Protein AF-0000000066215569 (afdb_homodimer)

Organism: Escherichia coli (strain K12) (NCBI:txid83333)

pLDDT: mean 97.57, std 2.38, range [75.31, 98.94]

Secondary structure (DSSP, 8-state):
--EEEEE--STTHHHHHHHHHHTT-EEEEE-S-HHHHHHHHTTTPEE-SSHHHHHTT-SEEEE--SSHHHHHHHHHSTT-GGGT--TT-EEEE-----HHHHHHHHHHHHHTT-EEEE--EES-HHHHHHT-EEEEEBS-HHHHHHHHHHHHTTEEEEEE-SSTTHHHHHHHHHHHHHHHHHHHHHHHHHHHHHTT--HHHHHHHHTTSHHHH-STTTTTTTTGGGT--S-SSBHHHHHHHHHHHHHHHHHTT---HHHHHHHHHHHHHHHTT-TTSBGGGHHHHHHHHTTPPPSS--/--EEEEE--STTHHHHHHHHHHTT-EEEEE-S-HHHHHHHHTTTPEE-SSHHHHHTT-SEEEE--SSHHHHHHHHHSTT-GGGT--TT-EEEE-----HHHHHHHHHHHHHTT-EEEE--EES-HHHHHHT-EEEEEBS-HHHHHHHHHHHHTTEEEEEE-SSTTHHHHHHHHHHHHHHHHHHHHHHHHHHHHHTT--HHHHHHHHTTSHHHH-STTTTTTTTGGGT--S-SSBHHHHHHHHHHHHHHHHHTT---HHHHHHHHHHHHHIIIIITTSBGGGHHHHHHHHTTPPPSS--

GO terms:
  GO:0061596 3-sulfolactaldehyde reductase activity (F, IDA)
  GO:0042802 identical protein binding (F, IDA)
  GO:0032991 protein-containing complex (C, IDA)
  GO:0051289 protein homotetramerization (P, IDA)
  GO:1902777 6-sulfoquinovose(1-) catabolic process (P, IEP)
  GO:0061720 6-sulfoquinovose(1-) catabolic process to glycerone phosphate and 3-sulfolactaldehyde (P, IDA)
  GO:0047577 4-hydroxybutyrate dehydrogenase activity (F, IDA)
  GO:0009407 toxin catabolic process (P, IMP)

Foldseek 3Di:
DFFEEEEDQPLQRVLLLLLLVVVPYAYEYDDPDPVSQVVVVVSPYHYDPALLRRQAPGQEYEYADAELVVVCCQQPNVSHNVNRHDLNHEYEYQYQYDLVSQVVVQVVQVVSNHHYAYWHWDDDSVLQNVLAIETQTAAPPVNCVVCVVSNSSRHPHYDDQDHGSRSSVVVVVVCVCVVVLVLQVVLVQVLCVLVVHPPVVVCVVCCVDCNNVNCPPPPCVVDLVVLHFQAPPFLQVVLVVLVVSVVSCVVSVRDDVVSVVVSVLSVQCVVVVRGRTYNSCSVQSVCVVVVHHRPRDD/DFFEEEEDQPLQRVLLLLLLVVVPYAYEYDYPDVVSQVVVVVSPYHYDPALLRRQAVGQEYEYADAELVVVCCQQPNVSHNVNRHDLNHEYEYQYQYDLVSQVVVQVVQVVSNHHYAYWHWDDDSVLQNVLAIETQTAAPPVNCVVCVVSNSSRHPHYDDQDHGSSSSVVVVVVCVCVVVLVLQVVLVQVLCVLVVHPPVVVCVVCCVDCNNVNCPPPVCVVDLVVLHFQAPPFLQVVLVVLVVSVVSCVVSVRDDVVSVVVSVLSVQCVVVVRGRTYNSCSVQSVCVVVVHHRPRDD

Sequence (596 aa):
MAAIAFIGLGQMGSPMASNLLQQGHQLRVFDVNAEAVRHLVDKGATPAANPAQAAKDAEFIITMLPNGDLVRNVLFGENGVCEGLSTDALVIDMSTIHPLQTDKLIADMQAKGFSMMDVPVGRTSANAITGTLLLLAGGTAEQVERATPILMAMGSELINAGGPGMGIRVKLINNYMSIALNALSAEAAVLCEALNLPFDVAVKVMSGTAAGKGHFTTSWPNKVLSGDLSPAFMIDLAHKDLGIALDVANQLHVPMPLGAASREVYSQARAAGRGRQDWSAILEQVRVSAGMTAKVKMMAAIAFIGLGQMGSPMASNLLQQGHQLRVFDVNAEAVRHLVDKGATPAANPAQAAKDAEFIITMLPNGDLVRNVLFGENGVCEGLSTDALVIDMSTIHPLQTDKLIADMQAKGFSMMDVPVGRTSANAITGTLLLLAGGTAEQVERATPILMAMGSELINAGGPGMGIRVKLINNYMSIALNALSAEAAVLCEALNLPFDVAVKVMSGTAAGKGHFTTSWPNKVLSGDLSPAFMIDLAHKDLGIALDVANQLHVPMPLGAASREVYSQARAAGRGRQDWSAILEQVRVSAGMTAKVKM

Radius of gyration: 28.53 Å; Cα contacts (8 Å, |Δi|>4): 1277; chains: 2; bounding box: 51×87×62 Å

Nearest PDB structures (foldseek):
  6smz-assembly1_B  TM=9.973E-01  e=5.452E-56  Escherichia coli K-12
  6smy-assembly1_D  TM=9.913E-01  e=3.685E-53  Escherichia coli K-12
  6smy-assembly1_B  TM=9.859E-01  e=2.988E-46  Escherichia coli K-12
  1vpd-assembly1_A  TM=6.769E-01  e=9.646E-28  Salmonella enterica subsp. enterica serovar Typhimurium
  3cky-assembly1_A  TM=6.748E-01  e=1.220E-27  unclassified

Structure (mmCIF, N/CA/C/O backbone):
data_AF-0000000066215569-model_v1
#
loop_
_entity.id
_entity.type
_entity.pdbx_description
1 polymer '3-sulfolactaldehyde reductase'
#
loop_
_atom_site.group_PDB
_atom_site.id
_atom_site.type_symbol
_atom_site.label_atom_id
_atom_site.label_alt_id
_atom_site.label_comp_id
_atom_site.label_asym_id
_atom_site.label_entity_id
_atom_site.label_seq_id
_atom_site.pdbx_PDB_ins_code
_atom_site.Cartn_x
_atom_site.Cartn_y
_atom_site.Cartn_z
_atom_site.occupancy
_atom_site.B_iso_or_equiv
_atom_site.auth_seq_id
_atom_site.auth_comp_id
_atom_site.auth_asym_id
_atom_site.auth_atom_id
_atom_site.pdbx_PDB_model_num
ATOM 1 N N . MET A 1 1 ? 1.313 26.391 34.125 1 92.88 1 MET A N 1
ATOM 2 C CA . MET A 1 1 ? 0.17 27 33.469 1 92.88 1 MET A CA 1
ATOM 3 C C . MET A 1 1 ? 0.626 28.062 32.469 1 92.88 1 MET A C 1
ATOM 5 O O . MET A 1 1 ? 1.419 28.938 32.781 1 92.88 1 MET A O 1
ATOM 9 N N . ALA A 1 2 ? 0.213 27.844 31.172 1 97.56 2 ALA A N 1
ATOM 10 C CA . ALA A 1 2 ? 0.631 28.781 30.141 1 97.56 2 ALA A CA 1
ATOM 11 C C . ALA A 1 2 ? -0.556 29.578 29.609 1 97.56 2 ALA A C 1
ATOM 13 O O . ALA A 1 2 ? -1.708 29.172 29.75 1 97.56 2 ALA A O 1
ATOM 14 N N . ALA A 1 3 ? -0.222 30.812 29.125 1 98.56 3 ALA A N 1
ATOM 15 C CA . ALA A 1 3 ? -1.201 31.594 28.375 1 98.56 3 ALA A CA 1
ATOM 16 C C . ALA A 1 3 ? -1.152 31.25 26.891 1 98.56 3 ALA A C 1
ATOM 18 O O . ALA A 1 3 ? -0.135 31.469 26.219 1 98.56 3 ALA A O 1
ATOM 19 N N . ILE A 1 4 ? -2.266 30.703 26.422 1 98.81 4 ILE A N 1
ATOM 20 C CA . ILE A 1 4 ? -2.266 30.156 25.062 1 98.81 4 ILE A CA 1
ATOM 21 C C . ILE A 1 4 ? -3.396 30.781 24.25 1 98.81 4 ILE A C 1
ATOM 23 O O . ILE A 1 4 ? -4.512 30.938 24.75 1 98.81 4 ILE A O 1
ATOM 27 N N . ALA A 1 5 ? -3.096 31.234 23.078 1 98.88 5 ALA A N 1
ATOM 28 C CA . ALA A 1 5 ? -4.121 31.562 22.094 1 98.88 5 ALA A CA 1
ATOM 29 C C . ALA A 1 5 ? -4.375 30.375 21.172 1 98.88 5 ALA A C 1
ATOM 31 O O . ALA A 1 5 ? -3.434 29.797 20.625 1 98.88 5 ALA A O 1
ATOM 32 N N . PHE A 1 6 ? -5.621 29.984 21 1 98.94 6 PHE A N 1
ATOM 33 C CA . PHE A 1 6 ? -5.984 28.906 20.078 1 98.94 6 PHE A CA 1
ATOM 34 C C . PHE A 1 6 ? -6.914 29.422 18.984 1 98.94 6 PHE A C 1
ATOM 36 O O . PHE A 1 6 ? -8.023 29.891 19.281 1 98.94 6 PHE A O 1
ATOM 43 N N . ILE A 1 7 ? -6.441 29.359 17.797 1 98.88 7 ILE A N 1
ATOM 44 C CA . ILE A 1 7 ? -7.184 29.891 16.656 1 98.88 7 ILE A CA 1
ATOM 45 C C . ILE A 1 7 ? -7.562 28.75 15.711 1 98.88 7 ILE A C 1
ATOM 47 O O . ILE A 1 7 ? -6.688 28.109 15.133 1 98.88 7 ILE A O 1
ATOM 51 N N . GLY A 1 8 ? -8.82 28.531 15.414 1 98.75 8 GLY A N 1
ATOM 52 C CA . GLY A 1 8 ? -9.367 27.391 14.688 1 98.75 8 GLY A CA 1
ATOM 53 C C . GLY A 1 8 ? -9.961 26.344 15.594 1 98.75 8 GLY A C 1
ATOM 54 O O . GLY A 1 8 ? -9.234 25.594 16.25 1 98.75 8 GLY A O 1
ATOM 55 N N . LEU A 1 9 ? -11.297 26.328 15.594 1 98.62 9 LEU A N 1
ATOM 56 C CA . LEU A 1 9 ? -12.008 25.484 16.547 1 98.62 9 LEU A CA 1
ATOM 57 C C . LEU A 1 9 ? -12.961 24.531 15.82 1 98.62 9 LEU A C 1
ATOM 59 O O . LEU A 1 9 ? -14.133 24.422 16.188 1 98.62 9 LEU A O 1
ATOM 63 N N . GLY A 1 10 ? -12.398 23.922 14.758 1 95.69 10 GLY A N 1
ATOM 64 C CA . GLY A 1 10 ? -13.148 22.906 14.023 1 95.69 10 GLY A CA 1
ATOM 65 C C . GLY A 1 10 ? -13.117 21.547 14.68 1 95.69 10 GLY A C 1
ATOM 66 O O . GLY A 1 10 ? -12.969 21.438 15.898 1 95.69 10 GLY A O 1
ATOM 67 N N . GLN A 1 11 ? -13.266 20.531 13.875 1 92.62 11 GLN A N 1
ATOM 68 C CA . GLN A 1 11 ? -13.375 19.141 14.32 1 92.62 11 GLN A CA 1
ATOM 69 C C . GLN A 1 11 ? -12.164 18.734 15.148 1 92.62 11 GLN A C 1
ATOM 71 O O . GLN A 1 11 ? -12.289 17.984 16.125 1 92.62 11 GLN A O 1
ATOM 76 N N . MET A 1 12 ? -11.008 19.188 14.742 1 96.56 12 MET A N 1
ATOM 77 C CA . MET A 1 12 ? -9.781 18.859 15.469 1 96.56 12 MET A CA 1
ATOM 78 C C . MET A 1 12 ? -9.5 19.906 16.562 1 96.56 12 MET A C 1
ATOM 80 O O . MET A 1 12 ? -9.211 19.547 17.703 1 96.56 12 MET A O 1
ATOM 84 N N . GLY A 1 13 ? -9.641 21.203 16.203 1 98.44 13 GLY A N 1
ATOM 85 C CA . GLY A 1 13 ? -9.25 22.281 17.094 1 98.44 13 GLY A CA 1
ATOM 86 C C . GLY A 1 13 ? -10.031 22.328 18.391 1 98.44 13 GLY A C 1
ATOM 87 O O . GLY A 1 13 ? -9.469 22.578 19.453 1 98.44 13 GLY A O 1
ATOM 88 N N . SER A 1 14 ? -11.305 22.094 18.297 1 98.44 14 SER A N 1
ATOM 89 C CA . SER A 1 14 ? -12.18 22.203 19.469 1 98.44 14 SER A CA 1
ATOM 90 C C . SER A 1 14 ? -11.773 21.219 20.562 1 98.44 14 SER A C 1
ATOM 92 O O . SER A 1 14 ? -11.539 21.609 21.703 1 98.44 14 SER A O 1
ATOM 94 N N . PRO A 1 15 ? -11.688 19.922 20.219 1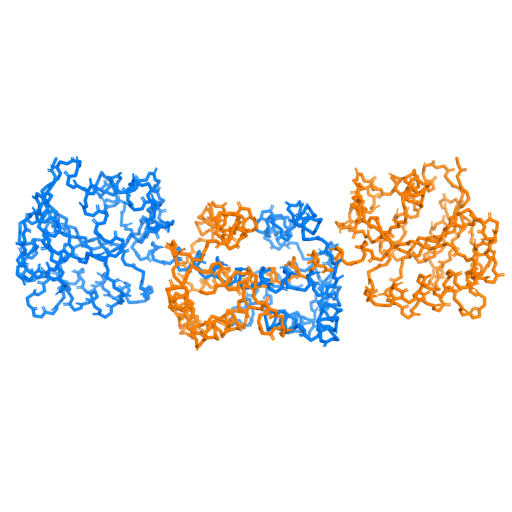 98.5 15 PRO A N 1
ATOM 95 C CA . PRO A 1 15 ? -11.273 19 21.281 1 98.5 15 PRO A CA 1
ATOM 96 C C . PRO A 1 15 ? -9.836 19.234 21.734 1 98.5 15 PRO A C 1
ATOM 98 O O . PRO A 1 15 ? -9.516 19.031 22.906 1 98.5 15 PRO A O 1
ATOM 101 N N . MET A 1 16 ? -8.922 19.625 20.875 1 98.75 16 MET A N 1
ATOM 102 C CA . MET A 1 16 ? -7.551 19.953 21.25 1 98.75 16 MET A CA 1
ATOM 103 C C . MET A 1 16 ? -7.52 21.094 22.266 1 98.75 16 MET A C 1
ATOM 105 O O . MET A 1 16 ? -6.879 20.969 23.312 1 98.75 16 MET A O 1
ATOM 109 N N . ALA A 1 17 ? -8.266 22.172 22 1 98.81 17 ALA A N 1
ATOM 110 C CA . ALA A 1 17 ? -8.367 23.312 22.906 1 98.81 17 ALA A CA 1
ATOM 111 C C . ALA A 1 17 ? -8.977 22.891 24.234 1 98.81 17 ALA A C 1
ATOM 113 O O . ALA A 1 17 ? -8.531 23.344 25.297 1 98.81 17 ALA A O 1
ATOM 114 N N . SER A 1 18 ? -9.961 22.047 24.203 1 98.75 18 SER A N 1
ATOM 115 C CA . SER A 1 18 ? -10.602 21.547 25.422 1 98.75 18 SER A CA 1
ATOM 116 C C . SER A 1 18 ? -9.602 20.828 26.312 1 98.75 18 SER A C 1
ATOM 118 O O . SER A 1 18 ? -9.656 20.938 27.547 1 98.75 18 SER A O 1
ATOM 120 N N . ASN A 1 19 ? -8.742 20.031 25.719 1 98.75 19 ASN A N 1
ATOM 121 C CA . ASN A 1 19 ? -7.723 19.297 26.484 1 98.75 19 ASN A CA 1
ATOM 122 C C . ASN A 1 19 ? -6.758 20.266 27.172 1 98.75 19 ASN A C 1
ATOM 124 O O . ASN A 1 19 ? -6.336 20.016 28.312 1 98.75 19 ASN A O 1
ATOM 128 N N . LEU A 1 20 ? -6.402 21.344 26.484 1 98.75 20 LEU A N 1
ATOM 129 C CA . LEU A 1 20 ? -5.539 22.359 27.078 1 98.75 20 LEU A CA 1
ATOM 130 C C . LEU A 1 20 ? -6.203 22.984 28.312 1 98.75 20 LEU A C 1
ATOM 132 O O . LEU A 1 20 ? -5.559 23.156 29.344 1 98.75 20 LEU A O 1
ATOM 136 N N . LEU A 1 21 ? -7.504 23.281 28.234 1 98.44 21 LEU A N 1
ATOM 137 C CA . LEU A 1 21 ? -8.266 23.828 29.359 1 98.44 21 LEU A CA 1
ATOM 138 C C . LEU A 1 21 ? -8.297 22.859 30.531 1 98.44 21 LEU A C 1
ATOM 140 O O . LEU A 1 21 ? -8.094 23.25 31.672 1 98.44 21 LEU A O 1
ATOM 144 N N . GLN A 1 22 ? -8.484 21.625 30.188 1 97.81 22 GLN A N 1
ATOM 145 C CA . GLN A 1 22 ? -8.586 20.594 31.219 1 97.81 22 GLN A CA 1
ATOM 146 C C . GLN A 1 22 ? -7.273 20.438 31.984 1 97.81 22 GLN A C 1
ATOM 148 O O . GLN A 1 22 ? -7.27 20.078 33.156 1 97.81 22 GLN A O 1
ATOM 153 N N . GLN A 1 23 ? -6.223 20.766 31.312 1 97.38 23 GLN A N 1
ATOM 154 C CA . GLN A 1 23 ? -4.906 20.641 31.938 1 97.38 23 GLN A CA 1
ATOM 155 C C . GLN A 1 23 ? -4.523 21.922 32.688 1 97.38 23 GLN A C 1
ATOM 157 O O . GLN A 1 23 ? -3.4 22.047 33.156 1 97.38 23 GLN A O 1
ATOM 162 N N . GLY A 1 24 ? -5.367 22.906 32.656 1 97.31 24 GLY A N 1
ATOM 163 C CA . GLY A 1 24 ? -5.211 24.062 33.562 1 97.31 24 GLY A CA 1
ATOM 164 C C . GLY A 1 24 ? -4.602 25.266 32.844 1 97.31 24 GLY A C 1
ATOM 165 O O . GLY A 1 24 ? -4.312 26.281 33.5 1 97.31 24 GLY A O 1
ATOM 166 N N . HIS A 1 25 ? -4.422 25.234 31.531 1 98.44 25 HIS A N 1
ATOM 167 C CA . HIS A 1 25 ? -3.875 26.359 30.797 1 98.44 25 HIS A CA 1
ATOM 168 C C . HIS A 1 25 ? -4.93 27.453 30.594 1 98.44 25 HIS A C 1
ATOM 170 O O . HIS A 1 25 ? -6.129 27.156 30.609 1 98.44 25 HIS A O 1
ATOM 176 N N . GLN A 1 26 ? -4.488 28.688 30.484 1 98.44 26 GLN A N 1
ATOM 177 C CA . GLN A 1 26 ? -5.359 29.797 30.125 1 98.44 26 GLN A CA 1
ATOM 178 C C . GLN A 1 26 ? -5.477 29.938 28.609 1 98.44 26 GLN A C 1
ATOM 180 O O . GLN A 1 26 ? -4.469 30.078 27.906 1 98.44 26 GLN A O 1
ATOM 185 N N . LEU A 1 27 ? -6.703 29.938 28.156 1 98.69 27 LEU A N 1
ATOM 186 C CA . LEU A 1 27 ? -6.887 29.938 26.703 1 98.69 27 LEU A CA 1
ATOM 187 C C . LEU A 1 27 ? -7.715 31.141 26.266 1 98.69 27 LEU A C 1
ATOM 189 O O . LEU A 1 27 ? -8.789 31.406 26.828 1 98.69 27 LEU A O 1
ATOM 193 N N . ARG A 1 28 ? -7.215 31.906 25.359 1 98.75 28 ARG A N 1
ATOM 194 C CA . ARG A 1 28 ? -8.008 32.812 24.531 1 98.75 28 ARG A CA 1
ATOM 195 C C . ARG A 1 28 ? -8.273 32.188 23.156 1 98.75 28 ARG A C 1
ATOM 197 O O . ARG A 1 28 ? -7.352 31.688 22.5 1 98.75 28 ARG A O 1
ATOM 204 N N . VAL A 1 29 ? -9.547 32.219 22.75 1 98.88 29 VAL A N 1
ATOM 205 C CA . VAL A 1 29 ? -9.875 31.422 21.562 1 98.88 29 VAL A CA 1
ATOM 206 C C . VAL A 1 29 ? -10.531 32.312 20.516 1 98.88 29 VAL A C 1
ATOM 208 O O . VAL A 1 29 ? -11.203 33.281 20.859 1 98.88 29 VAL A O 1
ATOM 211 N N . PHE A 1 30 ? -10.297 31.969 19.266 1 98.88 30 PHE A N 1
ATOM 212 C CA . PHE A 1 30 ? -10.938 32.656 18.141 1 98.88 30 PHE A CA 1
ATOM 213 C C . PHE A 1 30 ? -11.297 31.641 17.047 1 98.88 30 PHE A C 1
ATOM 215 O O . PHE A 1 30 ? -10.523 30.734 16.75 1 98.88 30 PHE A O 1
ATOM 222 N N . ASP A 1 31 ? -12.406 31.766 16.5 1 98.75 31 ASP A N 1
ATOM 223 C CA . ASP A 1 31 ? -12.914 31.094 15.305 1 98.75 31 ASP A CA 1
ATOM 224 C C . ASP A 1 31 ? -13.961 31.953 14.602 1 98.75 31 ASP A C 1
ATOM 226 O O . ASP A 1 31 ? -14.656 32.75 15.242 1 98.75 31 ASP A O 1
ATOM 230 N N . VAL A 1 32 ? -14.07 31.766 13.32 1 97.88 32 VAL A N 1
ATOM 231 C CA . VAL A 1 32 ? -15.078 32.5 12.57 1 97.88 32 VAL A CA 1
ATOM 232 C C . VAL A 1 32 ? -16.469 31.984 12.914 1 97.88 32 VAL A C 1
ATOM 234 O O . VAL A 1 32 ? -17.469 32.688 12.75 1 97.88 32 VAL A O 1
ATOM 237 N N . ASN A 1 33 ? -16.547 30.75 13.344 1 98 33 ASN A N 1
ATOM 238 C CA . ASN A 1 33 ? -17.797 30.156 13.805 1 98 33 ASN A CA 1
ATOM 239 C C . ASN A 1 33 ? -18.078 30.5 15.266 1 98 33 ASN A C 1
ATOM 241 O O . ASN A 1 33 ? -17.5 29.906 16.172 1 98 33 ASN A O 1
ATOM 245 N N . ALA A 1 34 ? -19.078 31.297 15.516 1 97.81 34 ALA A N 1
ATOM 246 C CA . ALA A 1 34 ? -19.391 31.797 16.844 1 97.81 34 ALA A CA 1
ATOM 247 C C . ALA A 1 34 ? -19.797 30.672 1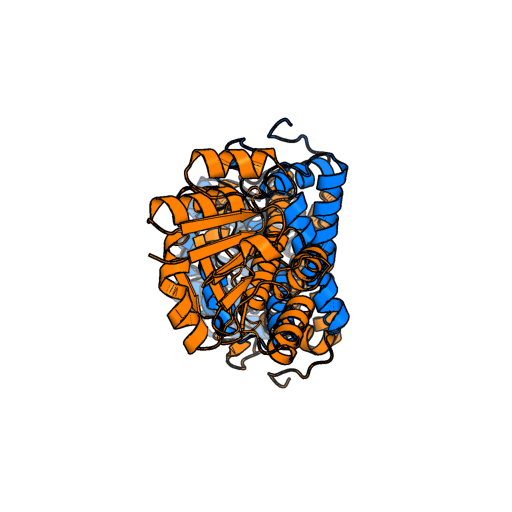7.797 1 97.81 34 ALA A C 1
ATOM 249 O O . ALA A 1 34 ? -19.516 30.719 18.984 1 97.81 34 ALA A O 1
ATOM 250 N N . GLU A 1 35 ? -20.422 29.672 17.234 1 98.19 35 GLU A N 1
ATOM 251 C CA . GLU A 1 35 ? -20.859 28.547 18.047 1 98.19 35 GLU A CA 1
ATOM 252 C C . GLU A 1 35 ? -19.672 27.766 18.594 1 98.19 35 GLU A C 1
ATOM 254 O O . GLU A 1 35 ? -19.703 27.281 19.719 1 98.19 35 GLU A O 1
ATOM 259 N N . ALA A 1 36 ? -18.672 27.625 17.766 1 98.25 36 ALA A N 1
ATOM 260 C CA . ALA A 1 36 ? -17.469 26.938 18.203 1 98.25 36 ALA A CA 1
ATOM 261 C C . ALA A 1 36 ? -16.781 27.672 19.344 1 98.25 36 ALA A C 1
ATOM 263 O O . ALA A 1 36 ? -16.297 27.062 20.297 1 98.25 36 ALA A O 1
ATOM 264 N N . VAL A 1 37 ? -16.781 28.984 19.297 1 98.69 37 VAL A N 1
ATOM 265 C CA . VAL A 1 37 ? -16.188 29.812 20.328 1 98.69 37 VAL A CA 1
ATOM 266 C C . VAL A 1 37 ? -17 29.672 21.625 1 98.69 37 VAL A C 1
ATOM 268 O O . VAL A 1 37 ? -16.422 29.469 22.703 1 98.69 37 VAL A O 1
ATOM 271 N N . ARG A 1 38 ? -18.312 29.75 21.484 1 98.44 38 ARG A N 1
ATOM 272 C CA . ARG A 1 38 ? -19.188 29.656 22.656 1 98.44 38 ARG A CA 1
ATOM 273 C C . ARG A 1 38 ? -18.984 28.328 23.391 1 98.44 38 ARG A C 1
ATOM 275 O O . ARG A 1 38 ? -18.969 28.297 24.625 1 98.44 38 ARG A O 1
ATOM 282 N N . HIS A 1 39 ? -18.844 27.297 22.641 1 98.06 39 HIS A N 1
ATOM 283 C CA . HIS A 1 39 ? -18.625 25.984 23.219 1 98.06 39 HIS A CA 1
ATOM 284 C C . HIS A 1 39 ? -17.406 25.969 24.125 1 98.06 39 HIS A C 1
ATOM 286 O O . HIS A 1 39 ? -17.438 25.391 25.203 1 98.06 39 HIS A O 1
ATOM 292 N N . LEU A 1 40 ? -16.328 26.609 23.719 1 98.69 40 LEU A N 1
ATOM 293 C CA . LEU A 1 40 ? -15.094 26.625 24.5 1 98.69 40 LEU A CA 1
ATOM 294 C C . LEU A 1 40 ? -15.203 27.594 25.672 1 98.69 40 LEU A C 1
ATOM 296 O O . LEU A 1 40 ? -14.617 27.375 26.734 1 98.69 40 LEU A O 1
ATOM 300 N N . VAL A 1 41 ? -15.914 28.672 25.453 1 98.62 41 VAL A N 1
ATOM 301 C CA . VAL A 1 41 ? -16.125 29.641 26.516 1 98.62 41 VAL A CA 1
ATOM 302 C C . VAL A 1 41 ? -16.891 28.984 27.656 1 98.62 41 VAL A C 1
ATOM 304 O O . VAL A 1 41 ? -16.594 29.203 28.828 1 98.62 41 VAL A O 1
ATOM 307 N N . ASP A 1 42 ? -17.828 28.172 27.297 1 98.38 42 ASP A N 1
ATOM 308 C CA . ASP A 1 42 ? -18.594 27.422 28.281 1 98.38 42 ASP A CA 1
ATOM 309 C C . ASP A 1 42 ? -17.688 26.5 29.094 1 98.38 42 ASP A C 1
ATOM 311 O O . ASP A 1 42 ? -18.031 26.109 30.219 1 98.38 42 ASP A O 1
ATOM 315 N N . LYS A 1 43 ? -16.516 26.219 28.547 1 98.19 43 LYS A N 1
ATOM 316 C CA . LYS A 1 43 ? -15.594 25.312 29.219 1 98.19 43 LYS A CA 1
ATOM 317 C C . LYS A 1 43 ? -14.516 26.078 29.969 1 98.19 43 LYS A C 1
ATOM 319 O O . LYS A 1 43 ? -13.641 25.484 30.609 1 98.19 43 LYS A O 1
ATOM 324 N N . GLY A 1 44 ? -14.523 27.422 29.797 1 98.38 44 GLY A N 1
ATOM 325 C CA . GLY A 1 44 ? -13.609 28.219 30.594 1 98.38 44 GLY A CA 1
ATOM 326 C C . GLY A 1 44 ? -12.664 29.062 29.766 1 98.38 44 GLY A C 1
ATOM 327 O O . GLY A 1 44 ? -11.852 29.812 30.328 1 98.38 44 GLY A O 1
ATOM 328 N N . ALA A 1 45 ? -12.75 29.047 28.469 1 98.81 45 ALA A N 1
ATOM 329 C CA . ALA A 1 45 ? -11.883 29.859 27.609 1 98.81 45 ALA A CA 1
ATOM 330 C C . ALA A 1 45 ? -12.367 31.312 27.547 1 98.81 45 ALA A C 1
ATOM 332 O O . ALA A 1 45 ? -13.508 31.594 27.922 1 98.81 45 ALA A O 1
ATOM 333 N N . THR A 1 46 ? -11.539 32.156 27.203 1 98.81 46 THR A N 1
ATOM 334 C CA . THR A 1 46 ? -11.875 33.562 26.953 1 98.81 46 THR A CA 1
ATOM 335 C C . THR A 1 46 ? -12 33.844 25.453 1 98.81 46 THR A C 1
ATOM 337 O O . THR A 1 46 ? -11.086 33.531 24.672 1 98.81 46 THR A O 1
ATOM 340 N N . PRO A 1 47 ? -13.117 34.375 25.016 1 98.75 47 PRO A N 1
ATOM 341 C CA . PRO A 1 47 ? -13.266 34.656 23.594 1 98.75 47 PRO A CA 1
ATOM 342 C C . PRO A 1 47 ? -12.445 35.844 23.141 1 98.75 47 PRO A C 1
ATOM 344 O O . PRO A 1 47 ? -12.211 36.781 23.922 1 98.75 47 PRO A O 1
ATOM 347 N N . ALA A 1 48 ? -11.961 35.875 21.969 1 98.69 48 ALA A N 1
ATOM 348 C CA . ALA A 1 48 ? -11.32 37 21.328 1 98.69 48 ALA A CA 1
ATOM 349 C C . ALA A 1 48 ? -12.086 37.438 20.078 1 98.69 48 ALA A C 1
ATOM 351 O O . ALA A 1 48 ? -12.617 36.594 19.344 1 98.69 48 ALA A O 1
ATOM 352 N N . ALA A 1 49 ? -12.062 38.688 19.75 1 97.94 49 ALA A N 1
ATOM 353 C CA . ALA A 1 49 ? -12.82 39.219 18.625 1 97.94 49 ALA A CA 1
ATOM 354 C C . ALA A 1 49 ? -12.078 38.969 17.312 1 97.94 49 ALA A C 1
ATOM 356 O O . ALA A 1 49 ? -12.695 38.938 16.25 1 97.94 49 ALA A O 1
ATOM 357 N N . ASN A 1 50 ? -10.82 38.875 17.406 1 98.31 50 ASN A N 1
ATOM 358 C CA . ASN A 1 50 ? -9.953 38.625 16.266 1 98.31 50 ASN A CA 1
ATOM 359 C C . ASN A 1 50 ? -8.641 37.969 16.688 1 98.31 50 ASN A C 1
ATOM 361 O O . ASN A 1 50 ? -8.359 37.844 17.891 1 98.31 50 ASN A O 1
ATOM 365 N N . PRO A 1 51 ? -7.82 37.531 15.734 1 98.81 51 PRO A N 1
ATOM 366 C CA . PRO A 1 51 ? -6.57 36.812 16.062 1 98.81 51 PRO A CA 1
ATOM 367 C C . PRO A 1 51 ? -5.59 37.688 16.828 1 98.81 51 PRO A C 1
ATOM 369 O O . PRO A 1 51 ? -4.887 37.219 17.719 1 98.81 51 PRO A O 1
ATOM 372 N N . ALA A 1 52 ? -5.527 38.969 16.516 1 98.81 52 ALA A N 1
ATOM 373 C CA . ALA A 1 52 ? -4.617 39.875 17.219 1 98.81 52 ALA A CA 1
ATOM 374 C C . ALA A 1 52 ? -4.949 39.938 18.703 1 98.81 52 ALA A C 1
ATOM 376 O O . ALA A 1 52 ? -4.051 39.906 19.547 1 98.81 52 ALA A O 1
ATOM 377 N N . GLN A 1 53 ? -6.195 40.094 19.016 1 98.69 53 GLN A N 1
ATOM 378 C CA . GLN A 1 53 ? -6.633 40.125 20.406 1 98.69 53 GLN A CA 1
ATOM 379 C C . GLN A 1 53 ? -6.348 38.812 21.109 1 98.69 53 GLN A C 1
ATOM 381 O O . GLN A 1 53 ? -5.973 38.781 22.281 1 98.69 53 GLN A O 1
ATOM 386 N N . ALA A 1 54 ? -6.539 37.719 20.422 1 98.75 54 ALA A N 1
ATOM 387 C CA . ALA A 1 54 ? -6.242 36.406 21 1 98.75 54 ALA A CA 1
ATOM 388 C C . ALA A 1 54 ? -4.766 36.281 21.359 1 98.75 54 ALA A C 1
ATOM 390 O O . ALA A 1 54 ? -4.414 35.688 22.391 1 98.75 54 ALA A O 1
ATOM 391 N N . ALA A 1 55 ? -3.938 36.875 20.562 1 98.56 55 ALA A N 1
ATOM 392 C CA . ALA A 1 55 ? -2.492 36.688 20.672 1 98.56 55 ALA A CA 1
ATOM 393 C C . ALA A 1 55 ? -1.915 37.594 21.766 1 98.56 55 ALA A C 1
ATOM 395 O O . ALA A 1 55 ? -0.786 37.375 22.203 1 98.56 55 ALA A O 1
ATOM 396 N N . LYS A 1 56 ? -2.715 38.625 22.125 1 97.81 56 LYS A N 1
ATOM 397 C CA . LYS A 1 56 ? -2.205 39.594 23.078 1 97.81 56 LYS A CA 1
ATOM 398 C C . LYS A 1 56 ? -1.797 38.906 24.391 1 97.81 56 LYS A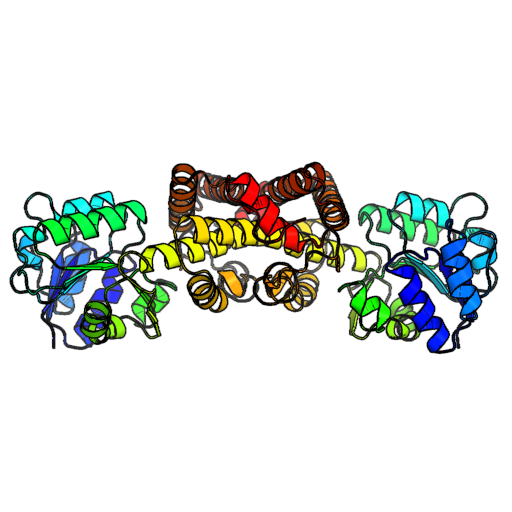 C 1
ATOM 400 O O . LYS A 1 56 ? -2.596 38.188 25 1 97.81 56 LYS A O 1
ATOM 405 N N . ASP A 1 57 ? -0.515 39 24.797 1 96.56 57 ASP A N 1
ATOM 406 C CA . ASP A 1 57 ? 0.076 38.531 26.047 1 96.56 57 ASP A CA 1
ATOM 407 C C . ASP A 1 57 ? 0.142 37 26.062 1 96.56 57 ASP A C 1
ATOM 409 O O . ASP A 1 57 ? 0.314 36.406 27.125 1 96.56 57 ASP A O 1
ATOM 413 N N . ALA A 1 58 ? -0.09 36.344 24.953 1 98.44 58 ALA A N 1
ATOM 414 C CA . ALA A 1 58 ? 0.013 34.875 24.875 1 98.44 58 ALA A CA 1
ATOM 415 C C . ALA A 1 58 ? 1.47 34.438 24.797 1 98.44 58 ALA A C 1
ATOM 417 O O . ALA A 1 58 ? 2.281 35.094 24.125 1 98.44 58 ALA A O 1
ATOM 418 N N . GLU A 1 59 ? 1.781 33.375 25.422 1 98.69 59 GLU A N 1
ATOM 419 C CA . GLU A 1 59 ? 3.1 32.75 25.328 1 98.69 59 GLU A CA 1
ATOM 420 C C . GLU A 1 59 ? 3.186 31.828 24.109 1 98.69 59 GLU A C 1
ATOM 422 O O . GLU A 1 59 ? 4.258 31.656 23.531 1 98.69 59 GLU A O 1
ATOM 427 N N . PHE A 1 60 ? 2.078 31.203 23.812 1 98.88 60 PHE A N 1
ATOM 428 C CA . PHE A 1 60 ? 1.947 30.312 22.672 1 98.88 60 PHE A CA 1
ATOM 429 C C . PHE A 1 60 ? 0.706 30.656 21.844 1 98.88 60 PHE A C 1
ATOM 431 O O . PHE A 1 60 ? -0.337 31 22.406 1 98.88 60 PHE A O 1
ATOM 438 N N . ILE A 1 61 ? 0.807 30.609 20.562 1 98.94 61 ILE A N 1
ATOM 439 C CA . ILE A 1 61 ? -0.317 30.719 19.625 1 98.94 61 ILE A CA 1
ATOM 440 C C . ILE A 1 61 ? -0.415 29.438 18.797 1 98.94 61 ILE A C 1
ATOM 442 O O . ILE A 1 61 ? 0.542 29.062 18.125 1 98.94 61 ILE A O 1
ATOM 446 N N . ILE A 1 62 ? -1.548 28.781 18.859 1 98.94 62 ILE A N 1
ATOM 447 C CA . ILE A 1 62 ? -1.765 27.547 18.094 1 98.94 62 ILE A CA 1
ATOM 448 C C . ILE A 1 62 ? -2.795 27.797 17 1 98.94 62 ILE A C 1
ATOM 450 O O . ILE A 1 62 ? -3.861 28.375 17.266 1 98.94 62 ILE A O 1
ATOM 454 N N . THR A 1 63 ? -2.408 27.5 15.805 1 98.94 63 THR A N 1
ATOM 455 C CA . THR A 1 63 ? -3.355 27.547 14.695 1 98.94 63 THR A CA 1
ATOM 456 C C . THR A 1 63 ? -3.701 26.156 14.203 1 98.94 63 THR A C 1
ATOM 458 O O . THR A 1 63 ? -2.834 25.281 14.148 1 98.94 63 THR A O 1
ATOM 461 N N . MET A 1 64 ? -4.922 25.844 13.977 1 98.75 64 MET A N 1
ATOM 462 C CA . MET A 1 64 ? -5.496 24.625 13.398 1 98.75 64 MET A CA 1
ATOM 463 C C . MET A 1 64 ? -6.582 24.969 12.383 1 98.75 64 MET A C 1
ATOM 465 O O . MET A 1 64 ? -7.77 24.938 12.703 1 98.75 64 MET A O 1
ATOM 469 N N . LEU A 1 65 ? -6.156 25.219 11.148 1 98.44 65 LEU A N 1
ATOM 470 C CA . LEU A 1 65 ? -7.012 25.828 10.133 1 98.44 65 LEU A CA 1
ATOM 471 C C . LEU A 1 65 ? -7.066 24.969 8.875 1 98.44 65 LEU A C 1
ATOM 473 O O . LEU A 1 65 ? -6.223 24.094 8.68 1 98.44 65 LEU A O 1
ATOM 477 N N . PRO A 1 66 ? -7.969 25.172 7.957 1 96.12 66 PRO A N 1
ATOM 478 C CA . PRO A 1 66 ? -8.258 24.281 6.836 1 96.12 66 PRO A CA 1
ATOM 479 C C . PRO A 1 66 ? -7.18 24.312 5.758 1 96.12 66 PRO A C 1
ATOM 481 O O . PRO A 1 66 ? -7 23.328 5.027 1 96.12 66 PRO A O 1
ATOM 484 N N . ASN A 1 67 ? -6.535 25.453 5.555 1 96.69 67 ASN A N 1
ATOM 485 C CA . ASN A 1 67 ? -5.551 25.547 4.48 1 96.69 67 ASN A CA 1
ATOM 486 C C . ASN A 1 67 ? -4.531 26.656 4.738 1 96.69 67 ASN A C 1
ATOM 488 O O . ASN A 1 67 ? -4.699 27.453 5.664 1 96.69 67 ASN A O 1
ATOM 492 N N . GLY A 1 68 ? -3.557 26.688 3.928 1 97.75 68 GLY A N 1
ATOM 493 C CA . GLY A 1 68 ? -2.422 27.578 4.133 1 97.75 68 GLY A CA 1
ATOM 494 C C . GLY A 1 68 ? -2.768 29.047 3.953 1 97.75 68 GLY A C 1
ATOM 495 O O . GLY A 1 68 ? -2.217 29.906 4.641 1 97.75 68 GLY A O 1
ATOM 496 N N . ASP A 1 69 ? -3.65 29.359 3.055 1 98 69 ASP A N 1
ATOM 497 C CA . ASP A 1 69 ? -4.066 30.734 2.838 1 98 69 ASP A CA 1
ATOM 498 C C . ASP A 1 69 ? -4.73 31.312 4.086 1 98 69 ASP A C 1
ATOM 500 O O . ASP A 1 69 ? -4.496 32.469 4.445 1 98 69 ASP A O 1
ATOM 504 N N . LEU A 1 70 ? -5.492 30.484 4.664 1 98.38 70 LEU A N 1
ATOM 505 C CA . LEU A 1 70 ? -6.16 30.922 5.887 1 98.38 70 LEU A CA 1
ATOM 506 C C . LEU A 1 70 ? -5.156 31.109 7.02 1 98.38 70 LEU A C 1
ATOM 508 O O . LEU A 1 70 ? -5.258 32.062 7.801 1 98.38 70 LEU A O 1
ATOM 512 N N . VAL A 1 71 ? -4.164 30.219 7.141 1 98.81 71 VAL A N 1
ATOM 513 C CA . VAL A 1 71 ? -3.119 30.375 8.148 1 98.81 71 VAL A CA 1
ATOM 514 C C . VAL A 1 71 ? -2.387 31.703 7.941 1 98.81 71 VAL A C 1
ATOM 516 O O . VAL A 1 71 ? -2.18 32.469 8.891 1 98.81 71 VAL A O 1
ATOM 519 N N . ARG A 1 72 ? -2.037 31.938 6.695 1 98.81 72 ARG A N 1
ATOM 520 C CA . ARG A 1 72 ? -1.331 33.188 6.383 1 98.81 72 ARG A CA 1
ATOM 521 C C . ARG A 1 72 ? -2.164 34.406 6.77 1 98.81 72 ARG A C 1
ATOM 523 O O . ARG A 1 72 ? -1.646 35.344 7.359 1 98.81 72 ARG A O 1
ATOM 530 N N . ASN A 1 73 ? -3.406 34.375 6.367 1 98.69 73 ASN A N 1
ATOM 531 C CA . ASN A 1 73 ? -4.289 35.5 6.668 1 98.69 73 ASN A CA 1
ATOM 532 C C . ASN A 1 73 ? -4.422 35.719 8.172 1 98.69 73 ASN A C 1
ATOM 534 O O . ASN A 1 73 ? -4.426 36.844 8.641 1 98.69 73 ASN A O 1
ATOM 538 N N . VAL A 1 74 ? -4.543 34.656 8.898 1 98.81 74 VAL A N 1
ATOM 539 C CA . VAL A 1 74 ? -4.695 34.719 10.344 1 98.81 74 VAL A CA 1
ATOM 540 C C . VAL A 1 74 ? -3.434 35.312 10.977 1 98.81 74 VAL A C 1
ATOM 542 O O . VAL A 1 74 ? -3.506 36.031 11.961 1 98.81 74 VAL A O 1
ATOM 545 N N . LEU A 1 75 ? -2.305 35.031 10.445 1 98.81 75 LEU A N 1
ATOM 546 C CA . LEU A 1 75 ? -1.036 35.469 11.016 1 98.81 75 LEU A CA 1
ATOM 547 C C . LEU A 1 75 ? -0.742 36.906 10.633 1 98.81 75 LEU A C 1
ATOM 549 O O . LEU A 1 75 ? -0.364 37.719 11.484 1 98.81 75 LEU A O 1
ATOM 553 N N . PHE A 1 76 ? -0.967 37.281 9.336 1 98.62 76 PHE A N 1
ATOM 554 C CA . PHE A 1 76 ? -0.365 38.5 8.812 1 98.62 76 PHE A CA 1
ATOM 555 C C . PHE A 1 76 ? -1.439 39.469 8.375 1 98.62 76 PHE A C 1
ATOM 557 O O . PHE A 1 76 ? -1.149 40.656 8.141 1 98.62 76 PHE A O 1
ATOM 564 N N . GLY A 1 77 ? -2.621 39.031 8.195 1 98.38 77 GLY A N 1
ATOM 565 C CA . GLY A 1 77 ? -3.682 39.906 7.703 1 98.38 77 GLY A CA 1
ATOM 566 C C . GLY A 1 77 ? -4.07 41 8.688 1 98.38 77 GLY A C 1
ATOM 567 O O . GLY A 1 77 ? -3.43 41.156 9.727 1 98.38 77 GLY A O 1
ATOM 568 N N . GLU A 1 78 ? -5.184 41.75 8.32 1 98 78 GLU A N 1
ATOM 569 C CA . GLU A 1 78 ? -5.738 42.75 9.219 1 98 78 GLU A CA 1
ATOM 570 C C . GLU A 1 78 ? -6.223 42.125 10.516 1 98 78 GLU A C 1
ATOM 572 O O . GLU A 1 78 ? -6.941 41.125 10.5 1 98 78 GLU A O 1
ATOM 577 N N . ASN A 1 79 ? -5.812 42.719 11.633 1 98.38 79 ASN A N 1
ATOM 578 C CA . ASN A 1 79 ? -6.125 42.156 12.953 1 98.38 79 ASN A CA 1
ATOM 579 C C . ASN A 1 79 ? -5.586 40.75 13.117 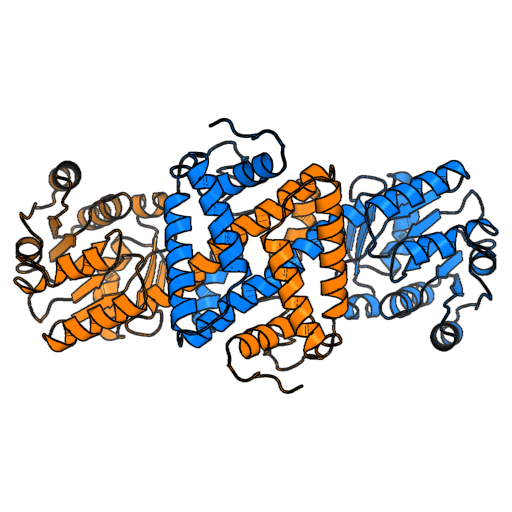1 98.38 79 ASN A C 1
ATOM 581 O O . ASN A 1 79 ? -6.211 39.906 13.773 1 98.38 79 ASN A O 1
ATOM 585 N N . GLY A 1 80 ? -4.461 40.469 12.422 1 98.69 80 GLY A N 1
ATOM 586 C CA . GLY A 1 80 ? -3.82 39.156 12.508 1 98.69 80 GLY A CA 1
ATOM 587 C C . GLY A 1 80 ? -2.965 39 13.75 1 98.69 80 GLY A C 1
ATOM 588 O O . GLY A 1 80 ? -2.734 39.969 14.484 1 98.69 80 GLY A O 1
ATOM 589 N N . VAL A 1 81 ? -2.498 37.875 13.953 1 98.81 81 VAL A N 1
ATOM 590 C CA . VAL A 1 81 ? -1.733 37.469 15.133 1 98.81 81 VAL A CA 1
ATOM 591 C C . VAL A 1 81 ? -0.537 38.406 15.312 1 98.81 81 VAL A C 1
ATOM 593 O O . VAL A 1 81 ? -0.234 38.812 16.438 1 98.81 81 VAL A O 1
ATOM 596 N N . CYS A 1 82 ? 0.13 38.75 14.25 1 98.31 82 CYS A N 1
ATOM 597 C CA . CYS A 1 82 ? 1.39 39.5 14.305 1 98.31 82 CYS A CA 1
ATOM 598 C C . CYS A 1 82 ? 1.178 40.906 14.852 1 98.31 82 CYS A C 1
ATOM 600 O O . CYS A 1 82 ? 2.125 41.531 15.312 1 98.31 82 CYS A O 1
ATOM 602 N N . GLU A 1 83 ? -0.051 41.375 14.781 1 97.62 83 GLU A N 1
ATOM 603 C CA . GLU A 1 83 ? -0.35 42.719 15.281 1 97.62 83 GLU A CA 1
ATOM 604 C C . GLU A 1 83 ? -0.41 42.719 16.812 1 97.62 83 GLU A C 1
ATOM 606 O O . GLU A 1 83 ? -0.331 43.781 17.422 1 97.62 83 GLU A O 1
ATOM 611 N N . GLY A 1 84 ? -0.601 41.594 17.422 1 96 84 GLY A N 1
ATOM 612 C CA . GLY A 1 84 ? -0.713 41.5 18.859 1 96 84 GLY A CA 1
ATOM 613 C C . GLY A 1 84 ? 0.341 40.625 19.5 1 96 84 GLY A C 1
ATOM 614 O O . GLY A 1 84 ? 0.359 40.438 20.719 1 96 84 GLY A O 1
ATOM 615 N N . LEU A 1 85 ? 1.296 40.156 18.781 1 97.56 85 LEU A N 1
ATOM 616 C CA . LEU A 1 85 ? 2.188 39.062 19.172 1 97.56 85 LEU A CA 1
ATOM 617 C C . LEU A 1 85 ? 3.436 39.625 19.859 1 97.56 85 LEU A C 1
ATOM 619 O O . LEU A 1 85 ? 4.043 40.562 19.375 1 97.56 85 LEU A O 1
ATOM 623 N N . SER A 1 86 ? 3.75 39.062 20.984 1 97.31 86 SER A N 1
ATOM 624 C CA . SER A 1 86 ? 5.035 39.344 21.609 1 97.31 86 SER A CA 1
ATOM 625 C C . SER A 1 86 ? 6.176 38.656 20.875 1 97.31 86 SER A C 1
ATOM 627 O O . SER A 1 86 ? 6.027 37.531 20.391 1 97.31 86 SER A O 1
ATOM 629 N N . THR A 1 87 ? 7.359 39.25 20.859 1 97.12 87 THR A N 1
ATOM 630 C CA . THR A 1 87 ? 8.523 38.625 20.219 1 97.12 87 THR A CA 1
ATOM 631 C C . THR A 1 87 ? 9.008 37.406 20.984 1 97.12 87 THR A C 1
ATOM 633 O O . THR A 1 87 ? 9.773 36.594 20.469 1 97.12 87 THR A O 1
ATOM 636 N N . ASP A 1 88 ? 8.539 37.281 22.188 1 97.81 88 ASP A N 1
ATOM 637 C CA . ASP A 1 88 ? 8.945 36.156 23.016 1 97.81 88 ASP A CA 1
ATOM 638 C C . ASP A 1 88 ? 8.008 34.969 22.812 1 97.81 88 ASP A C 1
ATOM 640 O O . ASP A 1 88 ? 8.312 33.844 23.25 1 97.81 88 ASP A O 1
ATOM 644 N N . ALA A 1 89 ? 6.922 35.188 22.156 1 98.62 89 ALA A N 1
ATOM 645 C CA . ALA A 1 89 ? 5.922 34.156 21.969 1 98.62 89 ALA A CA 1
ATOM 646 C C . ALA A 1 89 ? 6.359 33.156 20.906 1 98.62 89 ALA A C 1
ATOM 648 O O . ALA A 1 89 ? 7.258 33.438 20.109 1 98.62 89 ALA A O 1
ATOM 649 N N . LEU A 1 90 ? 5.805 31.969 20.953 1 98.88 90 LEU A N 1
ATOM 650 C CA . LEU A 1 90 ? 6.027 30.922 19.953 1 98.88 90 LEU A CA 1
ATOM 651 C C . LEU A 1 90 ? 4.727 30.562 19.25 1 98.88 90 LEU A C 1
ATOM 653 O O . LEU A 1 90 ? 3.762 30.156 19.891 1 98.88 90 LEU A O 1
ATOM 657 N N . VAL A 1 91 ? 4.734 30.797 17.922 1 98.94 91 VAL A N 1
ATOM 658 C CA . VAL A 1 91 ? 3.602 30.375 17.109 1 98.94 91 VAL A CA 1
ATOM 659 C C . VAL A 1 91 ? 3.779 28.922 16.688 1 98.94 91 VAL A C 1
ATOM 661 O O . VAL A 1 91 ? 4.855 28.531 16.219 1 98.94 91 VAL A O 1
ATOM 664 N N . ILE A 1 92 ? 2.721 28.094 16.859 1 98.94 92 ILE A N 1
ATOM 665 C CA . ILE A 1 92 ? 2.701 26.672 16.516 1 98.94 92 ILE A CA 1
ATOM 666 C C . ILE A 1 92 ? 1.559 26.391 15.547 1 98.94 92 ILE A C 1
ATOM 668 O O . ILE A 1 92 ? 0.391 26.359 15.938 1 98.94 92 ILE A O 1
ATOM 672 N N . ASP A 1 93 ? 1.901 26.203 14.305 1 98.94 93 ASP A N 1
ATOM 673 C CA . ASP A 1 93 ? 0.864 25.828 13.344 1 98.94 93 ASP A CA 1
ATOM 674 C C . ASP A 1 93 ? 0.696 24.312 13.289 1 98.94 93 ASP A C 1
ATOM 676 O O . ASP A 1 93 ? 1.639 23.594 12.953 1 98.94 93 ASP A O 1
ATOM 680 N N . MET A 1 94 ? -0.515 23.875 13.562 1 98.88 94 MET A N 1
ATOM 681 C CA . MET A 1 94 ? -0.783 22.453 13.625 1 98.88 94 MET A CA 1
ATOM 682 C C . MET A 1 94 ? -1.68 22 12.477 1 98.88 94 MET A C 1
ATOM 684 O O . MET A 1 94 ? -2.195 20.891 12.477 1 98.88 94 MET A O 1
ATOM 688 N N . SER A 1 95 ? -1.888 22.906 11.492 1 98.44 95 SER A N 1
ATOM 689 C CA . SER A 1 95 ? -2.707 22.641 10.312 1 98.44 95 SER A CA 1
ATOM 690 C C . SER A 1 95 ? -1.994 21.703 9.344 1 98.44 95 SER A C 1
ATOM 692 O O . SER A 1 95 ? -0.771 21.547 9.406 1 98.44 95 SER A O 1
ATOM 694 N N . THR A 1 96 ? -2.787 20.969 8.555 1 97.75 96 THR A N 1
ATOM 695 C CA . THR A 1 96 ? -2.238 20.234 7.418 1 97.75 96 THR A CA 1
ATOM 696 C C . THR A 1 96 ? -2.312 21.078 6.145 1 97.75 96 THR A C 1
ATOM 698 O O . THR A 1 96 ? -3.369 21.172 5.52 1 97.75 96 THR A O 1
ATOM 701 N N . ILE A 1 97 ? -1.162 21.688 5.766 1 98.19 97 ILE A N 1
ATOM 702 C CA . ILE A 1 97 ? -1.122 22.625 4.645 1 98.19 97 ILE A CA 1
ATOM 703 C C . ILE A 1 97 ? 0.084 22.328 3.76 1 98.19 97 ILE A C 1
ATOM 705 O O . ILE A 1 97 ? 0.814 21.359 4.008 1 98.19 97 ILE A O 1
ATOM 709 N N . HIS A 1 98 ? 0.199 23.062 2.65 1 98.25 98 HIS A N 1
ATOM 710 C CA . HIS A 1 98 ? 1.29 22.891 1.697 1 98.25 98 HIS A CA 1
ATOM 711 C C . HIS A 1 98 ? 2.641 23.172 2.35 1 98.25 98 HIS A C 1
ATOM 713 O O . HIS A 1 98 ? 2.848 24.234 2.926 1 98.25 98 HIS A O 1
ATOM 719 N N . PRO A 1 99 ? 3.609 22.172 2.275 1 98.56 99 PRO A N 1
ATOM 720 C CA . PRO A 1 99 ? 4.891 22.344 2.961 1 98.56 99 PRO A CA 1
ATOM 721 C C . PRO A 1 99 ? 5.637 23.594 2.504 1 98.56 99 PRO A C 1
ATOM 723 O O . PRO A 1 99 ? 6.285 24.266 3.314 1 98.56 99 PRO A O 1
ATOM 726 N N . LEU A 1 100 ? 5.551 23.938 1.278 1 97.69 100 LEU A N 1
ATOM 727 C CA . LEU A 1 100 ? 6.23 25.125 0.77 1 97.69 100 LEU A CA 1
ATOM 728 C C . LEU A 1 100 ? 5.586 26.391 1.316 1 97.69 100 LEU A C 1
ATOM 730 O O . LEU A 1 100 ? 6.262 27.406 1.507 1 97.69 100 LEU A O 1
ATOM 734 N N . GLN A 1 101 ? 4.309 26.328 1.579 1 98 101 GLN A N 1
ATOM 735 C CA . GLN A 1 101 ? 3.652 27.438 2.271 1 98 101 GLN A CA 1
ATOM 736 C C . GLN A 1 101 ? 4.145 27.547 3.709 1 98 101 GLN A C 1
ATOM 738 O O . GLN A 1 101 ? 4.359 28.656 4.207 1 98 101 GLN A O 1
ATOM 743 N N . THR A 1 102 ? 4.277 26.422 4.352 1 98.75 102 THR A N 1
ATOM 744 C CA . THR A 1 102 ? 4.801 26.422 5.715 1 98.75 102 THR A CA 1
ATOM 745 C C . THR A 1 102 ? 6.188 27.062 5.766 1 98.75 102 THR A C 1
ATOM 747 O O . THR A 1 102 ? 6.477 27.859 6.648 1 98.75 102 THR A O 1
ATOM 750 N N . ASP A 1 103 ? 7.043 26.703 4.82 1 98.62 103 ASP A N 1
ATOM 751 C CA . ASP A 1 103 ? 8.375 27.297 4.75 1 98.62 103 ASP A CA 1
ATOM 752 C C . ASP A 1 103 ? 8.297 28.812 4.641 1 98.62 103 ASP A C 1
ATOM 754 O O . ASP A 1 103 ? 9.039 29.531 5.312 1 98.62 103 ASP A O 1
ATOM 758 N N . LYS A 1 104 ? 7.426 29.266 3.77 1 98.62 104 LYS A N 1
ATOM 759 C CA . LYS A 1 104 ? 7.266 30.703 3.566 1 98.62 104 LYS A CA 1
ATOM 760 C C . LYS A 1 104 ? 6.742 31.375 4.828 1 98.62 104 LYS A C 1
ATOM 762 O O . LYS A 1 104 ? 7.191 32.469 5.184 1 98.62 104 LYS A O 1
ATOM 767 N N . LEU A 1 105 ? 5.785 30.797 5.477 1 98.88 105 LEU A N 1
ATOM 768 C CA . LEU A 1 105 ? 5.246 31.328 6.723 1 98.88 105 LEU A CA 1
ATOM 769 C C . LEU A 1 105 ? 6.344 31.484 7.77 1 98.88 105 LEU A C 1
ATOM 771 O O . LEU A 1 105 ? 6.453 32.531 8.414 1 98.88 105 LEU A O 1
ATOM 775 N N . ILE A 1 106 ? 7.148 30.438 7.945 1 98.88 106 ILE A N 1
ATOM 776 C CA . ILE A 1 106 ? 8.219 30.438 8.938 1 98.88 106 ILE A CA 1
ATOM 777 C C . ILE A 1 106 ? 9.219 31.547 8.609 1 98.88 106 ILE A C 1
ATOM 779 O O . ILE A 1 106 ? 9.625 32.312 9.492 1 98.88 106 ILE A O 1
ATOM 783 N N . ALA A 1 107 ? 9.586 31.656 7.344 1 98.75 107 ALA A N 1
ATOM 784 C CA . ALA A 1 107 ? 10.531 32.656 6.902 1 98.75 107 ALA A CA 1
ATOM 785 C C . ALA A 1 107 ? 9.984 34.062 7.141 1 98.75 107 ALA A C 1
ATOM 787 O O . ALA A 1 107 ? 10.703 34.938 7.613 1 98.75 107 ALA A O 1
ATOM 788 N N . ASP A 1 108 ? 8.75 34.281 6.77 1 98.75 108 ASP A N 1
ATOM 789 C CA . ASP A 1 108 ? 8.117 35.594 6.934 1 98.75 108 ASP A CA 1
ATOM 790 C C . ASP A 1 108 ? 8.016 35.969 8.406 1 98.75 108 ASP A C 1
ATOM 792 O O . ASP A 1 108 ? 8.219 37.125 8.773 1 98.75 108 ASP A O 1
ATOM 796 N N . MET A 1 109 ? 7.684 35.031 9.273 1 98.81 109 MET A N 1
ATOM 797 C CA . MET A 1 109 ? 7.625 35.281 10.711 1 98.81 109 MET A CA 1
ATOM 798 C C . MET A 1 109 ? 8.992 35.656 11.258 1 98.81 109 MET A C 1
ATOM 800 O O . MET A 1 109 ? 9.109 36.625 12.023 1 98.81 109 MET A O 1
ATOM 804 N N . GLN A 1 110 ? 9.969 34.906 10.875 1 98.38 110 GLN A N 1
ATOM 805 C CA . GLN A 1 110 ? 11.328 35.188 11.305 1 98.38 110 GLN A CA 1
ATOM 806 C C . GLN A 1 110 ? 11.758 36.594 10.867 1 98.38 110 GLN A C 1
ATOM 808 O O . GLN A 1 110 ? 12.391 37.312 11.641 1 98.38 110 GLN A O 1
ATOM 813 N N . ALA A 1 111 ? 11.445 36.938 9.625 1 98.38 111 ALA A N 1
ATOM 814 C CA . ALA A 1 111 ? 11.805 38.25 9.086 1 98.38 111 ALA A CA 1
ATOM 815 C C . ALA A 1 111 ? 11.195 39.375 9.914 1 98.38 111 ALA A C 1
ATOM 817 O O . ALA A 1 111 ? 11.758 40.469 10.008 1 98.38 111 ALA A O 1
ATOM 818 N N . LYS A 1 112 ? 10.102 39.094 10.57 1 98.06 112 LYS A N 1
ATOM 819 C CA . LYS A 1 112 ? 9.406 40.094 11.383 1 98.06 112 LYS A CA 1
ATOM 820 C C . LYS A 1 112 ? 9.844 40 12.844 1 98.06 112 LYS A C 1
ATOM 822 O O . LYS A 1 112 ? 9.359 40.75 13.695 1 98.06 112 LYS A O 1
ATOM 827 N N . GLY A 1 113 ? 10.75 39.062 13.109 1 97.94 113 GLY A N 1
ATOM 828 C CA . GLY A 1 113 ? 11.297 38.906 14.453 1 97.94 113 GLY A CA 1
ATOM 829 C C . GLY A 1 113 ? 10.492 37.969 15.328 1 97.94 113 GLY A C 1
ATOM 830 O O . GLY A 1 113 ? 10.648 37.969 16.547 1 97.94 113 GLY A O 1
ATOM 831 N N . PHE A 1 114 ? 9.609 37.188 14.711 1 98.62 114 PHE A N 1
ATOM 832 C CA . PHE A 1 114 ? 8.758 36.281 15.469 1 98.62 114 PHE A CA 1
ATOM 833 C C . PHE A 1 114 ? 9.219 34.844 15.281 1 98.62 114 PHE A C 1
ATOM 835 O O . PHE A 1 114 ? 10 34.531 14.375 1 98.62 114 PHE A O 1
ATOM 842 N N . SER A 1 115 ? 8.812 33.969 16.234 1 98.5 115 SER A N 1
ATOM 843 C CA . SER A 1 115 ? 9.156 32.531 16.219 1 98.5 115 SER A CA 1
ATOM 844 C C . SER A 1 115 ? 7.953 31.688 15.844 1 98.5 115 SER A C 1
ATOM 846 O O . SER A 1 115 ? 6.852 31.891 16.359 1 98.5 115 SER A O 1
ATOM 848 N N . MET A 1 116 ? 8.219 30.781 14.898 1 98.81 116 MET A N 1
ATOM 849 C CA . MET A 1 116 ? 7.152 29.875 14.453 1 98.81 116 MET A CA 1
ATOM 850 C C . MET A 1 116 ? 7.688 28.469 14.203 1 98.81 116 MET A C 1
ATOM 852 O O . MET A 1 116 ? 8.812 28.312 13.727 1 98.81 116 MET A O 1
ATOM 856 N N . MET A 1 117 ? 6.949 27.469 14.602 1 98.81 117 MET A N 1
ATOM 857 C CA . MET A 1 117 ? 7.234 26.078 14.266 1 98.81 117 MET A CA 1
ATOM 858 C C . MET A 1 117 ? 5.977 25.375 13.773 1 98.81 117 MET A C 1
ATOM 860 O O . MET A 1 117 ? 4.863 25.844 13.992 1 98.81 117 MET A O 1
ATOM 864 N N . ASP A 1 118 ? 6.141 24.297 13 1 98.88 118 ASP A N 1
ATOM 865 C CA . ASP A 1 118 ? 5.02 23.484 12.523 1 98.88 118 ASP A CA 1
ATOM 866 C C . ASP A 1 118 ? 4.914 22.188 13.305 1 98.88 118 ASP A C 1
ATOM 868 O O . ASP A 1 118 ? 5.918 21.5 13.539 1 98.88 118 ASP A O 1
ATOM 872 N N . VAL A 1 119 ? 3.633 21.828 13.711 1 98.88 119 VAL A N 1
ATOM 873 C CA . VAL A 1 119 ? 3.391 20.594 14.43 1 98.88 119 VAL A CA 1
ATOM 874 C C . VAL A 1 119 ? 2.082 19.969 13.961 1 98.88 119 VAL A C 1
ATOM 876 O O . VAL A 1 119 ? 1.13 19.844 14.734 1 98.88 119 VAL A O 1
ATOM 879 N N . PRO A 1 120 ? 2.072 19.5 12.742 1 98.62 120 PRO A N 1
ATOM 880 C CA . PRO A 1 120 ? 0.864 18.766 12.375 1 98.62 120 PRO A CA 1
ATOM 881 C C . PRO A 1 120 ? 0.636 17.531 13.25 1 98.62 120 PRO A C 1
ATOM 883 O O . PRO A 1 120 ? 1.492 17.188 14.07 1 98.62 120 PRO A O 1
ATOM 886 N N . VAL A 1 121 ? -0.575 17.016 13.094 1 97.81 121 VAL A N 1
ATOM 887 C CA . VAL A 1 121 ? -0.934 15.938 14.016 1 97.81 121 VAL A CA 1
ATOM 888 C C . VAL A 1 121 ? -1.286 14.68 13.219 1 97.81 121 VAL A C 1
ATOM 890 O O . VAL A 1 121 ? -1.628 14.75 12.039 1 97.81 121 VAL A O 1
ATOM 893 N N . GLY A 1 122 ? -1.089 13.555 13.844 1 95.38 122 GLY A N 1
ATOM 894 C CA . GLY A 1 122 ? -1.549 12.273 13.336 1 95.38 122 GLY A CA 1
ATOM 895 C C . GLY A 1 122 ? -2.727 11.703 14.109 1 95.38 122 GLY A C 1
ATOM 896 O O . GLY A 1 122 ? -3.16 12.289 15.102 1 95.38 122 GLY A O 1
ATOM 897 N N . ARG A 1 123 ? -3.227 10.672 13.609 1 91.94 123 ARG A N 1
ATOM 898 C CA . ARG A 1 123 ? -4.375 9.961 14.156 1 91.94 123 ARG A CA 1
ATOM 899 C C . ARG A 1 123 ? -5.672 10.719 13.891 1 91.94 123 ARG A C 1
ATOM 901 O O . ARG A 1 123 ? -5.801 11.383 12.859 1 91.94 123 ARG A O 1
ATOM 908 N N . THR A 1 124 ? -6.762 10.383 14.672 1 90.62 124 THR A N 1
ATOM 909 C CA . THR A 1 124 ? -8.078 10.844 14.227 1 90.62 124 THR A CA 1
ATOM 910 C C . THR A 1 124 ? -8.688 11.797 15.25 1 90.62 124 THR A C 1
ATOM 912 O O . THR A 1 124 ? -8.062 12.109 16.266 1 90.62 124 THR A O 1
ATOM 915 N N . SER A 1 125 ? -9.891 12.242 14.922 1 92.81 125 SER A N 1
ATOM 916 C CA . SER A 1 125 ? -10.617 13.148 15.805 1 92.81 125 SER A CA 1
ATOM 917 C C . SER A 1 125 ? -10.922 12.477 17.141 1 92.81 125 SER A C 1
ATOM 919 O O . SER A 1 125 ? -10.984 13.141 18.172 1 92.81 125 SER A O 1
ATOM 921 N N . ALA A 1 126 ? -11.062 11.164 17.125 1 91.62 126 ALA A N 1
ATOM 922 C CA . ALA A 1 126 ? -11.258 10.438 18.375 1 91.62 126 ALA A CA 1
ATOM 923 C C . ALA A 1 126 ? -10.055 10.617 19.297 1 91.62 126 ALA A C 1
ATOM 925 O O . ALA A 1 126 ? -10.211 10.758 20.516 1 91.62 126 ALA A O 1
ATOM 926 N N . ASN A 1 127 ? -8.914 10.617 18.734 1 95.69 127 ASN A N 1
ATOM 927 C CA . ASN A 1 127 ? -7.695 10.836 19.5 1 95.69 127 ASN A CA 1
ATOM 928 C C . ASN A 1 127 ? -7.582 12.281 19.984 1 95.69 127 ASN A C 1
ATOM 930 O O . ASN A 1 127 ? -7.031 12.539 21.047 1 95.69 127 ASN A O 1
ATOM 934 N N . ALA A 1 128 ? -8.094 13.227 19.188 1 97.31 128 ALA A N 1
ATOM 935 C CA . ALA A 1 128 ? -8.117 14.625 19.609 1 97.31 128 ALA A CA 1
ATOM 936 C C . ALA A 1 128 ? -8.953 14.805 20.859 1 97.31 128 ALA A C 1
ATOM 938 O O . ALA A 1 128 ? -8.578 15.562 21.766 1 97.31 128 ALA A O 1
ATOM 939 N N . ILE A 1 129 ? -10.055 14.078 20.922 1 97.12 129 ILE A N 1
ATOM 940 C CA . ILE A 1 129 ? -10.969 14.164 22.062 1 97.12 129 ILE A CA 1
ATOM 941 C C . ILE A 1 129 ? -10.289 13.594 23.297 1 97.12 129 ILE A C 1
ATOM 943 O O . ILE A 1 129 ? -10.336 14.211 24.375 1 97.12 129 ILE A O 1
ATOM 947 N N . THR A 1 130 ? -9.531 12.469 23.141 1 97.5 130 THR A N 1
ATOM 948 C CA . THR A 1 130 ? -8.977 11.781 24.297 1 97.5 130 THR A CA 1
ATOM 949 C C . THR A 1 130 ? -7.609 12.352 24.656 1 97.5 130 THR A C 1
ATOM 951 O O . THR A 1 130 ? -7.035 11.992 25.688 1 97.5 130 THR A O 1
ATOM 954 N N . GLY A 1 131 ? -7.098 13.234 23.828 1 98.19 131 GLY A N 1
ATOM 955 C CA . GLY A 1 131 ? -5.797 13.828 24.094 1 98.19 131 GLY A CA 1
ATOM 956 C C . GLY A 1 131 ? -4.645 12.883 23.844 1 98.19 131 GLY A C 1
ATOM 957 O O . GLY A 1 131 ? -3.662 12.867 24.578 1 98.19 131 GLY A O 1
ATOM 958 N N . THR A 1 132 ? -4.773 12.039 22.812 1 97.88 132 THR A N 1
ATOM 959 C CA . THR A 1 132 ? -3.76 11.031 22.531 1 97.88 132 THR A CA 1
ATOM 960 C C . THR A 1 132 ? -3.246 11.156 21.094 1 97.88 132 THR A C 1
ATOM 962 O O . THR A 1 132 ? -2.922 10.156 20.453 1 97.88 132 THR A O 1
ATOM 965 N N . LEU A 1 133 ? -3.111 12.352 20.609 1 98 133 LEU A N 1
ATOM 966 C CA . LEU A 1 133 ? -2.648 12.602 19.25 1 98 133 LEU A CA 1
ATOM 967 C C . LEU A 1 133 ? -1.164 12.273 19.109 1 98 133 LEU A C 1
ATOM 969 O O . LEU A 1 133 ? -0.434 12.258 20.109 1 98 133 LEU A O 1
ATOM 973 N N . LEU A 1 134 ? -0.826 11.859 17.922 1 97.94 134 LEU A N 1
ATOM 974 C CA . LEU A 1 134 ? 0.57 11.875 17.5 1 97.94 134 LEU A CA 1
ATOM 975 C C . LEU A 1 134 ? 0.993 13.266 17.047 1 97.94 134 LEU A C 1
ATOM 977 O O . LEU A 1 134 ? 0.351 13.875 16.188 1 97.94 134 LEU A O 1
ATOM 981 N N . LEU A 1 135 ? 2.033 13.797 17.688 1 98.62 135 LEU A N 1
ATOM 982 C CA . LEU A 1 135 ? 2.506 15.148 17.406 1 98.62 135 LEU A CA 1
ATOM 983 C C . LEU A 1 135 ? 3.781 15.117 16.578 1 98.62 135 LEU A C 1
ATOM 985 O O . LEU A 1 135 ? 4.777 14.516 16.984 1 98.62 135 LEU A O 1
ATOM 989 N N . LEU A 1 136 ? 3.787 15.734 15.391 1 98.69 136 LEU A N 1
ATOM 990 C CA . LEU A 1 136 ? 4.949 15.789 14.508 1 98.69 136 LEU A CA 1
ATOM 991 C C . LEU A 1 136 ? 5.609 17.172 14.562 1 98.69 136 LEU A C 1
ATOM 993 O O . LEU A 1 136 ? 5.211 18.078 13.836 1 98.69 136 LEU A O 1
ATOM 997 N N . ALA A 1 137 ? 6.645 17.25 15.336 1 98.75 137 ALA A N 1
ATOM 998 C CA . ALA A 1 137 ? 7.191 18.547 15.703 1 98.75 137 ALA A CA 1
ATOM 999 C C . ALA A 1 137 ? 8.312 18.953 14.75 1 98.75 137 ALA A C 1
ATOM 1001 O O . ALA A 1 137 ? 9.383 18.344 14.742 1 98.75 137 ALA A O 1
ATOM 1002 N N . GLY A 1 138 ? 8.008 19.969 13.953 1 98.69 138 GLY A N 1
ATOM 1003 C CA . GLY A 1 138 ? 9.008 20.594 13.102 1 98.69 138 GLY A CA 1
ATOM 1004 C C . GLY A 1 138 ? 9.461 21.953 13.609 1 98.69 138 GLY A C 1
ATOM 1005 O O . GLY A 1 138 ? 8.898 22.984 13.234 1 98.69 138 GLY A O 1
ATOM 1006 N N . GLY A 1 139 ? 10.461 22.047 14.406 1 98.69 139 GLY A N 1
ATOM 1007 C CA . GLY A 1 139 ? 11.031 23.266 14.977 1 98.69 139 GLY A CA 1
ATOM 1008 C C . GLY A 1 139 ? 12.484 23.109 15.383 1 98.69 139 GLY A C 1
ATOM 1009 O O . GLY A 1 139 ? 13.055 22.016 15.273 1 98.69 139 GLY A O 1
ATOM 1010 N N . THR A 1 140 ? 13.133 24.266 15.781 1 98.44 140 THR A N 1
ATOM 1011 C CA . THR A 1 140 ? 14.453 24.156 16.391 1 98.44 140 THR A CA 1
ATOM 1012 C C . THR A 1 140 ? 14.391 23.344 17.672 1 98.44 140 THR A C 1
ATOM 1014 O O . THR A 1 140 ? 13.305 23.125 18.234 1 98.44 140 THR A O 1
ATOM 1017 N N . ALA A 1 141 ? 15.57 22.875 18.078 1 98.12 141 ALA A N 1
ATOM 1018 C CA . ALA A 1 141 ? 15.625 22.094 19.328 1 98.12 141 ALA A CA 1
ATOM 1019 C C . ALA A 1 141 ? 15.023 22.875 20.484 1 98.12 141 ALA A C 1
ATOM 1021 O O . ALA A 1 141 ? 14.289 22.312 21.312 1 98.12 141 ALA A O 1
ATOM 1022 N N . GLU A 1 142 ? 15.289 24.109 20.531 1 98.38 142 GLU A N 1
ATOM 1023 C CA . GLU A 1 142 ? 14.789 24.969 21.594 1 98.38 142 GLU A CA 1
ATOM 1024 C C . GLU A 1 142 ? 13.273 25.125 21.516 1 98.38 142 GLU A C 1
ATOM 1026 O O . GLU A 1 142 ? 12.586 25.094 22.531 1 98.38 142 GLU A O 1
ATOM 1031 N N . GLN A 1 143 ? 12.758 25.297 20.328 1 98.69 143 GLN A N 1
ATOM 1032 C CA . GLN A 1 143 ? 11.32 25.453 20.141 1 98.69 143 GLN A CA 1
ATOM 1033 C C . GLN A 1 143 ? 10.57 24.188 20.578 1 98.69 143 GLN A C 1
ATOM 1035 O O . GLN A 1 143 ? 9.57 24.281 21.281 1 98.69 143 GLN A O 1
ATOM 1040 N N . VAL A 1 144 ? 11.094 23.078 20.172 1 98.81 144 VAL A N 1
ATOM 1041 C CA . VAL A 1 144 ? 10.445 21.812 20.469 1 98.81 144 VAL A CA 1
ATOM 1042 C C . VAL A 1 144 ? 10.445 21.578 21.984 1 98.81 144 VAL A C 1
ATOM 1044 O O . VAL A 1 144 ? 9.422 21.188 22.562 1 98.81 144 VAL A O 1
ATOM 1047 N N . GLU A 1 145 ? 11.57 21.812 22.578 1 98.5 145 GLU A N 1
ATOM 1048 C CA . GLU A 1 145 ? 11.664 21.656 24.031 1 98.5 145 GLU A CA 1
ATOM 1049 C C . GLU A 1 145 ? 10.664 22.562 24.75 1 98.5 145 GLU A C 1
ATOM 1051 O O . GLU A 1 145 ? 9.953 22.109 25.641 1 98.5 145 GLU A O 1
ATOM 1056 N N . ARG A 1 146 ? 10.602 23.766 24.344 1 98.38 146 ARG A N 1
ATOM 1057 C CA . ARG A 1 146 ? 9.734 24.766 24.953 1 98.38 146 ARG A CA 1
ATOM 1058 C C . ARG A 1 146 ? 8.266 24.391 24.781 1 98.38 146 ARG A C 1
ATOM 1060 O O . ARG A 1 146 ? 7.449 24.594 25.688 1 98.38 146 ARG A O 1
ATOM 1067 N N . ALA A 1 147 ? 7.918 23.859 23.641 1 98.62 147 ALA A N 1
ATOM 1068 C CA . ALA A 1 147 ? 6.523 23.609 23.281 1 98.62 147 ALA A CA 1
ATOM 1069 C C . ALA A 1 147 ? 6.039 22.281 23.828 1 98.62 147 ALA A C 1
ATOM 1071 O O . ALA A 1 147 ? 4.836 22.031 23.922 1 98.62 147 ALA A O 1
ATOM 1072 N N . THR A 1 148 ? 6.914 21.359 24.188 1 98.62 148 THR A N 1
ATOM 1073 C CA . THR A 1 148 ? 6.605 19.953 24.469 1 98.62 148 THR A CA 1
ATOM 1074 C C . THR A 1 148 ? 5.539 19.844 25.562 1 98.62 148 THR A C 1
ATOM 1076 O O . THR A 1 148 ? 4.562 19.109 25.406 1 98.62 148 THR A O 1
ATOM 1079 N N . PRO A 1 149 ? 5.602 20.609 26.672 1 98 149 PRO A N 1
ATOM 1080 C CA . PRO A 1 149 ? 4.574 20.453 27.703 1 98 149 PRO A CA 1
ATOM 1081 C C . PRO A 1 149 ? 3.172 20.781 27.203 1 98 149 PRO A C 1
ATOM 1083 O O . PRO A 1 149 ? 2.209 20.094 27.547 1 98 149 PRO A O 1
ATOM 1086 N N . ILE A 1 150 ? 3.094 21.812 26.344 1 97.75 150 ILE A N 1
ATOM 1087 C CA . ILE A 1 150 ? 1.805 22.234 25.812 1 97.75 150 ILE A CA 1
ATOM 1088 C C . ILE A 1 150 ? 1.311 21.219 24.781 1 97.75 150 ILE A C 1
ATOM 1090 O O . ILE A 1 150 ? 0.122 20.891 24.75 1 97.75 150 ILE A O 1
ATOM 1094 N N . LEU A 1 151 ? 2.236 20.719 24 1 98.69 151 LEU A N 1
ATOM 1095 C CA . LEU A 1 151 ? 1.896 19.75 22.953 1 98.69 151 LEU A CA 1
ATOM 1096 C C . LEU A 1 151 ? 1.414 18.438 23.578 1 98.69 151 LEU A C 1
ATOM 1098 O O . LEU A 1 151 ? 0.422 17.859 23.125 1 98.69 151 LEU A O 1
ATOM 1102 N N . MET A 1 152 ? 2.021 18.047 24.688 1 98.38 152 MET A N 1
ATOM 1103 C CA . MET A 1 152 ? 1.712 16.766 25.328 1 98.38 152 MET A CA 1
ATOM 1104 C C . MET A 1 152 ? 0.379 16.828 26.062 1 98.38 152 MET A C 1
ATOM 1106 O O . MET A 1 152 ? -0.195 15.797 26.406 1 98.38 152 MET A O 1
ATOM 1110 N N . ALA A 1 153 ? -0.14 18.016 26.25 1 98.25 153 ALA A N 1
ATOM 1111 C CA . ALA A 1 153 ? -1.49 18.172 26.781 1 98.25 153 ALA A CA 1
ATOM 1112 C C . ALA A 1 153 ? -2.537 17.719 25.766 1 98.25 153 ALA A C 1
ATOM 1114 O O . ALA A 1 153 ? -3.676 17.406 26.141 1 98.25 153 ALA A O 1
ATOM 1115 N N . MET A 1 154 ? -2.131 17.656 24.5 1 98.5 154 MET A N 1
ATOM 1116 C CA . MET A 1 154 ? -3.064 17.328 23.422 1 98.5 154 MET A CA 1
ATOM 1117 C C . MET A 1 154 ? -2.713 15.984 22.797 1 98.5 154 MET A C 1
ATOM 1119 O O . MET A 1 154 ? -3.438 15.5 21.922 1 98.5 154 MET A O 1
ATOM 1123 N N . GLY A 1 155 ? -1.568 15.43 23.156 1 98.25 155 GLY A N 1
ATOM 1124 C CA . GLY A 1 155 ? -1.087 14.211 22.516 1 98.25 155 GLY A CA 1
ATOM 1125 C C . GLY A 1 155 ? -0.422 13.258 23.5 1 98.25 155 GLY A C 1
ATOM 1126 O O . GLY A 1 155 ? -0.223 13.586 24.656 1 98.25 155 GLY A O 1
ATOM 1127 N N . SER A 1 156 ? -0.168 12 23 1 98 156 SER A N 1
ATOM 1128 C CA . SER A 1 156 ? 0.462 10.984 23.844 1 98 156 SER A CA 1
ATOM 1129 C C . SER A 1 156 ? 1.817 10.57 23.281 1 98 156 SER A C 1
ATOM 1131 O O . SER A 1 156 ? 2.557 9.82 23.922 1 98 156 SER A O 1
ATOM 1133 N N . GLU A 1 157 ? 2.143 10.984 22.078 1 97.62 157 GLU A N 1
ATOM 1134 C CA . GLU A 1 157 ? 3.41 10.688 21.422 1 97.62 157 GLU A CA 1
ATOM 1135 C C . GLU A 1 157 ? 3.906 11.891 20.625 1 97.62 157 GLU A C 1
ATOM 1137 O O . GLU A 1 157 ? 3.127 12.539 19.922 1 97.62 157 GLU A O 1
ATOM 1142 N N . LEU A 1 158 ? 5.176 12.273 20.781 1 98.06 158 LEU A N 1
ATOM 1143 C CA . LEU A 1 158 ? 5.793 13.375 20.062 1 98.06 158 LEU A CA 1
ATOM 1144 C C . LEU A 1 158 ? 7.012 12.898 19.281 1 98.06 158 LEU A C 1
ATOM 1146 O O . LEU A 1 158 ? 7.906 12.266 19.844 1 98.06 158 LEU A O 1
ATOM 1150 N N . ILE A 1 159 ? 7.02 13.094 17.984 1 97.62 159 ILE A N 1
ATOM 1151 C CA . ILE A 1 159 ? 8.156 12.812 17.125 1 97.62 159 ILE A CA 1
ATOM 1152 C C . ILE A 1 159 ? 8.836 14.117 16.703 1 97.62 159 ILE A C 1
ATOM 1154 O O . ILE A 1 159 ? 8.188 15 16.141 1 97.62 159 ILE A O 1
ATOM 1158 N N . ASN A 1 160 ? 10.062 14.211 17.047 1 97.5 160 ASN A N 1
ATOM 1159 C CA . ASN A 1 160 ? 10.867 15.32 16.547 1 97.5 160 ASN A CA 1
ATOM 1160 C C . ASN A 1 160 ? 11.25 15.125 15.086 1 97.5 160 ASN A C 1
ATOM 1162 O O . ASN A 1 160 ? 12.023 14.227 14.758 1 97.5 160 ASN A O 1
ATOM 1166 N N . ALA A 1 161 ? 10.773 15.984 14.164 1 97.38 161 ALA A N 1
ATOM 1167 C CA . ALA A 1 161 ? 10.914 15.797 12.727 1 97.38 161 ALA A CA 1
ATOM 1168 C C . ALA A 1 161 ? 12.242 16.359 12.227 1 97.38 161 ALA A C 1
ATOM 1170 O O . ALA A 1 161 ? 12.594 16.203 11.055 1 97.38 161 ALA A O 1
ATOM 1171 N N . GLY A 1 162 ? 12.945 17.031 13.055 1 95.94 162 GLY A N 1
ATOM 1172 C CA . GLY A 1 162 ? 14.328 17.328 12.734 1 95.94 162 GLY A CA 1
ATOM 1173 C C . GLY A 1 162 ? 14.523 18.75 12.227 1 95.94 162 GLY A C 1
ATOM 1174 O O . GLY A 1 162 ? 15.477 19.031 11.5 1 95.94 162 GLY A O 1
ATOM 1175 N N . GLY A 1 163 ? 13.648 19.734 12.492 1 97.56 163 GLY A N 1
ATOM 1176 C CA . GLY A 1 163 ? 13.852 21.125 12.133 1 97.56 163 GLY A CA 1
ATOM 1177 C C . GLY A 1 163 ? 12.586 21.797 11.641 1 97.56 163 GLY A C 1
ATOM 1178 O O . GLY A 1 163 ? 11.57 21.141 11.398 1 97.56 163 GLY A O 1
ATOM 1179 N N . PRO A 1 164 ? 12.648 23.172 11.508 1 98.38 164 PRO A N 1
ATOM 1180 C CA . PRO A 1 164 ? 11.484 23.922 11.039 1 98.38 164 PRO A CA 1
ATOM 1181 C C . PRO A 1 164 ? 10.984 23.469 9.672 1 98.38 164 PRO A C 1
ATOM 1183 O O . PRO A 1 164 ? 11.781 23.312 8.742 1 98.38 164 PRO A O 1
ATOM 1186 N N . GLY A 1 165 ? 9.703 23.234 9.555 1 98.5 165 GLY A N 1
ATOM 1187 C CA . GLY A 1 165 ? 9.102 22.828 8.297 1 98.5 165 GLY A CA 1
ATOM 1188 C C . GLY A 1 165 ? 9.102 21.328 8.086 1 98.5 165 GLY A C 1
ATOM 1189 O O . GLY A 1 165 ? 8.422 20.812 7.191 1 98.5 165 GLY A O 1
ATOM 1190 N N . MET A 1 166 ? 9.75 20.578 8.945 1 98.62 166 MET A N 1
ATOM 1191 C CA . MET A 1 166 ? 9.898 19.141 8.734 1 98.62 166 MET A CA 1
ATOM 1192 C C . MET A 1 166 ? 8.672 18.391 9.25 1 98.62 166 MET A C 1
ATOM 1194 O O . MET A 1 166 ? 8.359 17.297 8.766 1 98.62 166 MET A O 1
ATOM 1198 N N . GLY A 1 167 ? 7.961 18.953 10.188 1 98.75 167 GLY A N 1
ATOM 1199 C CA . GLY A 1 167 ? 6.746 18.312 10.672 1 98.75 167 GLY A CA 1
ATOM 1200 C C . GLY A 1 167 ? 5.711 18.094 9.586 1 98.75 167 GLY A C 1
ATOM 1201 O O . GLY A 1 167 ? 5.211 16.984 9.414 1 98.75 167 GLY A O 1
ATOM 1202 N N . ILE A 1 168 ? 5.461 19.172 8.836 1 98.81 168 ILE A N 1
ATOM 1203 C CA . ILE A 1 168 ? 4.453 19.109 7.781 1 98.81 168 ILE A CA 1
ATOM 1204 C C . ILE A 1 168 ? 4.93 18.188 6.656 1 98.81 168 ILE A C 1
ATOM 1206 O O . ILE A 1 168 ? 4.129 17.516 6.016 1 98.81 168 ILE A O 1
ATOM 1210 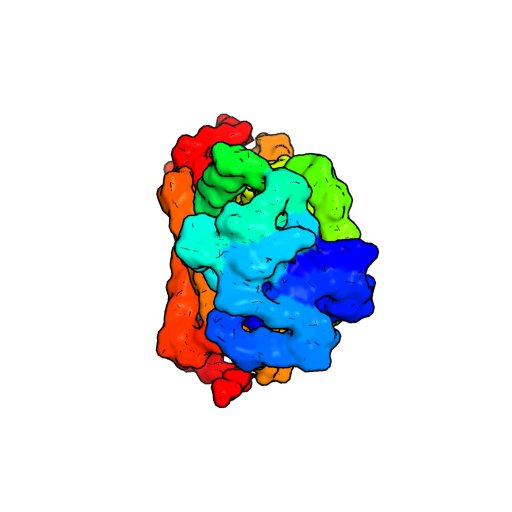N N . ARG A 1 169 ? 6.25 18.125 6.434 1 98.75 169 ARG A N 1
ATOM 1211 C CA . ARG A 1 169 ? 6.781 17.234 5.418 1 98.75 169 ARG A CA 1
ATOM 1212 C C . ARG A 1 169 ? 6.543 15.773 5.797 1 98.75 169 ARG A C 1
ATOM 1214 O O . ARG A 1 169 ? 6.113 14.969 4.969 1 98.75 169 ARG A O 1
ATOM 1221 N N . VAL A 1 170 ? 6.789 15.414 7.07 1 98.44 170 VAL A N 1
ATOM 1222 C CA . VAL A 1 170 ? 6.555 14.055 7.543 1 98.44 170 VAL A CA 1
ATOM 1223 C C . VAL A 1 170 ? 5.07 13.719 7.43 1 98.44 170 VAL A C 1
ATOM 1225 O O . VAL A 1 170 ? 4.707 12.633 6.969 1 98.44 170 VAL A O 1
ATOM 1228 N N . LYS A 1 171 ? 4.262 14.617 7.852 1 98.5 171 LYS A N 1
ATOM 1229 C CA . LYS A 1 171 ? 2.816 14.414 7.793 1 98.5 171 LYS A CA 1
ATOM 1230 C C . LYS A 1 171 ? 2.354 14.164 6.359 1 98.5 171 LYS A C 1
ATOM 1232 O O . LYS A 1 171 ? 1.549 13.266 6.113 1 98.5 171 LYS A O 1
ATOM 1237 N N . LEU A 1 172 ? 2.826 15.008 5.469 1 98.56 172 LEU A N 1
ATOM 1238 C CA . LEU A 1 172 ? 2.418 14.914 4.074 1 98.56 172 LEU A CA 1
ATOM 1239 C C . LEU A 1 172 ? 2.764 13.539 3.498 1 98.56 172 LEU A C 1
ATOM 1241 O O . LEU A 1 172 ? 1.941 12.922 2.822 1 98.56 172 LEU A O 1
ATOM 1245 N N . ILE A 1 173 ? 3.977 13.062 3.709 1 98.69 173 ILE A N 1
ATOM 1246 C CA . ILE A 1 173 ? 4.43 11.773 3.188 1 98.69 173 ILE A CA 1
ATOM 1247 C C . ILE A 1 173 ? 3.592 10.648 3.793 1 98.69 173 ILE A C 1
ATOM 1249 O O . ILE A 1 173 ? 3.154 9.742 3.082 1 98.69 173 ILE A O 1
ATOM 1253 N N . ASN A 1 174 ? 3.385 10.703 5.082 1 98.38 174 ASN A N 1
ATOM 1254 C CA . ASN A 1 174 ? 2.576 9.711 5.773 1 98.38 174 ASN A CA 1
ATOM 1255 C C . ASN A 1 174 ? 1.156 9.656 5.215 1 98.38 174 ASN A C 1
ATOM 1257 O O . ASN A 1 174 ? 0.621 8.57 4.969 1 98.38 174 ASN A O 1
ATOM 1261 N N . ASN A 1 175 ? 0.554 10.812 5.098 1 98.31 175 ASN A N 1
ATOM 1262 C CA . ASN A 1 175 ? -0.821 10.875 4.613 1 98.31 175 ASN A CA 1
ATOM 1263 C C . ASN A 1 175 ? -0.919 10.438 3.156 1 98.31 175 ASN A C 1
ATOM 1265 O O . ASN A 1 175 ? -1.87 9.75 2.771 1 98.31 175 ASN A O 1
ATOM 1269 N N . TYR A 1 176 ? 0.093 10.891 2.35 1 98.81 176 TYR A N 1
ATOM 1270 C CA . TYR A 1 176 ? 0.106 10.438 0.964 1 98.81 176 TYR A CA 1
ATOM 1271 C C . TYR A 1 176 ? 0.069 8.914 0.889 1 98.81 176 TYR A C 1
ATOM 1273 O O . TYR A 1 176 ? -0.782 8.336 0.205 1 98.81 176 TYR A O 1
ATOM 1281 N N . MET A 1 177 ? 0.959 8.258 1.594 1 98.69 177 MET A N 1
ATOM 1282 C CA . MET A 1 177 ? 1.083 6.805 1.581 1 98.69 177 MET A CA 1
ATOM 1283 C C . MET A 1 177 ? -0.184 6.148 2.115 1 98.69 177 MET A C 1
ATOM 1285 O O . MET A 1 177 ? -0.723 5.23 1.494 1 98.69 177 MET A O 1
ATOM 1289 N N . SER A 1 178 ? -0.708 6.621 3.236 1 98.25 178 SER A N 1
ATOM 1290 C CA . SER A 1 178 ? -1.878 6.027 3.875 1 98.25 178 SER A CA 1
ATOM 1291 C C . SER A 1 178 ? -3.102 6.109 2.969 1 98.25 178 SER A C 1
ATOM 1293 O O . SER A 1 178 ? -3.816 5.117 2.793 1 98.25 178 SER A O 1
ATOM 1295 N N . ILE A 1 179 ? -3.33 7.262 2.414 1 98.75 179 ILE A N 1
ATOM 1296 C CA . ILE A 1 179 ? -4.547 7.52 1.652 1 98.75 179 ILE A CA 1
ATOM 1297 C C . ILE A 1 179 ? -4.5 6.758 0.329 1 98.75 179 ILE A C 1
ATOM 1299 O O . ILE A 1 179 ? -5.465 6.09 -0.046 1 98.75 179 ILE A O 1
ATOM 1303 N N . ALA A 1 180 ? -3.344 6.816 -0.395 1 98.88 180 ALA A N 1
ATOM 1304 C CA . ALA A 1 180 ? -3.217 6.09 -1.656 1 98.88 180 ALA A CA 1
ATOM 1305 C C . ALA A 1 180 ? -3.281 4.582 -1.432 1 98.88 180 ALA A C 1
ATOM 1307 O O . ALA A 1 180 ? -3.885 3.857 -2.225 1 98.88 180 ALA A O 1
ATOM 1308 N N . LEU A 1 181 ? -2.693 4.117 -0.34 1 98.75 181 LEU A N 1
ATOM 1309 C CA . LEU A 1 181 ? -2.719 2.697 -0.003 1 98.75 181 LEU A CA 1
ATOM 1310 C C . LEU A 1 181 ? -4.145 2.225 0.254 1 98.75 181 LEU A C 1
ATOM 1312 O O . LEU A 1 181 ? -4.496 1.088 -0.071 1 98.75 181 LEU A O 1
ATOM 1316 N N . ASN A 1 182 ? -4.961 3.049 0.831 1 98.81 182 ASN A N 1
ATOM 1317 C CA . ASN A 1 182 ? -6.363 2.717 1.063 1 98.81 182 ASN A CA 1
ATOM 1318 C C . ASN A 1 182 ? -7.094 2.418 -0.243 1 98.81 182 ASN A C 1
ATOM 1320 O O . ASN A 1 182 ? -7.828 1.435 -0.338 1 98.81 182 ASN A O 1
ATOM 1324 N N . ALA A 1 183 ? -6.891 3.236 -1.252 1 98.88 183 ALA A N 1
ATOM 1325 C CA . ALA A 1 183 ? -7.492 3.016 -2.564 1 98.88 183 ALA A CA 1
ATOM 1326 C C . ALA A 1 183 ? -6.945 1.745 -3.211 1 98.88 183 ALA A C 1
ATOM 1328 O O . ALA A 1 183 ? -7.699 0.973 -3.809 1 98.88 183 ALA A O 1
ATOM 1329 N N . LEU A 1 184 ? -5.641 1.512 -3.113 1 98.88 184 LEU A N 1
ATOM 1330 C CA . LEU A 1 184 ? -5.023 0.301 -3.645 1 98.88 184 LEU A CA 1
ATOM 1331 C C . LEU A 1 184 ? -5.602 -0.942 -2.977 1 98.88 184 LEU A C 1
ATOM 1333 O O . LEU A 1 184 ? -5.906 -1.93 -3.65 1 98.88 184 LEU A O 1
ATOM 1337 N N . SER A 1 185 ? -5.723 -0.882 -1.652 1 98.75 185 SER A N 1
ATOM 1338 C CA . SER A 1 185 ? -6.301 -1.984 -0.889 1 98.75 185 SER A CA 1
ATOM 1339 C C . SER A 1 185 ? -7.73 -2.273 -1.329 1 98.75 185 SER A C 1
ATOM 1341 O O . SER A 1 185 ? -8.141 -3.434 -1.391 1 98.75 185 SER A O 1
ATOM 1343 N N . ALA A 1 186 ? -8.484 -1.238 -1.607 1 98.81 186 ALA A N 1
ATOM 1344 C CA . ALA A 1 186 ? -9.867 -1.399 -2.059 1 98.81 186 ALA A CA 1
ATOM 1345 C C . ALA A 1 186 ? -9.922 -2.145 -3.389 1 98.81 186 ALA A C 1
ATOM 1347 O O . ALA A 1 186 ? -10.789 -3 -3.59 1 98.81 186 ALA A O 1
ATOM 1348 N N . GLU A 1 187 ? -8.992 -1.793 -4.332 1 98.81 187 GLU A N 1
ATOM 1349 C CA . GLU A 1 187 ? -8.914 -2.525 -5.594 1 98.81 187 GLU A CA 1
ATOM 1350 C C . GLU A 1 187 ? -8.711 -4.02 -5.355 1 98.81 187 GLU A C 1
ATOM 1352 O O . GLU A 1 187 ? -9.391 -4.852 -5.953 1 98.81 187 GLU A O 1
ATOM 1357 N N . ALA A 1 188 ? -7.762 -4.336 -4.473 1 98.69 188 ALA A N 1
ATOM 1358 C CA . ALA A 1 188 ? -7.461 -5.734 -4.172 1 98.69 188 ALA A CA 1
ATOM 1359 C C . ALA A 1 188 ? -8.68 -6.441 -3.574 1 98.69 188 ALA A C 1
ATOM 1361 O O . ALA A 1 188 ? -9.008 -7.562 -3.967 1 98.69 188 ALA A O 1
ATOM 1362 N N . ALA A 1 189 ? -9.383 -5.793 -2.672 1 98.38 189 ALA A N 1
ATOM 1363 C CA . ALA A 1 189 ? -10.531 -6.383 -1.986 1 98.38 189 ALA A CA 1
ATOM 1364 C C . ALA A 1 189 ? -11.68 -6.648 -2.961 1 98.38 189 ALA A C 1
ATOM 1366 O O . ALA A 1 189 ? -12.312 -7.703 -2.912 1 98.38 189 ALA A O 1
ATOM 1367 N N . VAL A 1 190 ? -11.922 -5.711 -3.822 1 98.69 190 VAL A N 1
ATOM 1368 C CA . VAL A 1 190 ? -13.031 -5.855 -4.762 1 98.69 190 VAL A CA 1
ATOM 1369 C C . VAL A 1 190 ? -12.703 -6.934 -5.785 1 98.69 190 VAL A C 1
ATOM 1371 O O . VAL A 1 190 ? -13.586 -7.695 -6.203 1 98.69 190 VAL A O 1
ATOM 1374 N N . LEU A 1 191 ? -11.43 -6.996 -6.219 1 98.75 191 LEU A N 1
ATOM 1375 C CA . LEU A 1 191 ? -11.031 -8.078 -7.117 1 98.75 191 LEU A CA 1
ATOM 1376 C C . LEU A 1 191 ? -11.219 -9.43 -6.445 1 98.75 191 LEU A C 1
ATOM 1378 O O . LEU A 1 191 ? -11.594 -10.406 -7.098 1 98.75 191 LEU A O 1
ATOM 1382 N N . CYS A 1 192 ? -10.938 -9.555 -5.125 1 98.06 192 CYS A N 1
ATOM 1383 C CA . CYS A 1 192 ? -11.219 -10.766 -4.371 1 98.06 192 CYS A CA 1
ATOM 1384 C C . CYS A 1 192 ? -12.68 -11.172 -4.512 1 98.06 192 CYS A C 1
ATOM 1386 O O . CYS A 1 192 ? -12.977 -12.336 -4.793 1 98.06 192 CYS A O 1
ATOM 1388 N N . GLU A 1 193 ? -13.477 -10.188 -4.309 1 97.81 193 GLU A N 1
ATOM 1389 C CA . GLU A 1 193 ? -14.914 -10.445 -4.391 1 97.81 193 GLU A CA 1
ATOM 1390 C C . GLU A 1 193 ? -15.305 -10.93 -5.785 1 97.81 193 GLU A C 1
ATOM 1392 O O . GLU A 1 193 ? -16.062 -11.898 -5.922 1 97.81 193 GLU A O 1
ATOM 1397 N N . ALA A 1 194 ? -14.797 -10.266 -6.781 1 98.19 194 ALA A N 1
ATOM 1398 C CA . ALA A 1 194 ? -15.109 -10.617 -8.164 1 98.19 194 ALA A CA 1
ATOM 1399 C C . ALA A 1 194 ? -14.625 -12.023 -8.5 1 98.19 194 ALA A C 1
ATOM 1401 O O . ALA A 1 194 ? -15.219 -12.711 -9.336 1 98.19 194 ALA A O 1
ATOM 1402 N N . LEU A 1 195 ? -13.609 -12.484 -7.852 1 98.12 195 LEU A N 1
ATOM 1403 C CA . LEU A 1 195 ? -13 -13.789 -8.078 1 98.12 195 LEU A CA 1
ATOM 1404 C C . LEU A 1 195 ? -13.617 -14.844 -7.16 1 98.12 195 LEU A C 1
ATOM 1406 O O . LEU A 1 195 ? -13.141 -15.977 -7.102 1 98.12 195 LEU A O 1
ATOM 1410 N N . ASN A 1 196 ? -14.578 -14.453 -6.355 1 97.12 196 ASN A N 1
ATOM 1411 C CA . ASN A 1 196 ? -15.219 -15.328 -5.371 1 97.12 196 ASN A CA 1
ATOM 1412 C C . ASN A 1 196 ? -14.203 -15.922 -4.402 1 97.12 196 ASN A C 1
ATOM 1414 O O . ASN A 1 196 ? -14.297 -17.094 -4.043 1 97.12 196 ASN A O 1
ATOM 1418 N N . LEU A 1 197 ? -13.211 -15.227 -4.117 1 97.81 197 LEU A N 1
ATOM 1419 C CA . LEU A 1 197 ? -12.211 -15.586 -3.117 1 97.81 197 LEU A CA 1
ATOM 1420 C C . LEU A 1 197 ? -12.578 -15.031 -1.75 1 97.81 197 LEU A C 1
ATOM 1422 O O . LEU A 1 197 ? -12.758 -13.82 -1.599 1 97.81 197 LEU A O 1
ATOM 1426 N N . PRO A 1 198 ? -12.727 -15.898 -0.733 1 96.19 198 PRO A N 1
ATOM 1427 C CA . PRO A 1 198 ? -12.977 -15.359 0.603 1 96.19 198 PRO A CA 1
ATOM 1428 C C . PRO A 1 198 ? -11.898 -14.375 1.049 1 96.19 198 PRO A C 1
ATOM 1430 O O . PRO A 1 198 ? -10.703 -14.695 1.008 1 96.19 198 PRO A O 1
ATOM 1433 N N . PHE A 1 199 ? -12.422 -13.234 1.456 1 94.56 199 PHE A N 1
ATOM 1434 C CA . PHE A 1 199 ? -11.5 -12.141 1.763 1 94.56 199 PHE A CA 1
ATOM 1435 C C . PHE A 1 199 ? -10.586 -12.508 2.922 1 94.56 199 PHE A C 1
ATOM 1437 O O . PHE A 1 199 ? -9.414 -12.117 2.941 1 94.56 199 PHE A O 1
ATOM 1444 N N . ASP A 1 200 ? -11.102 -13.195 3.877 1 94.25 200 ASP A N 1
ATOM 1445 C CA . ASP A 1 200 ? -10.328 -13.57 5.059 1 94.25 200 ASP A CA 1
ATOM 1446 C C . ASP A 1 200 ? -9.141 -14.453 4.684 1 94.25 200 ASP A C 1
ATOM 1448 O O . ASP A 1 200 ? -8.078 -14.367 5.297 1 94.25 200 ASP A O 1
ATOM 1452 N N . VAL A 1 201 ? -9.266 -15.312 3.686 1 94.81 201 VAL A N 1
ATOM 1453 C CA . VAL A 1 201 ? -8.18 -16.156 3.207 1 94.81 201 VAL A CA 1
ATOM 1454 C C . VAL A 1 201 ? -7.094 -15.305 2.57 1 94.81 201 VAL A C 1
ATOM 1456 O O . VAL A 1 201 ? -5.902 -15.508 2.82 1 94.81 201 VAL A O 1
ATOM 1459 N N . ALA A 1 202 ? -7.539 -14.328 1.748 1 96.62 202 ALA A N 1
ATOM 1460 C CA . ALA A 1 202 ? -6.586 -13.422 1.113 1 96.62 202 ALA A CA 1
ATOM 1461 C C . ALA A 1 202 ? -5.82 -12.609 2.156 1 96.62 202 ALA A C 1
ATOM 1463 O O . ALA A 1 202 ? -4.598 -12.484 2.074 1 96.62 202 ALA A O 1
ATOM 1464 N N . VAL A 1 203 ? -6.543 -12.117 3.16 1 96.5 203 VAL A N 1
ATOM 1465 C CA . VAL A 1 203 ? -5.941 -11.273 4.191 1 96.5 203 VAL A CA 1
ATOM 1466 C C . VAL A 1 203 ? -4.922 -12.086 4.988 1 96.5 203 VAL A C 1
ATOM 1468 O O . VAL A 1 203 ? -3.865 -11.57 5.359 1 96.5 203 VAL A O 1
ATOM 1471 N N . LYS A 1 204 ? -5.227 -13.312 5.262 1 95.19 204 LYS A N 1
ATOM 1472 C CA . LYS A 1 204 ? -4.309 -14.188 5.992 1 95.19 204 LYS A CA 1
ATOM 1473 C C . LYS A 1 204 ? -2.959 -14.281 5.289 1 95.19 204 LYS A C 1
ATOM 1475 O O . LYS A 1 204 ? -1.911 -14.18 5.93 1 95.19 204 LYS A O 1
ATOM 1480 N N . VAL A 1 205 ? -2.963 -14.422 4.004 1 96.12 205 VAL A N 1
ATOM 1481 C CA . VAL A 1 205 ? -1.731 -14.539 3.229 1 96.12 205 VAL A CA 1
ATOM 1482 C C . VAL A 1 205 ? -1.048 -13.172 3.135 1 96.12 205 VAL A C 1
ATOM 1484 O O . VAL A 1 205 ? 0.158 -13.062 3.363 1 96.12 205 VAL A O 1
ATOM 1487 N N . MET A 1 206 ? -1.8 -12.109 2.84 1 96.69 206 MET A N 1
ATOM 1488 C CA . MET A 1 206 ? -1.232 -10.773 2.666 1 96.69 206 MET A CA 1
ATOM 1489 C C . MET A 1 206 ? -0.594 -10.281 3.961 1 96.69 206 MET A C 1
ATOM 1491 O O . MET A 1 206 ? 0.434 -9.602 3.932 1 96.69 206 MET A O 1
ATOM 1495 N N . SER A 1 207 ? -1.151 -10.648 5.121 1 93.94 207 SER A N 1
ATOM 1496 C CA . SER A 1 207 ? -0.667 -10.164 6.41 1 93.94 207 SER A CA 1
ATOM 1497 C C . SER A 1 207 ? 0.739 -10.68 6.699 1 93.94 207 SER A C 1
ATOM 1499 O O . SER A 1 207 ? 1.472 -10.086 7.492 1 93.94 207 SER A O 1
ATOM 1501 N N . GLY A 1 208 ? 1.128 -11.742 6.066 1 91.5 208 GLY A N 1
ATOM 1502 C CA . GLY A 1 208 ? 2.426 -12.344 6.324 1 91.5 208 GLY A CA 1
ATOM 1503 C C . GLY A 1 208 ? 3.449 -12.039 5.246 1 91.5 208 GLY A C 1
ATOM 1504 O O . GLY A 1 208 ? 4.586 -12.516 5.309 1 91.5 208 GLY A O 1
ATOM 1505 N N . THR A 1 209 ? 3.115 -11.266 4.262 1 94.06 209 THR A N 1
ATOM 1506 C CA . THR A 1 209 ? 3.984 -10.969 3.127 1 94.06 209 THR A CA 1
ATOM 1507 C C . THR A 1 209 ? 4.176 -9.469 2.965 1 94.06 209 THR A C 1
ATOM 1509 O O . THR A 1 209 ? 3.637 -8.68 3.748 1 94.06 209 THR A O 1
ATOM 1512 N N . ALA A 1 210 ? 4.957 -9.008 1.964 1 94.06 210 ALA A N 1
ATOM 1513 C CA . ALA A 1 210 ? 5.195 -7.59 1.689 1 94.06 210 ALA A CA 1
ATOM 1514 C C . ALA A 1 210 ? 3.889 -6.867 1.371 1 94.06 210 ALA A C 1
ATOM 1516 O O . ALA A 1 210 ? 3.797 -5.648 1.518 1 94.06 210 ALA A O 1
ATOM 1517 N N . ALA A 1 211 ? 2.846 -7.652 0.946 1 96.38 211 ALA A N 1
ATOM 1518 C CA . ALA A 1 211 ? 1.537 -7.07 0.649 1 96.38 211 ALA A CA 1
ATOM 1519 C C . ALA A 1 211 ? 0.938 -6.41 1.886 1 96.38 211 ALA A C 1
ATOM 1521 O O . ALA A 1 211 ? 0.275 -5.375 1.782 1 96.38 211 ALA A O 1
ATOM 1522 N N . GLY A 1 212 ? 1.177 -7.023 3.068 1 95.25 212 GLY A N 1
ATOM 1523 C CA . GLY A 1 212 ? 0.618 -6.504 4.309 1 95.25 212 GLY A CA 1
ATOM 1524 C C . GLY A 1 212 ? 1.648 -5.824 5.188 1 95.25 212 GLY A C 1
ATOM 1525 O O . GLY A 1 212 ? 1.32 -4.902 5.938 1 95.25 212 GLY A O 1
ATOM 1526 N N . LYS A 1 213 ? 2.914 -6.234 5.039 1 93.81 213 LYS A N 1
ATOM 1527 C CA . LYS A 1 213 ? 3.955 -5.754 5.945 1 93.81 213 LYS A CA 1
ATOM 1528 C C . LYS A 1 213 ? 4.672 -4.539 5.363 1 93.81 213 LYS A C 1
ATOM 1530 O O . LYS A 1 213 ? 5.332 -3.795 6.09 1 93.81 213 LYS A O 1
ATOM 1535 N N . GLY A 1 214 ? 4.504 -4.375 4.062 1 95.44 214 GLY A N 1
ATOM 1536 C CA . GLY A 1 214 ? 5.188 -3.275 3.402 1 95.44 214 GLY A CA 1
ATOM 1537 C C . GLY A 1 214 ? 6.605 -3.617 2.986 1 95.44 214 GLY A C 1
ATOM 1538 O O . GLY A 1 214 ? 7.133 -4.66 3.369 1 95.44 214 GLY A O 1
ATOM 1539 N N . HIS A 1 215 ? 7.188 -2.717 2.293 1 96.75 215 HIS A N 1
ATOM 1540 C CA . HIS A 1 215 ? 8.477 -3 1.661 1 96.75 215 HIS A CA 1
ATOM 1541 C C . HIS A 1 215 ? 9.625 -2.393 2.457 1 96.75 215 HIS A C 1
ATOM 1543 O O . HIS A 1 215 ? 10.758 -2.881 2.391 1 96.75 215 HIS A O 1
ATOM 1549 N N . PHE A 1 216 ? 9.383 -1.387 3.238 1 94.38 216 PHE A N 1
ATOM 1550 C CA . PHE A 1 216 ? 10.43 -0.641 3.932 1 94.38 216 PHE A CA 1
ATOM 1551 C C . PHE A 1 216 ? 11.203 -1.549 4.875 1 94.38 216 PHE A C 1
ATOM 1553 O O . PHE A 1 216 ? 12.391 -1.327 5.121 1 94.38 216 PHE A O 1
ATOM 1560 N N . THR A 1 217 ? 10.516 -2.57 5.324 1 89.38 217 THR A N 1
ATOM 1561 C CA . THR A 1 217 ? 11.156 -3.406 6.336 1 89.38 217 THR A CA 1
ATOM 1562 C C . THR A 1 217 ? 11.305 -4.84 5.836 1 89.38 217 THR A C 1
ATOM 1564 O O . THR A 1 217 ? 11.797 -5.707 6.559 1 89.38 217 THR A O 1
ATOM 1567 N N . THR A 1 218 ? 10.844 -5.105 4.656 1 93.25 218 THR A N 1
ATOM 1568 C CA . THR A 1 218 ? 10.883 -6.48 4.172 1 93.25 218 THR A CA 1
ATOM 1569 C C . THR A 1 218 ? 11.812 -6.605 2.969 1 93.25 218 THR A C 1
ATOM 1571 O O . THR A 1 218 ? 13.008 -6.871 3.123 1 93.25 218 THR A O 1
ATOM 1574 N N . SER A 1 219 ? 11.453 -6.117 1.818 1 94.38 219 SER A N 1
ATOM 1575 C CA . SER A 1 219 ? 12.156 -6.402 0.576 1 94.38 219 SER A CA 1
ATOM 1576 C C . SER A 1 219 ? 13.258 -5.379 0.322 1 94.38 219 SER A C 1
ATOM 1578 O O . SER A 1 219 ? 14.219 -5.656 -0.403 1 94.38 219 SER A O 1
ATOM 1580 N N . TRP A 1 220 ? 13.172 -4.195 0.924 1 96.81 220 TRP A N 1
ATOM 1581 C CA . TRP A 1 220 ? 14.047 -3.102 0.522 1 96.81 220 TRP A CA 1
ATOM 1582 C C . TRP A 1 220 ? 15.383 -3.174 1.257 1 96.81 220 TRP A C 1
ATOM 1584 O O . TRP A 1 220 ? 16.438 -2.996 0.651 1 96.81 220 TRP A O 1
ATOM 1594 N N . PRO A 1 221 ? 15.445 -3.482 2.639 1 96.25 221 PRO A N 1
ATOM 1595 C CA . PRO A 1 221 ? 16.656 -3.318 3.43 1 96.25 221 PRO A CA 1
ATOM 1596 C C . PRO A 1 221 ? 17.828 -4.145 2.895 1 96.25 221 PRO A C 1
ATOM 1598 O O . PRO A 1 221 ? 18.938 -3.627 2.742 1 96.25 221 PRO A O 1
ATOM 1601 N N . ASN A 1 222 ? 17.656 -5.391 2.49 1 94.75 222 ASN A N 1
ATOM 1602 C CA . ASN A 1 222 ? 18.766 -6.246 2.057 1 94.75 222 ASN A CA 1
ATOM 1603 C C . ASN A 1 222 ? 18.922 -6.234 0.538 1 94.75 222 ASN A C 1
ATOM 1605 O O . ASN A 1 222 ? 19.688 -7.02 -0.018 1 94.75 222 ASN A O 1
ATOM 1609 N N . LYS A 1 223 ? 18.25 -5.383 -0.158 1 96.44 223 LYS A N 1
ATOM 1610 C CA . LYS A 1 223 ? 18.312 -5.27 -1.612 1 96.44 223 LYS A CA 1
ATOM 1611 C C . LYS A 1 223 ? 18.625 -3.836 -2.037 1 96.44 223 LYS A C 1
ATOM 1613 O O . LYS A 1 223 ? 19.719 -3.328 -1.786 1 96.44 223 LYS A O 1
ATOM 1618 N N . VAL A 1 224 ? 17.609 -3.041 -2.455 1 97.62 224 VAL A N 1
ATOM 1619 C CA . VAL A 1 224 ? 17.875 -1.75 -3.084 1 97.62 224 VAL A CA 1
ATOM 1620 C C . VAL A 1 224 ? 18.531 -0.811 -2.082 1 97.62 224 VAL A C 1
ATOM 1622 O O . VAL A 1 224 ? 19.406 -0.021 -2.447 1 97.62 224 VAL A O 1
ATOM 1625 N N . LEU A 1 225 ? 18.156 -0.861 -0.781 1 96.62 225 LEU A N 1
ATOM 1626 C CA . LEU A 1 225 ? 18.703 0.069 0.2 1 96.62 225 LEU A CA 1
ATOM 1627 C C . LEU A 1 225 ? 20.141 -0.315 0.577 1 96.62 225 LEU A C 1
ATOM 1629 O O . LEU A 1 225 ? 20.891 0.518 1.075 1 96.62 225 LEU A O 1
ATOM 1633 N N . SER A 1 226 ? 20.547 -1.525 0.364 1 96.69 226 SER A N 1
ATOM 1634 C CA . SER A 1 226 ? 21.906 -1.967 0.619 1 96.69 226 SER A CA 1
ATOM 1635 C C . SER A 1 226 ? 22.766 -1.89 -0.645 1 96.69 226 SER A C 1
ATOM 1637 O O . SER A 1 226 ? 23.938 -2.252 -0.629 1 96.69 226 SER A O 1
ATOM 1639 N N . GLY A 1 227 ? 22.141 -1.529 -1.742 1 97 227 GLY A N 1
ATOM 1640 C CA . GLY A 1 227 ? 22.859 -1.381 -3.002 1 97 227 GLY A CA 1
ATOM 1641 C C . GLY A 1 227 ? 22.875 -2.652 -3.83 1 97 227 GLY A C 1
ATOM 1642 O O . GLY A 1 227 ? 23.594 -2.74 -4.828 1 97 227 GLY A O 1
ATOM 1643 N N . ASP A 1 228 ? 22.094 -3.662 -3.516 1 97 228 ASP A N 1
ATOM 1644 C CA . ASP A 1 228 ? 22.031 -4.945 -4.211 1 97 228 ASP A CA 1
ATOM 1645 C C . ASP A 1 228 ? 20.828 -5.012 -5.129 1 97 228 ASP A C 1
ATOM 1647 O O . ASP A 1 228 ? 19.688 -5.129 -4.66 1 97 228 ASP A O 1
ATOM 1651 N N . LEU A 1 229 ? 21.031 -5.012 -6.453 1 97.5 229 LEU A N 1
ATOM 1652 C CA . LEU A 1 229 ? 19.922 -5.055 -7.406 1 97.5 229 LEU A CA 1
ATOM 1653 C C . LEU A 1 229 ? 19.812 -6.438 -8.047 1 97.5 229 LEU A C 1
ATOM 1655 O O . LEU A 1 229 ? 19.031 -6.633 -8.969 1 97.5 229 LEU A O 1
ATOM 1659 N N . SER A 1 230 ? 20.656 -7.402 -7.566 1 96 230 SER A N 1
ATOM 1660 C CA . SER A 1 230 ? 20.531 -8.766 -8.078 1 96 230 SER A CA 1
ATOM 1661 C C . SER A 1 230 ? 19.172 -9.359 -7.719 1 96 230 SER A C 1
ATOM 1663 O O . SER A 1 230 ? 18.641 -9.102 -6.637 1 96 230 SER A O 1
ATOM 1665 N N . PRO A 1 231 ? 18.578 -10.195 -8.547 1 94.62 231 PRO A N 1
ATOM 1666 C CA . PRO A 1 231 ? 17.156 -10.539 -8.438 1 94.62 231 PRO A CA 1
ATOM 1667 C C . PRO A 1 231 ? 16.891 -11.656 -7.438 1 94.62 231 PRO A C 1
ATOM 1669 O O . PRO A 1 231 ? 17.438 -12.758 -7.57 1 94.62 231 PRO A O 1
ATOM 1672 N N . ALA A 1 232 ? 16.125 -11.375 -6.465 1 92.75 232 ALA A N 1
ATOM 1673 C CA . ALA A 1 232 ? 15.375 -12.414 -5.773 1 92.75 232 ALA A CA 1
ATOM 1674 C C . ALA A 1 232 ? 14.031 -12.656 -6.441 1 92.75 232 ALA A C 1
ATOM 1676 O O . ALA A 1 232 ? 13.508 -13.773 -6.414 1 92.75 232 ALA A O 1
ATOM 1677 N N . PHE A 1 233 ? 13.461 -11.68 -6.977 1 94.62 233 PHE A N 1
ATOM 1678 C CA . PHE A 1 233 ? 12.258 -11.586 -7.793 1 94.62 233 PHE A CA 1
ATOM 1679 C C . PHE A 1 233 ? 12.406 -10.5 -8.852 1 94.62 233 PHE A C 1
ATOM 1681 O O . PHE A 1 233 ? 12.656 -9.336 -8.523 1 94.62 233 PHE A O 1
ATOM 1688 N N . MET A 1 234 ? 12.242 -10.828 -10.102 1 96.38 234 MET A N 1
ATOM 1689 C CA . MET A 1 234 ? 12.633 -9.938 -11.195 1 96.38 234 MET A CA 1
ATOM 1690 C C . MET A 1 234 ? 11.516 -8.938 -11.5 1 96.38 234 MET A C 1
ATOM 1692 O O . MET A 1 234 ? 10.336 -9.266 -11.406 1 96.38 234 MET A O 1
ATOM 1696 N N . ILE A 1 235 ? 11.883 -7.742 -12 1 98.31 235 ILE A N 1
ATOM 1697 C CA . ILE A 1 235 ? 10.961 -6.727 -12.5 1 98.31 235 ILE A CA 1
ATOM 1698 C C . ILE A 1 235 ? 10.102 -7.312 -13.617 1 98.31 235 ILE A C 1
ATOM 1700 O O . ILE A 1 235 ? 8.891 -7.066 -13.672 1 98.31 235 ILE A O 1
ATOM 1704 N N . ASP A 1 236 ? 10.672 -8.125 -14.477 1 97.94 236 ASP A N 1
ATOM 1705 C CA . ASP A 1 236 ? 9.93 -8.742 -15.562 1 97.94 236 ASP A CA 1
ATOM 1706 C C . ASP A 1 236 ? 8.797 -9.617 -15.031 1 97.94 236 ASP A C 1
ATOM 1708 O O . ASP A 1 236 ? 7.703 -9.641 -15.594 1 97.94 236 ASP A O 1
ATOM 1712 N N . LEU A 1 237 ? 9.07 -10.344 -14.016 1 96.56 237 LEU A N 1
ATOM 1713 C CA . LEU A 1 237 ? 8.062 -11.227 -13.43 1 96.56 237 LEU A CA 1
ATOM 1714 C C . LEU A 1 237 ? 6.984 -10.422 -12.719 1 96.56 237 LEU A C 1
ATOM 1716 O O . LEU A 1 237 ? 5.805 -10.781 -12.766 1 96.56 237 LEU A O 1
ATOM 1720 N N . ALA A 1 238 ? 7.391 -9.352 -12.031 1 98.12 238 ALA A N 1
ATOM 1721 C CA . ALA A 1 238 ? 6.426 -8.445 -11.414 1 98.12 238 ALA A CA 1
ATOM 1722 C C . ALA A 1 238 ? 5.473 -7.863 -12.461 1 98.12 238 ALA A C 1
ATOM 1724 O O . ALA A 1 238 ? 4.258 -7.832 -12.25 1 98.12 238 ALA A O 1
ATOM 1725 N N . HIS A 1 239 ? 6.074 -7.418 -13.562 1 98.69 239 HIS A N 1
ATOM 1726 C CA . HIS A 1 239 ? 5.281 -6.875 -14.656 1 98.69 239 HIS A CA 1
ATOM 1727 C C . HIS A 1 239 ? 4.305 -7.918 -15.203 1 98.69 239 HIS A C 1
ATOM 1729 O O . HIS A 1 239 ? 3.137 -7.609 -15.445 1 98.69 239 HIS A O 1
ATOM 1735 N N . LYS A 1 240 ? 4.73 -9.125 -15.352 1 97.38 240 LYS A N 1
ATOM 1736 C CA . LYS A 1 240 ? 3.883 -10.219 -15.812 1 97.38 240 LYS A CA 1
ATOM 1737 C C . LYS A 1 240 ? 2.701 -10.43 -14.867 1 97.38 240 LYS A C 1
ATOM 1739 O O . LYS A 1 240 ? 1.557 -10.547 -15.32 1 97.38 240 LYS A O 1
ATOM 1744 N N . ASP A 1 241 ? 2.963 -10.492 -13.617 1 97.94 241 ASP A N 1
ATOM 1745 C CA . ASP A 1 241 ? 1.919 -10.766 -12.633 1 97.94 241 ASP A CA 1
ATOM 1746 C C . ASP A 1 241 ? 0.906 -9.625 -12.578 1 97.94 241 ASP A C 1
ATOM 1748 O O . ASP A 1 241 ? -0.292 -9.859 -12.398 1 97.94 241 ASP A O 1
ATOM 1752 N N . LEU A 1 242 ? 1.371 -8.359 -12.695 1 98.69 242 LEU A N 1
ATOM 1753 C CA . LEU A 1 242 ? 0.441 -7.238 -12.805 1 98.69 242 LEU A CA 1
ATOM 1754 C C . LEU A 1 242 ? -0.421 -7.367 -14.055 1 98.69 242 LEU A C 1
ATOM 1756 O O . LEU A 1 242 ? -1.619 -7.078 -14.023 1 98.69 242 LEU A O 1
ATOM 1760 N N . GLY A 1 243 ? 0.258 -7.758 -15.117 1 98.56 243 GLY A N 1
ATOM 1761 C CA . GLY A 1 243 ? -0.481 -7.969 -16.344 1 98.56 243 GLY A CA 1
ATOM 1762 C C . GLY A 1 243 ? -1.6 -8.984 -16.203 1 98.56 243 GLY A C 1
ATOM 1763 O O . GLY A 1 243 ? -2.711 -8.758 -16.688 1 98.56 243 GLY A O 1
ATOM 1764 N N . ILE A 1 244 ? -1.362 -10.07 -15.562 1 98.56 244 ILE A N 1
ATOM 1765 C CA . ILE A 1 244 ? -2.367 -11.109 -15.336 1 98.56 244 ILE A CA 1
ATOM 1766 C C . ILE A 1 244 ? -3.512 -10.539 -14.5 1 98.56 244 ILE A C 1
ATOM 1768 O O . ILE A 1 244 ? -4.684 -10.703 -14.852 1 98.56 244 ILE A O 1
ATOM 1772 N N . ALA A 1 245 ? -3.174 -9.852 -13.406 1 98.81 245 ALA A N 1
ATOM 1773 C CA . ALA A 1 245 ? -4.188 -9.297 -12.516 1 98.81 245 ALA A CA 1
ATOM 1774 C C . ALA A 1 245 ? -5.098 -8.32 -13.266 1 98.81 245 ALA A C 1
ATOM 1776 O O . ALA A 1 245 ? -6.32 -8.367 -13.117 1 98.81 245 ALA A O 1
ATOM 1777 N N . LEU A 1 246 ? -4.508 -7.473 -14.078 1 98.81 246 LEU A N 1
ATOM 1778 C CA . LEU A 1 246 ? -5.273 -6.469 -14.82 1 98.81 246 LEU A CA 1
ATOM 1779 C C . LEU A 1 246 ? -6.148 -7.125 -15.883 1 98.81 246 LEU A C 1
ATOM 1781 O O . LEU A 1 246 ? -7.27 -6.68 -16.125 1 98.81 246 LEU A O 1
ATOM 1785 N N . ASP A 1 247 ? -5.633 -8.133 -16.5 1 98.75 247 ASP A N 1
ATOM 1786 C CA . ASP A 1 247 ? -6.434 -8.859 -17.484 1 98.75 247 ASP A CA 1
ATOM 1787 C C . ASP A 1 247 ? -7.637 -9.531 -16.828 1 98.75 247 ASP A C 1
ATOM 1789 O O . ASP A 1 247 ? -8.75 -9.469 -17.359 1 98.75 247 ASP A O 1
ATOM 1793 N N . VAL A 1 248 ? -7.406 -10.211 -15.703 1 98.5 248 VAL A N 1
ATOM 1794 C CA . VAL A 1 248 ? -8.484 -10.836 -14.945 1 98.5 248 VAL A CA 1
ATOM 1795 C C . VAL A 1 248 ? -9.516 -9.781 -14.555 1 98.5 248 VAL A C 1
ATOM 1797 O O . VAL A 1 248 ? -10.719 -9.984 -14.727 1 98.5 248 VAL A O 1
ATOM 1800 N N . ALA A 1 249 ? -9.062 -8.672 -14.031 1 98.75 249 ALA A N 1
ATOM 1801 C CA . ALA A 1 249 ? -9.945 -7.586 -13.617 1 98.75 249 ALA A CA 1
ATOM 1802 C C . ALA A 1 249 ? -10.789 -7.09 -14.789 1 98.75 249 ALA A C 1
ATOM 1804 O O . ALA A 1 249 ? -11.992 -6.852 -14.641 1 98.75 249 ALA A O 1
ATOM 1805 N N . ASN A 1 250 ? -10.164 -6.91 -15.93 1 98.25 250 ASN A N 1
ATOM 1806 C CA . ASN A 1 250 ? -10.875 -6.477 -17.125 1 98.25 250 ASN A CA 1
ATOM 1807 C C . ASN A 1 250 ? -11.984 -7.461 -17.5 1 98.25 250 ASN A C 1
ATOM 1809 O O . ASN A 1 250 ? -13.102 -7.055 -17.812 1 98.25 250 ASN A O 1
ATOM 1813 N N . GLN A 1 251 ? -11.68 -8.719 -17.469 1 98.12 251 GLN A N 1
ATOM 1814 C CA . GLN A 1 251 ? -12.648 -9.742 -17.812 1 98.12 251 GLN A CA 1
ATOM 1815 C C . GLN A 1 251 ? -13.805 -9.773 -16.828 1 98.12 251 GLN A C 1
ATOM 1817 O O . GLN A 1 251 ? -14.938 -10.094 -17.203 1 98.12 251 GLN A O 1
ATOM 1822 N N . LEU A 1 252 ? -13.531 -9.414 -15.648 1 97.88 252 LEU A N 1
ATOM 1823 C CA . LEU A 1 252 ? -14.547 -9.453 -14.602 1 97.88 252 LEU A CA 1
ATOM 1824 C C . LEU A 1 252 ? -15.164 -8.078 -14.398 1 97.88 252 LEU A C 1
ATOM 1826 O O . LEU A 1 252 ? -15.922 -7.867 -13.445 1 97.88 252 LEU A O 1
ATOM 1830 N N . HIS A 1 253 ? -14.766 -7.062 -15.172 1 97.88 253 HIS A N 1
ATOM 1831 C CA . HIS A 1 253 ? -15.297 -5.703 -15.188 1 97.88 253 HIS A CA 1
ATOM 1832 C C . HIS A 1 253 ? -15.016 -4.988 -13.867 1 97.88 253 HIS A C 1
ATOM 1834 O O . HIS A 1 253 ? -15.906 -4.336 -13.312 1 97.88 253 HIS A O 1
ATOM 1840 N N . VAL A 1 254 ? -13.82 -5.168 -13.336 1 98.5 254 VAL A N 1
ATOM 1841 C CA . VAL A 1 254 ? -13.352 -4.461 -12.148 1 98.5 254 VAL A CA 1
ATOM 1842 C C . VAL A 1 254 ? -12.328 -3.402 -12.539 1 98.5 254 VAL A C 1
ATOM 1844 O O . VAL A 1 254 ? -11.195 -3.73 -12.891 1 98.5 254 VAL A O 1
ATOM 1847 N N . PRO A 1 255 ? -12.641 -2.086 -12.461 1 98.5 255 PRO A N 1
ATOM 1848 C CA . PRO A 1 255 ? -11.648 -1.052 -12.766 1 98.5 255 PRO A CA 1
ATOM 1849 C C . PRO A 1 255 ? -10.516 -1.007 -11.742 1 98.5 255 PRO A C 1
ATOM 1851 O O . PRO A 1 255 ? -10.766 -1.016 -10.539 1 98.5 255 PRO A O 1
ATOM 1854 N N . MET A 1 256 ? -9.273 -1.006 -12.211 1 98.5 256 MET A N 1
ATOM 1855 C CA . MET A 1 256 ? -8.094 -0.978 -11.352 1 98.5 256 MET A CA 1
ATOM 1856 C C . MET A 1 256 ? -7.133 0.124 -11.781 1 98.5 256 MET A C 1
ATOM 1858 O O . MET A 1 256 ? -6.008 -0.157 -12.195 1 98.5 256 MET A O 1
ATOM 1862 N N . PRO A 1 257 ? -7.535 1.411 -11.617 1 98.81 257 PRO A N 1
ATOM 1863 C CA . PRO A 1 257 ? -6.684 2.5 -12.102 1 98.81 257 PRO A CA 1
ATOM 1864 C C . PRO A 1 257 ? -5.312 2.525 -11.43 1 98.81 257 PRO A C 1
ATOM 1866 O O . PRO A 1 257 ? -4.312 2.854 -12.07 1 98.81 257 PRO A O 1
ATOM 1869 N N . LEU A 1 258 ? -5.156 2.238 -10.148 1 98.88 258 LEU A N 1
ATOM 1870 C CA . LEU A 1 258 ? -3.85 2.207 -9.5 1 98.88 258 LEU A CA 1
ATOM 1871 C C . LEU A 1 258 ? -3.006 1.051 -10.031 1 98.88 258 LEU A C 1
ATOM 1873 O O . LEU A 1 258 ? -1.808 1.21 -10.273 1 98.88 258 LEU A O 1
ATOM 1877 N N . GLY A 1 259 ? -3.672 -0.139 -10.188 1 98.81 259 GLY A N 1
ATOM 1878 C CA . GLY A 1 259 ? -2.975 -1.256 -10.805 1 98.81 259 GLY A CA 1
ATOM 1879 C C . GLY A 1 259 ? -2.424 -0.928 -12.18 1 98.81 259 GLY A C 1
ATOM 1880 O O . GLY A 1 259 ? -1.284 -1.275 -12.492 1 98.81 259 GLY A O 1
ATOM 1881 N N . ALA A 1 260 ? -3.234 -0.247 -12.984 1 98.81 260 ALA A N 1
ATOM 1882 C CA . ALA A 1 260 ? -2.818 0.146 -14.328 1 98.81 260 ALA A CA 1
ATOM 1883 C C . ALA A 1 260 ? -1.632 1.104 -14.281 1 98.81 260 ALA A C 1
ATOM 1885 O O . ALA A 1 260 ? -0.679 0.965 -15.047 1 98.81 260 ALA A O 1
ATOM 1886 N N . ALA A 1 261 ? -1.687 2.092 -13.398 1 98.81 261 ALA A N 1
ATOM 1887 C CA . ALA A 1 261 ? -0.578 3.027 -13.227 1 98.81 261 ALA A CA 1
ATOM 1888 C C . ALA A 1 261 ? 0.693 2.301 -12.797 1 98.81 261 ALA A C 1
ATOM 1890 O O . ALA A 1 261 ? 1.781 2.59 -13.305 1 98.81 261 ALA A O 1
ATOM 1891 N N . SER A 1 262 ? 0.581 1.384 -11.883 1 98.81 262 SER A N 1
ATOM 1892 C CA . SER A 1 262 ? 1.718 0.601 -11.414 1 98.81 262 SER A CA 1
ATOM 1893 C C . SER A 1 262 ? 2.357 -0.189 -12.547 1 98.81 262 SER A C 1
ATOM 1895 O O . SER A 1 262 ? 3.582 -0.223 -12.68 1 98.81 262 SER A O 1
ATOM 1897 N N . ARG A 1 263 ? 1.547 -0.853 -13.328 1 98.75 263 ARG A N 1
ATOM 1898 C CA . ARG A 1 263 ? 2.059 -1.647 -14.438 1 98.75 263 ARG A CA 1
ATOM 1899 C C . ARG A 1 263 ? 2.898 -0.793 -15.383 1 98.75 263 ARG A C 1
ATOM 1901 O O . ARG A 1 263 ? 3.92 -1.25 -15.898 1 98.75 263 ARG A O 1
ATOM 1908 N N . GLU A 1 264 ? 2.5 0.45 -15.602 1 98.5 264 GLU A N 1
ATOM 1909 C CA . GLU A 1 264 ? 3.246 1.336 -16.484 1 98.5 264 GLU A CA 1
ATOM 1910 C C . GLU A 1 264 ? 4.586 1.729 -15.875 1 98.5 264 GLU A C 1
ATOM 1912 O O . GLU A 1 264 ? 5.574 1.908 -16.594 1 98.5 264 GLU A O 1
ATOM 1917 N N . VAL A 1 265 ? 4.629 1.893 -14.578 1 98.69 265 VAL A N 1
ATOM 1918 C CA . VAL A 1 265 ? 5.898 2.162 -13.914 1 98.69 265 VAL A CA 1
ATOM 1919 C C . VAL A 1 265 ? 6.867 1.008 -14.156 1 98.69 265 VAL A C 1
ATOM 1921 O O . VAL A 1 265 ? 8.047 1.229 -14.461 1 98.69 265 VAL A O 1
ATOM 1924 N N . TYR A 1 266 ? 6.402 -0.191 -14.055 1 98.88 266 TYR A N 1
ATOM 1925 C CA . TYR A 1 266 ? 7.234 -1.36 -14.312 1 98.88 266 TYR A CA 1
ATOM 1926 C C . TYR A 1 266 ? 7.602 -1.447 -15.789 1 98.88 266 TYR A C 1
ATOM 1928 O O . TYR A 1 266 ? 8.703 -1.876 -16.141 1 98.88 266 TYR A O 1
ATOM 1936 N N . SER A 1 267 ? 6.648 -1.046 -16.672 1 98.81 267 SER A N 1
ATOM 1937 C CA . SER A 1 267 ? 6.957 -0.997 -18.094 1 98.81 267 SER A CA 1
ATOM 1938 C C . SER A 1 267 ? 8.133 -0.062 -18.375 1 98.81 267 SER A C 1
ATOM 1940 O O . SER A 1 267 ? 9.016 -0.386 -19.172 1 98.81 267 SER A O 1
ATOM 1942 N N . GLN A 1 268 ? 8.141 1.047 -17.75 1 98.56 268 GLN A N 1
ATOM 1943 C CA . GLN A 1 268 ? 9.227 2.008 -17.906 1 98.56 268 GLN A CA 1
ATOM 1944 C C . GLN A 1 268 ? 10.555 1.424 -17.422 1 98.56 268 GLN A C 1
ATOM 1946 O O . GLN A 1 268 ? 11.594 1.626 -18.047 1 98.56 268 GLN A O 1
ATOM 1951 N N . ALA A 1 269 ? 10.492 0.777 -16.297 1 98.56 269 ALA A N 1
ATOM 1952 C CA . ALA A 1 269 ? 11.703 0.156 -15.758 1 98.56 269 ALA A CA 1
ATOM 1953 C C . ALA A 1 269 ? 12.266 -0.878 -16.734 1 98.56 269 ALA A C 1
ATOM 1955 O O . ALA A 1 269 ? 13.477 -0.937 -16.953 1 98.56 269 ALA A O 1
ATOM 1956 N N . ARG A 1 270 ? 11.398 -1.714 -17.312 1 98.56 270 ARG A N 1
ATOM 1957 C CA . ARG A 1 270 ? 11.812 -2.707 -18.297 1 98.56 270 ARG A CA 1
ATOM 1958 C C . ARG A 1 270 ? 12.438 -2.041 -19.516 1 98.56 270 ARG A C 1
ATOM 1960 O O . ARG A 1 270 ? 13.484 -2.477 -20 1 98.56 270 ARG A O 1
ATOM 1967 N N . ALA A 1 271 ? 11.781 -0.982 -19.969 1 98.31 271 ALA A N 1
ATOM 1968 C CA . ALA A 1 271 ? 12.281 -0.247 -21.125 1 98.31 271 ALA A CA 1
ATOM 1969 C C . ALA A 1 271 ? 13.656 0.36 -20.844 1 98.31 271 ALA A C 1
ATOM 1971 O O . ALA A 1 271 ? 14.477 0.506 -21.75 1 98.31 271 ALA A O 1
ATOM 1972 N N . ALA A 1 272 ? 13.969 0.654 -19.656 1 97.44 272 ALA A N 1
ATOM 1973 C CA . ALA A 1 272 ? 15.234 1.253 -19.25 1 97.44 272 ALA A CA 1
ATOM 1974 C C . ALA A 1 272 ? 16.297 0.183 -19.016 1 97.44 272 ALA A C 1
ATOM 1976 O O . ALA A 1 272 ? 17.422 0.49 -18.594 1 97.44 272 ALA A O 1
ATOM 1977 N N . GLY A 1 273 ? 15.961 -1.092 -19.281 1 97.62 273 GLY A N 1
ATOM 1978 C CA . GLY A 1 273 ? 16.938 -2.17 -19.203 1 97.62 273 GLY A CA 1
ATOM 1979 C C . GLY A 1 273 ? 17.016 -2.811 -17.828 1 97.62 273 GLY A C 1
ATOM 1980 O O . GLY A 1 273 ? 17.969 -3.535 -17.531 1 97.62 273 GLY A O 1
ATOM 1981 N N . ARG A 1 274 ? 15.977 -2.578 -16.938 1 97.94 274 ARG A N 1
ATOM 1982 C CA . ARG A 1 274 ? 16.047 -3.068 -15.57 1 97.94 274 ARG A CA 1
ATOM 1983 C C . ARG A 1 274 ? 15.289 -4.379 -15.414 1 97.94 274 ARG A C 1
ATOM 1985 O O . ARG A 1 274 ? 15.078 -4.855 -14.297 1 97.94 274 ARG A O 1
ATOM 1992 N N . GLY A 1 275 ? 14.875 -4.945 -16.484 1 98.19 275 GLY A N 1
ATOM 1993 C CA . GLY A 1 275 ? 13.969 -6.082 -16.484 1 98.19 275 GLY A CA 1
ATOM 1994 C C . GLY A 1 275 ? 14.461 -7.234 -15.625 1 98.19 275 GLY A C 1
ATOM 1995 O O . GLY A 1 275 ? 13.68 -7.891 -14.938 1 98.19 275 GLY A O 1
ATOM 1996 N N . ARG A 1 276 ? 15.734 -7.516 -15.562 1 97.06 276 ARG A N 1
ATOM 1997 C CA . ARG A 1 276 ? 16.281 -8.68 -14.867 1 97.06 276 ARG A CA 1
ATOM 1998 C C . ARG A 1 276 ? 16.781 -8.305 -13.477 1 97.06 276 ARG A C 1
ATOM 2000 O O . ARG A 1 276 ? 17.297 -9.156 -12.75 1 97.06 276 ARG A O 1
ATOM 2007 N N . GLN A 1 277 ? 16.594 -7.055 -13.047 1 97.88 277 GLN A N 1
ATOM 2008 C CA . GLN A 1 277 ? 16.938 -6.629 -11.695 1 97.88 277 GLN A CA 1
ATOM 2009 C C . GLN A 1 277 ? 15.844 -7.023 -10.703 1 97.88 277 GLN A C 1
ATOM 2011 O O . GLN A 1 277 ? 14.742 -7.402 -11.109 1 97.88 277 GLN A O 1
ATOM 2016 N N . ASP A 1 278 ? 16.266 -6.984 -9.414 1 97.56 278 ASP A N 1
ATOM 2017 C CA . ASP A 1 278 ? 15.273 -7.191 -8.359 1 97.56 278 ASP A CA 1
ATOM 2018 C C . ASP A 1 278 ? 14.133 -6.172 -8.477 1 97.56 278 ASP A C 1
ATOM 2020 O O . ASP A 1 278 ? 14.367 -5.008 -8.805 1 97.56 278 ASP A O 1
ATOM 2024 N N . TRP A 1 279 ? 12.938 -6.609 -8.141 1 97.88 279 TRP A N 1
ATOM 2025 C CA . TRP A 1 279 ? 11.789 -5.719 -8.258 1 97.88 279 TRP A CA 1
ATOM 2026 C C . TRP A 1 279 ? 11.953 -4.492 -7.371 1 97.88 279 TRP A C 1
ATOM 2028 O O . TRP A 1 279 ? 11.352 -3.447 -7.625 1 97.88 279 TRP A O 1
ATOM 2038 N N . SER A 1 280 ? 12.781 -4.484 -6.324 1 97.94 280 SER A N 1
ATOM 2039 C CA . SER A 1 280 ? 13.031 -3.322 -5.48 1 97.94 280 SER A CA 1
ATOM 2040 C C . SER A 1 280 ? 13.75 -2.221 -6.258 1 97.94 280 SER A C 1
ATOM 2042 O O . SER A 1 280 ? 13.75 -1.062 -5.84 1 97.94 280 SER A O 1
ATOM 2044 N N . ALA A 1 281 ? 14.297 -2.529 -7.414 1 98.25 281 ALA A N 1
ATOM 2045 C CA . ALA A 1 281 ? 14.992 -1.565 -8.258 1 98.25 281 ALA A CA 1
ATOM 2046 C C . ALA A 1 281 ? 14.023 -0.534 -8.828 1 98.25 281 ALA A C 1
ATOM 2048 O O . ALA A 1 281 ? 14.445 0.498 -9.359 1 98.25 281 ALA A O 1
ATOM 2049 N N . ILE A 1 282 ? 12.75 -0.763 -8.641 1 98.62 282 ILE A N 1
ATOM 2050 C CA . ILE A 1 282 ? 11.734 0.194 -9.07 1 98.62 282 ILE A CA 1
ATOM 2051 C C . ILE A 1 282 ? 11.977 1.537 -8.383 1 98.62 282 ILE A C 1
ATOM 2053 O O . ILE A 1 282 ? 11.711 2.594 -8.961 1 98.62 282 ILE A O 1
ATOM 2057 N N . LEU A 1 283 ? 12.516 1.533 -7.164 1 98.5 283 LEU A N 1
ATOM 2058 C CA . LEU A 1 283 ? 12.875 2.768 -6.473 1 98.5 283 LEU A CA 1
ATOM 2059 C C . LEU A 1 283 ? 13.82 3.613 -7.32 1 98.5 283 LEU A C 1
ATOM 2061 O O . LEU A 1 283 ? 13.617 4.82 -7.469 1 98.5 283 LEU A O 1
ATOM 2065 N N . GLU A 1 284 ? 14.836 2.959 -7.93 1 98.25 284 GLU A N 1
ATOM 2066 C CA . GLU A 1 284 ? 15.797 3.666 -8.773 1 98.25 284 GLU A CA 1
ATOM 2067 C C . GLU A 1 284 ? 15.141 4.18 -10.047 1 98.25 284 GLU A C 1
ATOM 2069 O O . GLU A 1 284 ? 15.492 5.254 -10.547 1 98.25 284 GLU A O 1
ATOM 2074 N N . GLN A 1 285 ? 14.227 3.395 -10.57 1 97.94 285 GLN A N 1
ATOM 2075 C CA . GLN A 1 285 ? 13.523 3.838 -11.766 1 97.94 285 GLN A CA 1
ATOM 2076 C C . GLN A 1 285 ? 12.711 5.098 -11.492 1 97.94 285 GLN A C 1
ATOM 2078 O O . GLN A 1 285 ? 12.672 6.012 -12.32 1 97.94 285 GLN A O 1
ATOM 2083 N N . VAL A 1 286 ? 12.039 5.133 -10.336 1 98.38 286 VAL A N 1
ATOM 2084 C CA . VAL A 1 286 ? 11.219 6.285 -9.969 1 98.38 286 VAL A CA 1
ATOM 2085 C C . VAL A 1 286 ? 12.117 7.5 -9.742 1 98.38 286 VAL A C 1
ATOM 2087 O O . VAL A 1 286 ? 11.766 8.617 -10.125 1 98.38 286 VAL A O 1
ATOM 2090 N N . ARG A 1 287 ? 13.312 7.34 -9.156 1 97.88 287 ARG A N 1
ATOM 2091 C CA . ARG A 1 287 ? 14.281 8.414 -9.008 1 97.88 287 ARG A CA 1
ATOM 2092 C C . ARG A 1 287 ? 14.648 9.016 -10.367 1 97.88 287 ARG A C 1
ATOM 2094 O O . ARG A 1 287 ? 14.609 10.234 -10.539 1 97.88 287 ARG A O 1
ATOM 2101 N N . VAL A 1 288 ? 14.945 8.117 -11.297 1 97.12 288 VAL A N 1
ATOM 2102 C CA . VAL A 1 288 ? 15.375 8.547 -12.617 1 97.12 288 VAL A CA 1
ATOM 2103 C C . VAL A 1 288 ? 14.242 9.297 -13.32 1 97.12 288 VAL A C 1
ATOM 2105 O O . VAL A 1 288 ? 14.477 10.305 -13.977 1 97.12 288 VAL A O 1
ATOM 2108 N N . SER A 1 289 ? 13.062 8.773 -13.141 1 97.38 289 SER A N 1
ATOM 2109 C CA . SER A 1 289 ? 11.906 9.422 -13.75 1 97.38 289 SER A CA 1
ATOM 2110 C C . SER A 1 289 ? 11.688 10.812 -13.18 1 97.38 289 SER A C 1
ATOM 2112 O O . SER A 1 289 ? 11.062 11.664 -13.82 1 97.38 289 SER A O 1
ATOM 2114 N N . ALA A 1 290 ? 12.164 11.062 -12.008 1 97.94 290 ALA A N 1
ATOM 2115 C CA . ALA A 1 290 ? 12.039 12.367 -11.352 1 97.94 290 ALA A CA 1
ATOM 2116 C C . ALA A 1 290 ? 13.242 13.25 -11.656 1 97.94 290 ALA A C 1
ATOM 2118 O O . ALA A 1 290 ? 13.422 14.305 -11.039 1 97.94 290 ALA A O 1
ATOM 2119 N N . GLY A 1 291 ? 14.125 12.836 -12.594 1 97.12 291 GLY A N 1
ATOM 2120 C CA . GLY A 1 291 ? 15.297 13.609 -12.984 1 97.12 291 GLY A CA 1
ATOM 2121 C C . GLY A 1 291 ? 16.438 13.5 -12 1 97.12 291 GLY A C 1
ATOM 2122 O O . GLY A 1 291 ? 17.406 14.266 -12.07 1 97.12 291 GLY A O 1
ATOM 2123 N N . MET A 1 292 ? 16.312 12.578 -11.109 1 96.25 292 MET A N 1
ATOM 2124 C CA . MET A 1 292 ? 17.375 12.352 -10.125 1 96.25 292 MET A CA 1
ATOM 2125 C C . MET A 1 292 ? 18.312 11.242 -10.586 1 96.25 292 MET A C 1
ATOM 2127 O O . MET A 1 292 ? 17.984 10.469 -11.484 1 96.25 292 MET A O 1
ATOM 2131 N N . THR A 1 293 ? 19.5 11.219 -10 1 95 293 THR A N 1
ATOM 2132 C CA . THR A 1 293 ? 20.469 10.18 -10.312 1 95 293 THR A CA 1
ATOM 2133 C C . THR A 1 293 ? 20.188 8.914 -9.5 1 95 293 THR A C 1
ATOM 2135 O O . THR A 1 293 ? 19.906 8.992 -8.305 1 95 293 THR A O 1
ATOM 2138 N N . ALA A 1 294 ? 20.266 7.754 -10.188 1 95.12 294 ALA A N 1
ATOM 2139 C CA . ALA A 1 294 ? 20.141 6.492 -9.461 1 95.12 294 ALA A CA 1
ATOM 2140 C C . ALA A 1 294 ? 21.234 6.371 -8.406 1 95.12 294 ALA A C 1
ATOM 2142 O O . ALA A 1 294 ? 22.391 6.758 -8.641 1 95.12 294 ALA A O 1
ATOM 2143 N N . LYS A 1 295 ? 20.875 5.855 -7.238 1 94.5 295 LYS A N 1
ATOM 2144 C CA . LYS A 1 295 ? 21.859 5.719 -6.164 1 94.5 295 LYS A CA 1
ATOM 2145 C C . LYS A 1 295 ? 22.641 4.418 -6.297 1 94.5 295 LYS A C 1
ATOM 2147 O O . LYS A 1 295 ? 23.797 4.332 -5.859 1 94.5 295 LYS A O 1
ATOM 2152 N N . VAL A 1 296 ? 21.938 3.42 -6.852 1 90.75 296 VAL A N 1
ATOM 2153 C CA . VAL A 1 296 ? 22.594 2.141 -7.09 1 90.75 296 VAL A CA 1
ATOM 2154 C C . VAL A 1 296 ? 22.891 1.981 -8.578 1 90.75 296 VAL A C 1
ATOM 2156 O O . VAL A 1 296 ? 21.969 1.947 -9.398 1 90.75 296 VAL A O 1
ATOM 2159 N N . LYS A 1 297 ? 24.234 1.983 -9 1 77.69 297 LYS A N 1
ATOM 2160 C CA . LYS A 1 297 ? 24.641 1.926 -10.406 1 77.69 297 LYS A CA 1
ATOM 2161 C C . LYS A 1 297 ? 24.375 0.546 -11 1 77.69 297 LYS A C 1
ATOM 2163 O O . LYS A 1 297 ? 24.484 -0.467 -10.305 1 77.69 297 LYS A O 1
ATOM 2168 N N . MET A 1 298 ? 23.766 0.598 -12.211 1 76.19 298 MET A N 1
ATOM 2169 C CA . MET A 1 298 ? 23.469 -0.616 -12.969 1 76.19 298 MET A CA 1
ATOM 2170 C C . MET A 1 298 ? 24.734 -1.404 -13.273 1 76.19 298 MET A C 1
ATOM 2172 O O . MET A 1 298 ? 25.812 -0.824 -13.406 1 76.19 298 MET A O 1
ATOM 2176 N N . MET B 1 1 ? 8.242 -42.562 0.247 1 92.88 1 MET B N 1
ATOM 2177 C CA . MET B 1 1 ? 8.875 -42.25 -1.037 1 92.88 1 MET B CA 1
ATOM 2178 C C . MET B 1 1 ? 7.852 -42.312 -2.17 1 92.88 1 MET B C 1
ATOM 2180 O O . MET B 1 1 ? 7.109 -43.281 -2.295 1 92.88 1 MET B O 1
ATOM 2184 N N . ALA B 1 2 ? 7.75 -41.188 -2.904 1 97.56 2 ALA B N 1
ATOM 2185 C CA . ALA B 1 2 ? 6.773 -41.125 -3.986 1 97.56 2 ALA B CA 1
ATOM 2186 C C . ALA B 1 2 ? 7.461 -41.031 -5.344 1 97.56 2 ALA B C 1
ATOM 2188 O O . ALA B 1 2 ? 8.633 -40.656 -5.434 1 97.56 2 ALA B O 1
ATOM 2189 N N . ALA B 1 3 ? 6.723 -41.594 -6.367 1 98.56 3 ALA B N 1
ATOM 2190 C CA . ALA B 1 3 ? 7.137 -41.375 -7.75 1 98.56 3 ALA B CA 1
ATOM 2191 C C . ALA B 1 3 ? 6.559 -40.062 -8.305 1 98.56 3 ALA B C 1
ATOM 2193 O O . ALA B 1 3 ? 5.336 -39.938 -8.414 1 98.56 3 ALA B O 1
ATOM 2194 N N . ILE B 1 4 ? 7.469 -39.156 -8.633 1 98.81 4 ILE B N 1
ATOM 2195 C CA . ILE B 1 4 ? 7.027 -37.812 -8.992 1 98.81 4 ILE B CA 1
ATOM 2196 C C . ILE B 1 4 ? 7.582 -37.438 -10.359 1 98.81 4 ILE B C 1
ATOM 2198 O O . ILE B 1 4 ? 8.75 -37.688 -10.656 1 98.81 4 ILE B O 1
ATOM 2202 N N . ALA B 1 5 ? 6.746 -36.938 -11.219 1 98.88 5 ALA B N 1
ATOM 2203 C CA . ALA B 1 5 ? 7.199 -36.25 -12.422 1 98.88 5 ALA B CA 1
ATOM 2204 C C . ALA B 1 5 ? 7.277 -34.75 -12.188 1 98.88 5 ALA B C 1
ATOM 2206 O O . ALA B 1 5 ? 6.324 -34.125 -11.695 1 98.88 5 ALA B O 1
ATOM 2207 N N . PHE B 1 6 ? 8.398 -34.125 -12.508 1 98.94 6 PHE B N 1
ATOM 2208 C CA . PHE B 1 6 ? 8.555 -32.688 -12.398 1 98.94 6 PHE B CA 1
ATOM 2209 C C . PHE B 1 6 ? 8.844 -32.062 -13.758 1 98.94 6 PHE B C 1
ATOM 2211 O O . PHE B 1 6 ? 9.859 -32.375 -14.383 1 98.94 6 PHE B O 1
ATOM 2218 N N . ILE B 1 7 ? 7.949 -31.234 -14.18 1 98.88 7 ILE B N 1
ATOM 2219 C CA . ILE B 1 7 ? 8.047 -30.625 -15.5 1 98.88 7 ILE B CA 1
ATOM 2220 C C . ILE B 1 7 ? 8.219 -29.125 -15.352 1 98.88 7 ILE B C 1
ATOM 2222 O O . ILE B 1 7 ? 7.332 -28.438 -14.852 1 98.88 7 ILE B O 1
ATOM 2226 N N . GLY B 1 8 ? 9.273 -28.531 -15.875 1 98.75 8 GLY B N 1
ATOM 2227 C CA . GLY B 1 8 ? 9.68 -27.141 -15.68 1 98.75 8 GLY B CA 1
ATOM 2228 C C . GLY B 1 8 ? 10.789 -26.984 -14.656 1 98.75 8 GLY B C 1
ATOM 2229 O O . GLY B 1 8 ? 10.547 -27.109 -13.453 1 98.75 8 GLY B O 1
ATOM 2230 N N . LEU B 1 9 ? 11.977 -26.734 -15.203 1 98.56 9 LEU B N 1
ATOM 2231 C CA . LEU B 1 9 ? 13.164 -26.734 -14.352 1 98.56 9 LEU B CA 1
ATOM 2232 C C . LEU B 1 9 ? 13.906 -25.391 -14.461 1 98.56 9 LEU B C 1
ATOM 2234 O O . LEU B 1 9 ? 15.125 -25.375 -14.664 1 98.56 9 LEU B O 1
ATOM 2238 N N . GLY B 1 10 ? 13.094 -24.312 -14.375 1 95.62 10 GLY B N 1
ATOM 2239 C CA . GLY B 1 10 ? 13.664 -22.984 -14.367 1 95.62 10 GLY B CA 1
ATOM 2240 C C . GLY B 1 10 ? 14.164 -22.562 -13 1 95.62 10 GLY B C 1
ATOM 2241 O O . GLY B 1 10 ? 14.547 -23.391 -12.18 1 95.62 10 GLY B O 1
ATOM 2242 N N . GLN B 1 11 ? 14.172 -21.266 -12.773 1 92.31 11 GLN B N 1
ATOM 2243 C CA . GLN B 1 11 ? 14.719 -20.641 -11.57 1 92.31 11 GLN B CA 1
ATOM 2244 C C . GLN B 1 11 ? 14.055 -21.203 -10.312 1 92.31 11 GLN B C 1
ATOM 2246 O O . GLN B 1 11 ? 14.719 -21.375 -9.289 1 92.31 11 GLN B O 1
ATOM 2251 N N . MET B 1 12 ? 12.766 -21.438 -10.391 1 96.5 12 MET B N 1
ATOM 2252 C CA . MET B 1 12 ? 12.039 -21.984 -9.25 1 96.5 12 MET B CA 1
ATOM 2253 C C . MET B 1 12 ? 12.023 -23.5 -9.281 1 96.5 12 MET B C 1
ATOM 2255 O O . MET B 1 12 ? 12.297 -24.156 -8.273 1 96.5 12 MET B O 1
ATOM 2259 N N . GLY B 1 13 ? 11.758 -24.078 -10.477 1 98.38 13 GLY B N 1
ATOM 2260 C CA . GLY B 1 13 ? 11.547 -25.5 -10.617 1 98.38 13 GLY B CA 1
ATOM 2261 C C . GLY B 1 13 ? 12.773 -26.328 -10.242 1 98.38 13 GLY B C 1
ATOM 2262 O O . GLY B 1 13 ? 12.648 -27.375 -9.594 1 98.38 13 GLY B O 1
ATOM 2263 N N . SER B 1 14 ? 13.922 -25.875 -10.641 1 98.38 14 SER B N 1
ATOM 2264 C CA . SER B 1 14 ? 15.148 -26.641 -10.43 1 98.38 14 SER B CA 1
ATOM 2265 C C . SER B 1 14 ? 15.422 -26.844 -8.945 1 98.38 14 SER B C 1
ATOM 2267 O O . SER B 1 14 ? 15.594 -27.984 -8.492 1 98.38 14 SER B O 1
ATOM 2269 N N . PRO B 1 15 ? 15.461 -25.766 -8.164 1 98.5 15 PRO B N 1
ATOM 2270 C CA . PRO B 1 15 ? 15.711 -26 -6.738 1 98.5 15 PRO B CA 1
ATOM 2271 C C . PRO B 1 15 ? 14.562 -26.75 -6.055 1 98.5 15 PRO B C 1
ATOM 2273 O O . PRO B 1 15 ? 14.797 -27.516 -5.125 1 98.5 15 PRO B O 1
ATOM 2276 N N . MET B 1 16 ? 13.32 -26.562 -6.453 1 98.75 16 MET B N 1
ATOM 2277 C CA . MET B 1 16 ? 12.188 -27.297 -5.906 1 98.75 16 MET B CA 1
ATOM 2278 C C . MET B 1 16 ? 12.344 -28.797 -6.152 1 98.75 16 MET B C 1
ATOM 2280 O O . MET B 1 16 ? 12.227 -29.594 -5.223 1 98.75 16 MET B O 1
ATOM 2284 N N . ALA B 1 17 ? 12.688 -29.172 -7.391 1 98.81 17 ALA B N 1
ATOM 2285 C CA . ALA B 1 17 ? 12.922 -30.562 -7.758 1 98.81 17 ALA B CA 1
ATOM 2286 C C . ALA B 1 17 ? 14.086 -31.156 -6.965 1 98.81 17 ALA B C 1
ATOM 2288 O O . ALA B 1 17 ? 14.023 -32.312 -6.52 1 98.81 17 ALA B O 1
ATOM 2289 N N . SER B 1 18 ? 15.125 -30.391 -6.773 1 98.75 18 SER B N 1
ATOM 2290 C CA . SER B 1 18 ? 16.281 -30.812 -6.004 1 98.75 18 SER B CA 1
ATOM 2291 C C . SER B 1 18 ? 15.898 -31.172 -4.57 1 98.75 18 SER B C 1
ATOM 2293 O O . SER B 1 18 ? 16.422 -32.125 -4 1 98.75 18 SER B O 1
ATOM 2295 N N . ASN B 1 19 ? 15.047 -30.375 -3.963 1 98.75 19 ASN B N 1
ATOM 2296 C CA . ASN B 1 19 ? 14.586 -30.641 -2.602 1 98.75 19 ASN B CA 1
ATOM 2297 C C . ASN B 1 19 ? 13.82 -31.953 -2.512 1 98.75 19 ASN B C 1
ATOM 2299 O O . ASN B 1 19 ? 13.961 -32.688 -1.531 1 98.75 19 ASN B O 1
ATOM 2303 N N . LEU B 1 20 ? 13.016 -32.25 -3.541 1 98.75 20 LEU B N 1
ATOM 2304 C CA . LEU B 1 20 ? 12.289 -33.5 -3.582 1 98.75 20 LEU B CA 1
ATOM 2305 C C . LEU B 1 20 ? 13.258 -34.688 -3.625 1 98.75 20 LEU B C 1
ATOM 2307 O O . LEU B 1 20 ? 13.07 -35.688 -2.914 1 98.75 20 LEU B O 1
ATOM 2311 N N . LEU B 1 21 ? 14.336 -34.594 -4.418 1 98.44 21 LEU B N 1
ATOM 2312 C CA . LEU B 1 21 ? 15.359 -35.625 -4.508 1 98.44 21 LEU B CA 1
ATOM 2313 C C . LEU B 1 21 ? 16.047 -35.812 -3.162 1 98.44 21 LEU B C 1
ATOM 2315 O O . LEU B 1 21 ? 16.25 -36.969 -2.729 1 98.44 21 LEU B O 1
ATOM 2319 N N . GLN B 1 22 ? 16.328 -34.719 -2.539 1 97.81 22 GLN B N 1
ATOM 2320 C CA . GLN B 1 22 ? 17.031 -34.781 -1.264 1 97.81 22 GLN B CA 1
ATOM 2321 C C . GLN B 1 22 ? 16.203 -35.469 -0.193 1 97.81 22 GLN B C 1
ATOM 2323 O O . GLN B 1 22 ? 16.75 -36.062 0.729 1 97.81 22 GLN B O 1
ATOM 2328 N N . GLN B 1 23 ? 14.93 -35.406 -0.357 1 97.38 23 GLN B N 1
ATOM 2329 C CA . GLN B 1 23 ? 14.031 -36 0.621 1 97.38 23 GLN B CA 1
ATOM 2330 C C . GLN B 1 23 ? 13.742 -37.469 0.27 1 97.38 23 GLN B C 1
ATOM 2332 O O . GLN B 1 23 ? 12.906 -38.094 0.909 1 97.38 23 GLN B O 1
ATOM 2337 N N . GLY B 1 24 ? 14.297 -37.938 -0.804 1 97.31 24 GLY B N 1
ATOM 2338 C CA . GLY B 1 24 ? 14.289 -39.375 -1.082 1 97.31 24 GLY B CA 1
ATOM 2339 C C . GLY B 1 24 ? 13.227 -39.781 -2.088 1 97.31 24 GLY B C 1
ATOM 2340 O O . GLY B 1 24 ? 13.031 -40.969 -2.342 1 97.31 24 GLY B O 1
ATOM 2341 N N . HIS B 1 25 ? 12.547 -38.844 -2.725 1 98.44 25 HIS B N 1
ATOM 2342 C CA . HIS B 1 25 ? 11.539 -39.156 -3.729 1 98.44 25 HIS B CA 1
ATOM 2343 C C . HIS B 1 25 ? 12.188 -39.531 -5.059 1 98.44 25 HIS B C 1
ATOM 2345 O O . HIS B 1 25 ? 13.32 -39.125 -5.336 1 98.44 25 HIS B O 1
ATOM 2351 N N . GLN B 1 26 ? 11.508 -40.344 -5.828 1 98.44 26 GLN B N 1
ATOM 2352 C CA . GLN B 1 26 ? 11.914 -40.656 -7.195 1 98.44 26 GLN B CA 1
ATOM 2353 C C . GLN B 1 26 ? 11.375 -39.625 -8.18 1 98.44 26 GLN B C 1
ATOM 2355 O O . GLN B 1 26 ? 10.164 -39.406 -8.258 1 98.44 26 GLN B O 1
ATOM 2360 N N . LEU B 1 27 ? 12.289 -39.094 -8.945 1 98.69 27 LEU B N 1
ATOM 2361 C CA . LEU B 1 27 ? 11.859 -38 -9.836 1 98.69 27 LEU B CA 1
ATOM 2362 C C . LEU B 1 27 ? 12.188 -38.344 -11.289 1 98.69 27 LEU B C 1
ATOM 2364 O O . LEU B 1 27 ? 13.32 -38.719 -11.602 1 98.69 27 LEU B O 1
ATOM 2368 N N . ARG B 1 28 ? 11.227 -38.25 -12.133 1 98.75 28 ARG B N 1
ATOM 2369 C CA . ARG B 1 28 ? 11.422 -38.094 -13.57 1 98.75 28 ARG B CA 1
ATOM 2370 C C . ARG B 1 28 ? 11.219 -36.656 -14 1 98.75 28 ARG B C 1
ATOM 2372 O O . ARG B 1 28 ? 10.227 -36.031 -13.617 1 98.75 28 ARG B O 1
ATOM 2379 N N . VAL B 1 29 ? 12.18 -36.125 -14.758 1 98.88 29 VAL B N 1
ATOM 2380 C CA . VAL B 1 29 ? 12.148 -34.688 -14.984 1 98.88 29 VAL B CA 1
ATOM 2381 C C . VAL B 1 29 ? 12.133 -34.406 -16.484 1 98.88 29 VAL B C 1
ATOM 2383 O O . VAL B 1 29 ? 12.688 -35.188 -17.266 1 98.88 29 VAL B O 1
ATOM 2386 N N . PHE B 1 30 ? 11.477 -33.312 -16.828 1 98.88 30 PHE B N 1
ATOM 2387 C CA . PHE B 1 30 ? 11.461 -32.844 -18.203 1 98.88 30 PHE B CA 1
ATOM 2388 C C . PHE B 1 30 ? 11.531 -31.312 -18.234 1 98.88 30 PHE B C 1
ATOM 2390 O O . PHE B 1 30 ? 10.898 -30.641 -17.422 1 98.88 30 PHE B O 1
ATOM 2397 N N . ASP B 1 31 ? 12.273 -30.781 -19.078 1 98.75 31 ASP B N 1
ATOM 2398 C CA . ASP B 1 31 ? 12.367 -29.375 -19.469 1 98.75 31 ASP B CA 1
ATOM 2399 C C . ASP B 1 31 ? 12.852 -29.25 -20.922 1 98.75 31 ASP B C 1
ATOM 2401 O O . ASP B 1 31 ? 13.578 -30.109 -21.422 1 98.75 31 ASP B O 1
ATOM 2405 N N . VAL B 1 32 ? 12.461 -28.156 -21.531 1 97.88 32 VAL B N 1
ATOM 2406 C CA . VAL B 1 32 ? 12.906 -27.938 -22.891 1 97.88 32 VAL B CA 1
ATOM 2407 C C . VAL B 1 32 ? 14.391 -27.578 -22.891 1 97.88 32 VAL B C 1
ATOM 2409 O O . VAL B 1 32 ? 15.078 -27.734 -23.906 1 97.88 32 VAL B O 1
ATOM 2412 N N . ASN B 1 33 ? 14.883 -27.047 -21.797 1 97.94 33 ASN B N 1
ATOM 2413 C CA . ASN B 1 33 ? 16.312 -26.75 -21.625 1 97.94 33 ASN B CA 1
ATOM 2414 C C . ASN B 1 33 ? 17.078 -28 -21.188 1 97.94 33 ASN B C 1
ATOM 2416 O O . ASN B 1 33 ? 17.062 -28.359 -20.016 1 97.94 33 ASN B O 1
ATOM 2420 N N . ALA B 1 34 ? 17.922 -28.516 -22.016 1 97.81 34 ALA B N 1
ATOM 2421 C CA . ALA B 1 34 ? 18.641 -29.766 -21.781 1 97.81 34 ALA B CA 1
ATOM 2422 C C . ALA B 1 34 ? 19.609 -29.625 -20.609 1 97.81 34 ALA B C 1
ATOM 2424 O O . ALA B 1 34 ? 19.828 -30.578 -19.859 1 97.81 34 ALA B O 1
ATOM 2425 N N . GLU B 1 35 ? 20.141 -28.438 -20.469 1 98.19 35 GLU B N 1
ATOM 2426 C CA . GLU B 1 35 ? 21.094 -28.203 -19.391 1 98.19 35 GLU B CA 1
ATOM 2427 C C . GLU B 1 35 ? 20.406 -28.297 -18.031 1 98.19 35 GLU B C 1
ATOM 2429 O O . GLU B 1 35 ? 20.984 -28.797 -17.062 1 98.19 35 GLU B O 1
ATOM 2434 N N . ALA B 1 36 ? 19.188 -27.781 -17.969 1 98.19 36 ALA B N 1
ATOM 2435 C CA . ALA B 1 36 ? 18.422 -27.875 -16.719 1 98.19 36 ALA B CA 1
ATOM 2436 C C . ALA B 1 36 ? 18.141 -29.328 -16.359 1 98.19 36 ALA B C 1
ATOM 2438 O O . ALA B 1 36 ? 18.219 -29.703 -15.18 1 98.19 36 ALA B O 1
ATOM 2439 N N . VAL B 1 37 ? 17.859 -30.156 -17.328 1 98.69 37 VAL B N 1
ATOM 2440 C CA . VAL B 1 37 ? 17.594 -31.578 -17.109 1 98.69 37 VAL B CA 1
ATOM 2441 C C . VAL B 1 37 ? 18.859 -32.281 -16.609 1 98.69 37 VAL B C 1
ATOM 2443 O O . VAL B 1 37 ? 18.828 -33.031 -15.641 1 98.69 37 VAL B O 1
ATOM 2446 N N . ARG B 1 38 ? 19.969 -31.969 -17.281 1 98.44 38 ARG B N 1
ATOM 2447 C CA . ARG B 1 38 ? 21.25 -32.594 -16.938 1 98.44 38 ARG B CA 1
ATOM 2448 C C . ARG B 1 38 ? 21.625 -32.281 -15.484 1 98.44 38 ARG B C 1
ATOM 2450 O O . ARG B 1 38 ? 22.125 -33.156 -14.773 1 98.44 38 ARG B O 1
ATOM 2457 N N . HIS B 1 39 ? 21.391 -31.078 -15.102 1 98.06 39 HIS B N 1
ATOM 2458 C CA . HIS B 1 39 ? 21.703 -30.672 -13.742 1 98.06 39 HIS B CA 1
ATOM 2459 C C . HIS B 1 39 ? 20.984 -31.547 -12.719 1 98.06 39 HIS B C 1
ATOM 2461 O O . HIS B 1 39 ? 21.562 -31.953 -11.719 1 98.06 39 HIS B O 1
ATOM 2467 N N . LEU B 1 40 ? 19.719 -31.891 -12.961 1 98.69 40 LEU B N 1
ATOM 2468 C CA . LEU B 1 40 ? 18.938 -32.688 -12.023 1 98.69 40 LEU B CA 1
ATOM 2469 C C . LEU B 1 40 ? 19.312 -34.156 -12.133 1 98.69 40 LEU B C 1
ATOM 2471 O O . LEU B 1 40 ? 19.281 -34.906 -11.141 1 98.69 40 LEU B O 1
ATOM 2475 N N . VAL B 1 41 ? 19.656 -34.562 -13.328 1 98.62 41 VAL B N 1
ATOM 2476 C CA . VAL B 1 41 ? 20.094 -35.969 -13.523 1 98.62 41 VAL B CA 1
ATOM 2477 C C . VAL B 1 41 ? 21.375 -36.219 -12.719 1 98.62 41 VAL B C 1
ATOM 2479 O O . VAL B 1 41 ? 21.531 -37.25 -12.102 1 98.62 41 VAL B O 1
ATOM 2482 N N . ASP B 1 42 ? 22.203 -35.219 -12.719 1 98.31 42 ASP B N 1
ATOM 2483 C CA . ASP B 1 42 ? 23.438 -35.312 -11.945 1 98.31 42 ASP B CA 1
ATOM 2484 C C . ASP B 1 42 ? 23.141 -35.469 -10.453 1 98.31 42 ASP B C 1
ATOM 2486 O O . ASP B 1 42 ? 23.984 -35.969 -9.695 1 98.31 42 ASP B O 1
ATOM 2490 N N . LYS B 1 43 ? 21.938 -35.094 -10.078 1 98.12 43 LYS B N 1
ATOM 2491 C CA . LYS B 1 43 ? 21.562 -35.156 -8.664 1 98.12 43 LYS B CA 1
ATOM 2492 C C . LYS B 1 43 ? 20.75 -36.406 -8.367 1 98.12 43 LYS B C 1
ATOM 2494 O O . LYS B 1 43 ? 20.344 -36.625 -7.223 1 98.12 43 LYS B O 1
ATOM 2499 N N . GLY B 1 44 ? 20.422 -37.156 -9.438 1 98.38 44 GLY B N 1
ATOM 2500 C CA . GLY B 1 44 ? 19.781 -38.438 -9.195 1 98.38 44 GLY B CA 1
ATOM 2501 C C . GLY B 1 44 ? 18.438 -38.562 -9.875 1 98.38 44 GLY B C 1
ATOM 2502 O O . GLY B 1 44 ? 17.781 -39.625 -9.781 1 98.38 44 GLY B O 1
ATOM 2503 N N . ALA B 1 45 ? 17.969 -37.594 -10.617 1 98.81 45 ALA B N 1
ATOM 2504 C CA . ALA B 1 45 ? 16.703 -37.688 -11.32 1 98.81 45 ALA B CA 1
ATOM 2505 C C . ALA B 1 45 ? 16.828 -38.5 -12.594 1 98.81 45 ALA B C 1
ATOM 2507 O O . ALA B 1 45 ? 17.938 -38.75 -13.07 1 98.81 45 ALA B O 1
ATOM 2508 N N . THR B 1 46 ? 15.766 -38.969 -13.07 1 98.81 46 THR B N 1
ATOM 2509 C CA . THR B 1 46 ? 15.695 -39.656 -14.359 1 98.81 46 THR B CA 1
ATOM 2510 C C . THR B 1 46 ? 15.148 -38.719 -15.438 1 98.81 46 THR B C 1
ATOM 2512 O O . THR B 1 46 ? 14.078 -38.125 -15.273 1 98.81 46 THR B O 1
ATOM 2515 N N . PRO B 1 47 ? 15.867 -38.562 -16.516 1 98.75 47 PRO B N 1
ATOM 2516 C CA . PRO B 1 47 ? 15.359 -37.688 -17.578 1 98.75 47 PRO B CA 1
ATOM 2517 C C . PRO B 1 47 ? 14.211 -38.312 -18.359 1 98.75 47 PRO B C 1
ATOM 2519 O O . PRO B 1 47 ? 14.141 -39.531 -18.484 1 98.75 47 PRO B O 1
ATOM 2522 N N . ALA B 1 48 ? 13.305 -37.562 -18.828 1 98.69 48 ALA B N 1
ATOM 2523 C CA . ALA B 1 48 ? 12.25 -37.969 -19.75 1 98.69 48 ALA B CA 1
ATOM 2524 C C . ALA B 1 48 ? 12.344 -37.219 -21.062 1 98.69 48 ALA B C 1
ATOM 2526 O O . ALA B 1 48 ? 12.672 -36.031 -21.078 1 98.69 48 ALA B O 1
ATOM 2527 N N . ALA B 1 49 ? 11.953 -37.781 -22.125 1 97.94 49 ALA B N 1
ATOM 2528 C CA . ALA B 1 49 ? 12.062 -37.188 -23.453 1 97.94 49 ALA B CA 1
ATOM 2529 C C . ALA B 1 49 ? 10.914 -36.219 -23.703 1 97.94 49 ALA B C 1
ATOM 2531 O O . ALA B 1 49 ? 11.039 -35.312 -24.531 1 97.94 49 ALA B O 1
ATOM 2532 N N . ASN B 1 50 ? 9.844 -36.469 -23.078 1 98.31 50 ASN B N 1
ATOM 2533 C CA . ASN B 1 50 ? 8.656 -35.625 -23.172 1 98.31 50 ASN B CA 1
ATOM 2534 C C . ASN B 1 50 ? 7.785 -35.75 -21.922 1 98.31 50 ASN B C 1
ATOM 2536 O O . ASN B 1 50 ? 8.047 -36.562 -21.062 1 98.31 50 ASN B O 1
ATOM 2540 N N . PRO B 1 51 ? 6.75 -34.906 -21.797 1 98.81 51 PRO B N 1
ATOM 2541 C CA . PRO B 1 51 ? 5.902 -34.906 -20.594 1 98.81 51 PRO B CA 1
ATOM 2542 C C . PRO B 1 51 ? 5.168 -36.25 -20.391 1 98.81 51 PRO B 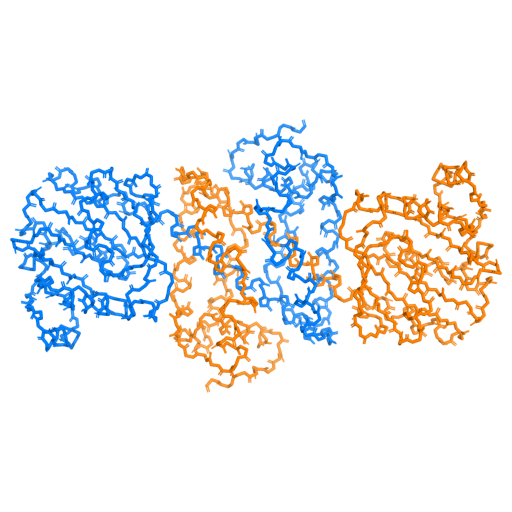C 1
ATOM 2544 O O . PRO B 1 51 ? 5 -36.688 -19.266 1 98.81 51 PRO B O 1
ATOM 2547 N N . ALA B 1 52 ? 4.734 -36.875 -21.453 1 98.81 52 ALA B N 1
ATOM 2548 C CA . ALA B 1 52 ? 4.031 -38.156 -21.359 1 98.81 52 ALA B CA 1
ATOM 2549 C C . ALA B 1 52 ? 4.922 -39.219 -20.719 1 98.81 52 ALA B C 1
ATOM 2551 O O . ALA B 1 52 ? 4.469 -39.969 -19.859 1 98.81 52 ALA B O 1
ATOM 2552 N N . GLN B 1 53 ? 6.133 -39.281 -21.156 1 98.69 53 GLN B N 1
ATOM 2553 C CA . GLN B 1 53 ? 7.082 -40.25 -20.594 1 98.69 53 GLN B CA 1
ATOM 2554 C C . GLN B 1 53 ? 7.371 -39.938 -19.125 1 98.69 53 GLN B C 1
ATOM 2556 O O . GLN B 1 53 ? 7.52 -40.844 -18.312 1 98.69 53 GLN B O 1
ATOM 2561 N N . ALA B 1 54 ? 7.477 -38.656 -18.797 1 98.75 54 ALA B N 1
ATOM 2562 C CA . ALA B 1 54 ? 7.703 -38.281 -17.422 1 98.75 54 ALA B CA 1
ATOM 2563 C C . ALA B 1 54 ? 6.555 -38.75 -16.516 1 98.75 54 ALA B C 1
ATOM 2565 O O . ALA B 1 54 ? 6.777 -39.156 -15.383 1 98.75 54 ALA B O 1
ATOM 2566 N N . ALA B 1 55 ? 5.371 -38.688 -17.047 1 98.56 55 ALA B N 1
ATOM 2567 C CA . ALA B 1 55 ? 4.16 -38.938 -16.25 1 98.56 55 ALA B CA 1
ATOM 2568 C C . ALA B 1 55 ? 3.908 -40.406 -16.062 1 98.56 55 ALA B C 1
ATOM 2570 O O . ALA B 1 55 ? 3.123 -40.812 -15.203 1 98.56 55 ALA B O 1
ATOM 2571 N N . LYS B 1 56 ? 4.57 -41.219 -16.938 1 97.81 56 LYS B N 1
ATOM 2572 C CA . LYS B 1 56 ? 4.316 -42.656 -16.891 1 97.81 56 LYS B CA 1
ATOM 2573 C C . LYS B 1 56 ? 4.613 -43.219 -15.508 1 97.81 56 LYS B C 1
ATOM 2575 O O . LYS B 1 56 ? 5.715 -43.031 -14.984 1 97.81 56 LYS B O 1
ATOM 2580 N N . ASP B 1 57 ? 3.613 -43.812 -14.836 1 96.56 57 ASP B N 1
ATOM 2581 C CA . ASP B 1 57 ? 3.688 -44.531 -13.555 1 96.56 57 ASP B CA 1
ATOM 2582 C C . ASP B 1 57 ? 3.939 -43.531 -12.406 1 96.56 57 ASP B C 1
ATOM 2584 O O . ASP B 1 57 ? 4.344 -43.938 -11.32 1 96.56 57 ASP B O 1
ATOM 2588 N N . ALA B 1 58 ? 3.826 -42.25 -12.641 1 98.44 58 ALA B N 1
ATOM 2589 C CA . ALA B 1 58 ? 3.996 -41.25 -11.586 1 98.44 58 ALA B CA 1
ATOM 2590 C C . ALA B 1 58 ? 2.744 -41.156 -10.719 1 98.44 58 ALA B C 1
ATOM 2592 O O . ALA B 1 58 ? 1.622 -41.25 -11.219 1 98.44 58 ALA B O 1
ATOM 2593 N N . GLU B 1 59 ? 2.932 -40.969 -9.461 1 98.69 59 GLU B N 1
ATOM 2594 C CA . GLU B 1 59 ? 1.835 -40.719 -8.523 1 98.69 59 GLU B CA 1
ATOM 2595 C C . GLU B 1 59 ? 1.443 -39.25 -8.508 1 98.69 59 GLU B C 1
ATOM 2597 O O . GLU B 1 59 ? 0.28 -38.906 -8.273 1 98.69 59 GLU B O 1
ATOM 2602 N N . PHE B 1 60 ? 2.432 -38.406 -8.672 1 98.88 60 PHE B N 1
ATOM 2603 C CA . PHE B 1 60 ? 2.256 -36.969 -8.719 1 98.88 60 PHE B CA 1
ATOM 2604 C C . PHE B 1 60 ? 2.967 -36.375 -9.93 1 98.88 60 PHE B C 1
ATOM 2606 O O . PHE B 1 60 ? 4.059 -36.812 -10.289 1 98.88 60 PHE B O 1
ATOM 2613 N N . ILE B 1 61 ? 2.359 -35.438 -10.57 1 98.94 61 ILE B N 1
ATOM 2614 C CA . ILE B 1 61 ? 2.965 -34.594 -11.617 1 98.94 61 ILE B CA 1
ATOM 2615 C C . ILE B 1 61 ? 2.963 -33.125 -11.195 1 98.94 61 ILE B C 1
ATOM 2617 O O . ILE B 1 61 ? 1.908 -32.562 -10.898 1 98.94 61 ILE B O 1
ATOM 2621 N N . ILE B 1 62 ? 4.133 -32.531 -11.148 1 98.94 62 ILE B N 1
ATOM 2622 C CA . ILE B 1 62 ? 4.254 -31.125 -10.773 1 98.94 62 ILE B CA 1
ATOM 2623 C C . ILE B 1 62 ? 4.676 -30.312 -11.992 1 98.94 62 ILE B C 1
ATOM 2625 O O . ILE B 1 62 ? 5.625 -30.672 -12.695 1 98.94 62 ILE B O 1
ATOM 2629 N N . THR B 1 63 ? 3.9 -29.312 -12.281 1 98.94 63 THR B N 1
ATOM 2630 C CA . THR B 1 63 ? 4.285 -28.359 -13.32 1 98.94 63 THR B CA 1
ATOM 2631 C C . THR B 1 63 ? 4.668 -27.016 -12.719 1 98.94 63 THR B C 1
ATOM 2633 O O . THR B 1 63 ? 4.039 -26.562 -11.766 1 98.94 63 THR B O 1
ATOM 2636 N N . MET B 1 64 ? 5.73 -26.422 -13.125 1 98.75 64 MET B N 1
ATOM 2637 C CA . MET B 1 64 ? 6.242 -25.094 -12.797 1 98.75 64 MET B CA 1
ATOM 2638 C C . MET B 1 64 ? 6.73 -24.375 -14.055 1 98.75 64 MET B C 1
ATOM 2640 O O . MET B 1 64 ? 7.926 -24.375 -14.352 1 98.75 64 MET B O 1
ATOM 2644 N N . LEU B 1 65 ? 5.797 -23.719 -14.75 1 98.44 65 LEU B N 1
ATOM 2645 C CA . LEU B 1 65 ? 6.031 -23.234 -16.109 1 98.44 65 LEU B CA 1
ATOM 2646 C C . LEU B 1 65 ? 5.738 -21.734 -16.203 1 98.44 65 LEU B C 1
ATOM 2648 O O . LEU B 1 65 ? 5.082 -21.172 -15.336 1 98.44 65 LEU B O 1
ATOM 2652 N N . PRO B 1 66 ? 6.137 -21.031 -17.234 1 96 66 PRO B N 1
ATOM 2653 C CA . PRO B 1 66 ? 6.113 -19.562 -17.328 1 96 66 PRO B CA 1
ATOM 2654 C C . PRO B 1 66 ? 4.703 -19 -17.5 1 96 66 PRO B C 1
ATOM 2656 O O . PRO B 1 66 ? 4.434 -17.859 -17.125 1 96 66 PRO B O 1
ATOM 2659 N N . ASN B 1 67 ? 3.828 -19.75 -18.188 1 96.56 67 ASN B N 1
ATOM 2660 C CA . ASN B 1 67 ? 2.496 -19.203 -18.438 1 96.56 67 ASN B CA 1
ATOM 2661 C C . ASN B 1 67 ? 1.479 -20.312 -18.672 1 96.56 67 ASN B C 1
ATOM 2663 O O . ASN B 1 67 ? 1.85 -21.484 -18.812 1 96.56 67 ASN B O 1
ATOM 2667 N N . GLY B 1 68 ? 0.265 -19.938 -18.766 1 97.75 68 GLY B N 1
ATOM 2668 C CA . GLY B 1 68 ? -0.836 -20.891 -18.828 1 97.75 68 GLY B CA 1
ATOM 2669 C C . GLY B 1 68 ? -0.884 -21.672 -20.125 1 97.75 68 GLY B C 1
ATOM 2670 O O . GLY B 1 68 ? -1.265 -22.844 -20.141 1 97.75 68 GLY B O 1
ATOM 2671 N N . ASP B 1 69 ? -0.53 -21.062 -21.203 1 98 69 ASP B N 1
ATOM 2672 C CA . ASP B 1 69 ? -0.515 -21.734 -22.5 1 98 69 ASP B CA 1
ATOM 2673 C C . ASP B 1 69 ? 0.474 -22.906 -22.484 1 98 69 ASP B C 1
ATOM 2675 O O . ASP B 1 69 ? 0.188 -23.969 -23.031 1 98 69 ASP B O 1
ATOM 2679 N N . LEU B 1 70 ? 1.551 -22.641 -21.891 1 98.38 70 LEU B N 1
ATOM 2680 C CA . LEU B 1 70 ? 2.559 -23.688 -21.797 1 98.38 70 LEU B CA 1
ATOM 2681 C C . LEU B 1 70 ? 2.084 -24.812 -20.891 1 98.38 70 LEU B C 1
ATOM 2683 O O . LEU B 1 70 ? 2.309 -25.984 -21.172 1 98.38 70 LEU B O 1
ATOM 2687 N N . VAL B 1 71 ? 1.418 -24.516 -19.781 1 98.81 71 VAL B N 1
ATOM 2688 C CA . VAL B 1 71 ? 0.867 -25.531 -18.906 1 98.81 71 VAL B CA 1
ATOM 2689 C C . VAL B 1 71 ? -0.129 -26.406 -19.672 1 98.81 71 VAL B C 1
ATOM 2691 O O . VAL B 1 71 ? -0.073 -27.625 -19.609 1 98.81 71 VAL B O 1
ATOM 2694 N N . ARG B 1 72 ? -1 -25.719 -20.391 1 98.81 72 ARG B N 1
ATOM 2695 C CA . ARG B 1 72 ? -1.997 -26.453 -21.172 1 98.81 72 ARG B CA 1
ATOM 2696 C C . ARG B 1 72 ? -1.333 -27.391 -22.188 1 98.81 72 ARG B C 1
ATOM 2698 O O . ARG B 1 72 ? -1.737 -28.531 -22.328 1 98.81 72 ARG B O 1
ATOM 2705 N N . ASN B 1 73 ? -0.375 -26.828 -22.891 1 98.69 73 ASN B N 1
ATOM 2706 C CA . ASN B 1 73 ? 0.316 -27.625 -23.891 1 98.69 73 ASN B CA 1
ATOM 2707 C C . ASN B 1 73 ? 1.005 -28.844 -23.281 1 98.69 73 ASN B C 1
ATOM 2709 O O . ASN B 1 73 ? 0.972 -29.938 -23.844 1 98.69 73 ASN B O 1
ATOM 2713 N N . VAL B 1 74 ? 1.616 -28.656 -22.172 1 98.81 74 VAL B N 1
ATOM 2714 C CA . VAL B 1 74 ? 2.33 -29.719 -21.469 1 98.81 74 VAL B CA 1
ATOM 2715 C C . VAL B 1 74 ? 1.346 -30.797 -21.016 1 98.81 74 VAL B C 1
ATOM 2717 O O . VAL B 1 74 ? 1.666 -31.984 -21.031 1 98.81 74 VAL B O 1
ATOM 2720 N N . LEU B 1 75 ? 0.174 -30.438 -20.656 1 98.81 75 LEU B N 1
ATOM 2721 C CA . LEU B 1 75 ? -0.811 -31.375 -20.125 1 98.81 75 LEU B CA 1
ATOM 2722 C C . LEU B 1 75 ? -1.511 -32.125 -21.266 1 98.81 75 LEU B C 1
ATOM 2724 O O . LEU B 1 75 ? -1.658 -33.344 -21.219 1 98.81 75 LEU B O 1
ATOM 2728 N N . PHE B 1 76 ? -1.909 -31.359 -22.344 1 98.62 76 PHE B N 1
ATOM 2729 C CA . PHE B 1 76 ? -2.896 -31.906 -23.266 1 98.62 76 PHE B CA 1
ATOM 2730 C C . PHE B 1 76 ? -2.307 -32.062 -24.672 1 98.62 76 PHE B C 1
ATOM 2732 O O . PHE B 1 76 ? -2.895 -32.688 -25.531 1 98.62 76 PHE B O 1
ATOM 2739 N N . GLY B 1 77 ? -1.243 -31.406 -24.938 1 98.38 77 GLY B N 1
ATOM 2740 C CA . GLY B 1 77 ? -0.664 -31.422 -26.266 1 98.38 77 GLY B CA 1
ATOM 2741 C C . GLY B 1 77 ? -0.127 -32.781 -26.672 1 98.38 77 GLY B C 1
ATOM 2742 O O . GLY B 1 77 ? -0.305 -33.781 -25.938 1 98.38 77 GLY B O 1
ATOM 2743 N N . GLU B 1 78 ? 0.555 -32.812 -27.891 1 98.06 78 GLU B N 1
ATOM 2744 C CA . GLU B 1 78 ? 1.221 -34.031 -28.344 1 98.06 78 GLU B CA 1
ATOM 2745 C C . GLU B 1 78 ? 2.305 -34.469 -27.359 1 98.06 78 GLU B C 1
ATOM 2747 O O . GLU B 1 78 ? 3.135 -33.656 -26.938 1 98.06 78 GLU B O 1
ATOM 2752 N N . ASN B 1 79 ? 2.281 -35.75 -26.984 1 98.38 79 ASN B N 1
ATOM 2753 C CA . ASN B 1 79 ? 3.203 -36.281 -25.984 1 98.38 79 ASN B CA 1
ATOM 2754 C C . ASN B 1 79 ? 3.064 -35.562 -24.656 1 98.38 79 ASN B C 1
ATOM 2756 O O . ASN B 1 79 ? 4.051 -35.375 -23.938 1 98.38 79 ASN B O 1
ATOM 2760 N N . GLY B 1 80 ? 1.833 -35.094 -24.375 1 98.69 80 GLY B N 1
ATOM 2761 C CA . GLY B 1 80 ? 1.554 -34.406 -23.125 1 98.69 80 GLY B CA 1
ATOM 2762 C C . GLY B 1 80 ? 1.325 -35.344 -21.969 1 98.69 80 GLY B C 1
ATOM 2763 O O . GLY B 1 80 ? 1.227 -36.562 -22.172 1 98.69 80 GLY B O 1
ATOM 2764 N N . VAL B 1 81 ? 1.222 -34.844 -20.844 1 98.81 81 VAL B N 1
ATOM 2765 C CA . VAL B 1 81 ? 1.095 -35.562 -19.578 1 98.81 81 VAL B CA 1
ATOM 2766 C C . VAL B 1 81 ? -0.082 -36.531 -19.672 1 98.81 81 VAL B C 1
ATOM 2768 O O . VAL B 1 81 ? 0.02 -37.688 -19.234 1 98.81 81 VAL B O 1
ATOM 2771 N N . CYS B 1 82 ? -1.183 -36.125 -20.234 1 98.31 82 CYS B N 1
ATOM 2772 C CA . CYS B 1 82 ? -2.428 -36.875 -20.219 1 98.31 82 CYS B CA 1
ATOM 2773 C C . CYS B 1 82 ? -2.295 -38.156 -21.016 1 98.31 82 CYS B C 1
ATOM 2775 O O . CYS B 1 82 ? -3.084 -39.094 -20.828 1 98.31 82 CYS B O 1
ATOM 2777 N N . GLU B 1 83 ? -1.33 -38.219 -21.922 1 97.62 83 GLU B N 1
ATOM 2778 C CA . GLU B 1 83 ? -1.121 -39.406 -22.734 1 97.62 83 GLU B CA 1
ATOM 2779 C C . GLU B 1 83 ? -0.451 -40.5 -21.922 1 97.62 83 GLU B C 1
ATOM 2781 O O . GLU B 1 83 ? -0.476 -41.688 -22.312 1 97.62 83 GLU B O 1
ATOM 2786 N N . GLY B 1 84 ? 0.193 -40.156 -20.844 1 96 84 GLY B N 1
ATOM 2787 C CA . GLY B 1 84 ? 0.897 -41.125 -20.016 1 96 84 GLY B CA 1
ATOM 2788 C C . GLY B 1 84 ? 0.385 -41.219 -18.594 1 96 84 GLY B C 1
ATOM 2789 O O . GLY B 1 84 ? 0.909 -41.969 -17.781 1 96 84 GLY B O 1
ATOM 2790 N N . LEU B 1 85 ? -0.663 -40.562 -18.266 1 97.56 85 LEU B N 1
ATOM 2791 C CA . LEU B 1 85 ? -1.082 -40.281 -16.906 1 97.56 85 LEU B CA 1
ATOM 2792 C C . LEU B 1 85 ? -2.027 -41.375 -16.406 1 97.56 85 LEU B C 1
ATOM 2794 O O . LEU B 1 85 ? -2.949 -41.781 -17.125 1 97.56 85 LEU B O 1
ATOM 2798 N N . SER B 1 86 ? -1.751 -41.875 -15.242 1 97.31 86 SER B N 1
ATOM 2799 C CA . SER B 1 86 ? -2.695 -42.75 -14.562 1 97.31 86 SER B CA 1
ATOM 2800 C C . SER B 1 86 ? -3.881 -41.969 -14.008 1 97.31 86 SER B C 1
ATOM 2802 O O . SER B 1 86 ? -3.717 -40.844 -13.516 1 97.31 86 SER B O 1
ATOM 2804 N N . THR B 1 87 ? -5.055 -42.562 -13.938 1 97.12 87 THR B N 1
ATOM 2805 C CA . THR B 1 87 ? -6.238 -41.906 -13.391 1 97.12 87 THR B CA 1
ATOM 2806 C C . THR B 1 87 ? -6.113 -41.75 -11.875 1 97.12 87 THR B C 1
ATOM 2808 O O . THR B 1 87 ? -6.855 -41 -11.266 1 97.12 87 THR B O 1
ATOM 2811 N N . ASP B 1 88 ? -5.191 -42.469 -11.312 1 97.81 88 ASP B N 1
ATOM 2812 C CA . ASP B 1 88 ? -4.992 -42.375 -9.867 1 97.81 88 ASP B CA 1
ATOM 2813 C C . ASP B 1 88 ? -4.004 -41.281 -9.508 1 97.81 88 ASP B C 1
ATOM 2815 O O . ASP B 1 88 ? -3.877 -40.906 -8.336 1 97.81 88 ASP B O 1
ATOM 2819 N N . ALA B 1 89 ? -3.346 -40.75 -10.484 1 98.62 89 ALA B N 1
ATOM 2820 C CA . ALA B 1 89 ? -2.32 -39.75 -10.234 1 98.62 89 ALA B CA 1
ATOM 2821 C C . ALA B 1 89 ? -2.949 -38.375 -9.93 1 98.62 89 ALA B C 1
ATOM 2823 O O . ALA B 1 89 ? -4.133 -38.156 -10.203 1 98.62 89 ALA B O 1
ATOM 2824 N N . LEU B 1 90 ? -2.205 -37.531 -9.266 1 98.88 90 LEU B N 1
ATOM 2825 C CA . LEU B 1 90 ? -2.609 -36.156 -8.984 1 98.88 90 LEU B CA 1
ATOM 2826 C C . LEU B 1 90 ? -1.665 -35.188 -9.648 1 98.88 90 LEU B C 1
ATOM 2828 O O . LEU B 1 90 ? -0.46 -35.188 -9.391 1 98.88 90 LEU B O 1
ATOM 2832 N N . VAL B 1 91 ? -2.254 -34.375 -10.539 1 98.94 91 VAL B N 1
ATOM 2833 C CA . VAL B 1 91 ? -1.496 -33.281 -11.164 1 98.94 91 VAL B CA 1
ATOM 2834 C C . VAL B 1 91 ? -1.545 -32.031 -10.281 1 98.94 91 VAL B C 1
ATOM 2836 O O . VAL B 1 91 ? -2.615 -31.641 -9.812 1 98.94 91 VAL B O 1
ATOM 2839 N N . ILE B 1 92 ? -0.363 -31.438 -10.008 1 98.94 92 ILE B N 1
ATOM 2840 C CA . ILE B 1 92 ? -0.212 -30.234 -9.188 1 98.94 92 ILE B CA 1
ATOM 2841 C C . ILE B 1 92 ? 0.465 -29.141 -10 1 98.94 92 ILE B C 1
ATOM 2843 O O . ILE B 1 92 ? 1.672 -29.188 -10.25 1 98.94 92 ILE B O 1
ATOM 2847 N N . ASP B 1 93 ? -0.297 -28.156 -10.414 1 98.94 93 ASP B N 1
ATOM 2848 C CA . ASP B 1 93 ? 0.315 -27.031 -11.094 1 98.94 93 ASP B CA 1
ATOM 2849 C C . ASP B 1 93 ? 0.737 -25.953 -10.102 1 98.94 93 ASP B C 1
ATOM 2851 O O . ASP B 1 93 ? -0.098 -25.406 -9.375 1 98.94 93 ASP B O 1
ATOM 2855 N N . MET B 1 94 ? 2.008 -25.641 -10.133 1 98.88 94 MET B N 1
ATOM 2856 C CA . MET B 1 94 ? 2.555 -24.688 -9.172 1 98.88 94 MET B CA 1
ATOM 2857 C C . MET B 1 94 ? 2.971 -23.391 -9.859 1 98.88 94 MET B C 1
ATOM 2859 O O . MET B 1 94 ? 3.648 -22.562 -9.258 1 98.88 94 MET B O 1
ATOM 2863 N N . SER B 1 95 ? 2.58 -23.234 -11.141 1 98.38 95 SER B N 1
ATOM 2864 C CA . SER B 1 95 ? 2.885 -22.047 -11.938 1 98.38 95 SER B CA 1
ATOM 2865 C C . SER B 1 95 ? 2.029 -20.859 -11.508 1 98.38 95 SER B C 1
ATOM 2867 O O . SER B 1 95 ? 0.993 -21.031 -10.859 1 98.38 95 SER B O 1
ATOM 2869 N N . THR B 1 96 ? 2.557 -19.656 -11.734 1 97.69 96 THR B N 1
ATOM 2870 C CA . THR B 1 96 ? 1.744 -18.438 -11.609 1 97.69 96 THR B CA 1
ATOM 2871 C C . THR B 1 96 ? 1.129 -18.062 -12.953 1 97.69 96 THR B C 1
ATOM 2873 O O . THR B 1 96 ? 1.798 -17.469 -13.805 1 97.69 96 THR B O 1
ATOM 2876 N N . ILE B 1 97 ? -0.167 -18.422 -13.141 1 98.12 97 ILE B N 1
ATOM 2877 C CA . ILE B 1 97 ? -0.839 -18.234 -14.422 1 98.12 97 ILE B CA 1
ATOM 2878 C C . ILE B 1 97 ? -2.219 -17.609 -14.195 1 98.12 97 ILE B C 1
ATOM 2880 O O . ILE B 1 97 ? -2.59 -17.312 -13.055 1 98.12 97 ILE B O 1
ATOM 2884 N N . HIS B 1 98 ? -2.908 -17.312 -15.297 1 98.25 98 HIS B N 1
ATOM 2885 C CA . HIS B 1 98 ? -4.238 -16.703 -15.258 1 98.25 98 HIS B CA 1
ATOM 2886 C C . HIS B 1 98 ? -5.23 -17.625 -14.539 1 98.25 98 HIS B C 1
ATOM 2888 O O . HIS B 1 98 ? -5.395 -18.781 -14.914 1 98.25 98 HIS B O 1
ATOM 2894 N N . PRO B 1 99 ? -5.938 -17.094 -13.461 1 98.56 99 PRO B N 1
ATOM 2895 C CA . PRO B 1 99 ? -6.832 -17.953 -12.68 1 98.56 99 PRO B CA 1
ATOM 2896 C C . PRO B 1 99 ? -7.926 -18.594 -13.531 1 98.56 99 PRO B C 1
ATOM 2898 O O . PRO B 1 99 ? -8.305 -19.75 -13.297 1 98.56 99 PRO B O 1
ATOM 2901 N N . LEU B 1 100 ? -8.422 -17.906 -14.484 1 97.75 100 LEU B N 1
ATOM 2902 C CA . LEU B 1 100 ? -9.469 -18.453 -15.344 1 97.75 100 LEU B CA 1
ATOM 2903 C C . LEU B 1 100 ? -8.914 -19.562 -16.219 1 97.75 100 LEU B C 1
ATOM 2905 O O . LEU B 1 100 ? -9.641 -20.5 -16.562 1 97.75 100 LEU B O 1
ATOM 2909 N N . GLN B 1 101 ? -7.656 -19.469 -16.562 1 98 101 GLN B N 1
ATOM 2910 C CA . GLN B 1 101 ? -7.004 -20.578 -17.25 1 98 101 GLN B CA 1
ATOM 2911 C C . GLN B 1 101 ? -6.875 -21.797 -16.344 1 98 101 GLN B C 1
ATOM 2913 O O . GLN B 1 101 ? -7.078 -22.922 -16.781 1 98 101 GLN B O 1
ATOM 2918 N N . THR B 1 102 ? -6.508 -21.547 -15.117 1 98.75 102 THR B N 1
ATOM 2919 C CA . THR B 1 102 ? -6.414 -22.625 -14.141 1 98.75 102 THR B CA 1
ATOM 2920 C C . THR B 1 102 ? -7.754 -23.344 -14 1 98.75 102 THR B C 1
ATOM 2922 O O . THR B 1 102 ? -7.809 -24.578 -13.977 1 98.75 102 THR B O 1
ATOM 2925 N N . ASP B 1 103 ? -8.836 -22.578 -13.906 1 98.62 103 ASP B N 1
ATOM 2926 C CA . ASP B 1 103 ? -10.172 -23.172 -13.828 1 98.62 103 ASP B CA 1
ATOM 2927 C C . ASP B 1 103 ? -10.438 -24.078 -15.023 1 98.62 103 ASP B C 1
ATOM 2929 O O . ASP B 1 103 ? -10.969 -25.188 -14.859 1 98.62 103 ASP B O 1
ATOM 2933 N N . LYS B 1 104 ? -10.109 -23.578 -16.188 1 98.62 104 LYS B N 1
ATOM 2934 C CA . LYS B 1 104 ? -10.328 -24.359 -17.406 1 98.62 104 LYS B CA 1
ATOM 2935 C C . LYS B 1 104 ? -9.477 -25.625 -17.422 1 98.62 104 LYS B C 1
ATOM 2937 O O . LYS B 1 104 ? -9.945 -26.688 -17.828 1 98.62 104 LYS B O 1
ATOM 2942 N N . LEU B 1 105 ? -8.25 -25.531 -17.031 1 98.88 105 LEU B N 1
ATOM 2943 C CA . LEU B 1 105 ? -7.367 -26.688 -16.953 1 98.88 105 LEU B CA 1
ATOM 2944 C C . LEU B 1 105 ? -7.945 -27.75 -16.016 1 98.88 105 LEU B C 1
ATOM 2946 O O . LEU B 1 105 ? -7.992 -28.938 -16.375 1 98.88 105 LEU B O 1
ATOM 2950 N N . ILE B 1 106 ? -8.391 -27.344 -14.836 1 98.88 106 ILE B N 1
ATOM 2951 C CA . ILE B 1 106 ? -8.945 -28.266 -13.852 1 98.88 106 ILE B CA 1
ATOM 2952 C C . ILE B 1 106 ? -10.188 -28.953 -14.422 1 98.88 106 ILE B C 1
ATOM 2954 O O . ILE B 1 106 ? -10.336 -30.172 -14.32 1 98.88 106 ILE B O 1
ATOM 2958 N N . ALA B 1 107 ? -11.047 -28.172 -15.047 1 98.75 107 ALA B N 1
ATOM 2959 C CA . ALA B 1 107 ? -12.273 -28.688 -15.633 1 98.75 107 ALA B CA 1
ATOM 2960 C C . ALA B 1 107 ? -11.961 -29.703 -16.75 1 98.75 107 ALA B C 1
ATOM 2962 O O . ALA B 1 107 ? -12.578 -30.766 -16.828 1 98.75 107 ALA B O 1
ATOM 2963 N N . ASP B 1 108 ? -11.055 -29.328 -17.625 1 98.75 108 ASP B N 1
ATOM 2964 C CA . ASP B 1 108 ? -10.68 -30.203 -18.734 1 98.75 108 ASP B CA 1
ATOM 2965 C C . ASP B 1 108 ? -10.062 -31.5 -18.234 1 98.75 108 ASP B C 1
ATOM 2967 O O . ASP B 1 108 ? -10.32 -32.562 -18.781 1 98.75 108 ASP B O 1
ATOM 2971 N N . MET B 1 109 ? -9.234 -31.453 -17.203 1 98.81 109 MET B N 1
ATOM 2972 C CA . MET B 1 109 ? -8.633 -32.625 -16.609 1 98.81 109 MET B CA 1
ATOM 2973 C C . MET B 1 109 ? -9.711 -33.562 -16.016 1 98.81 109 MET B C 1
ATOM 2975 O O . MET B 1 109 ? -9.688 -34.75 -16.25 1 98.81 109 MET B O 1
ATOM 2979 N N . GLN B 1 110 ? -10.594 -32.938 -15.281 1 98.38 110 GLN B N 1
ATOM 2980 C CA . GLN B 1 110 ? -11.688 -33.719 -14.695 1 98.38 110 GLN B CA 1
ATOM 2981 C C . GLN B 1 110 ? -12.523 -34.406 -15.766 1 98.38 110 GLN B C 1
ATOM 2983 O O . GLN B 1 110 ? -12.914 -35.562 -15.609 1 98.38 110 GLN B O 1
ATOM 2988 N N . ALA B 1 111 ? -12.82 -33.688 -16.844 1 98.38 111 ALA B N 1
ATOM 2989 C CA . ALA B 1 111 ? -13.617 -34.219 -17.938 1 98.38 111 ALA B CA 1
ATOM 2990 C C . ALA B 1 111 ? -12.953 -35.469 -18.547 1 98.38 111 ALA B C 1
ATOM 2992 O O . ALA B 1 111 ? -13.633 -36.344 -19.062 1 98.38 111 ALA B O 1
ATOM 2993 N N . LYS B 1 112 ? -11.664 -35.562 -18.438 1 98 112 LYS B N 1
ATOM 2994 C CA . LYS B 1 112 ? -10.906 -36.688 -18.984 1 98 112 LYS B CA 1
ATOM 2995 C C . LYS B 1 112 ? -10.68 -37.75 -17.922 1 98 112 LYS B C 1
ATOM 2997 O O . LYS B 1 112 ? -10.047 -38.781 -18.188 1 98 112 LYS B O 1
ATOM 3002 N N . GLY B 1 113 ? -11.203 -37.469 -16.703 1 97.94 113 GLY B N 1
ATOM 3003 C CA . GLY B 1 113 ? -11.109 -38.438 -15.633 1 97.94 113 GLY B CA 1
ATOM 3004 C C . GLY B 1 113 ? -9.852 -38.312 -14.797 1 97.94 113 GLY B C 1
ATOM 3005 O O . GLY B 1 113 ? -9.492 -39.219 -14.047 1 97.94 113 GLY B O 1
ATOM 3006 N N . PHE B 1 114 ? -9.164 -37.188 -14.945 1 98.62 114 PHE B N 1
ATOM 3007 C CA . PHE B 1 114 ? -7.926 -36.969 -14.219 1 98.62 114 PHE B CA 1
ATOM 3008 C C . PHE B 1 114 ? -8.133 -35.969 -13.086 1 98.62 114 PHE B C 1
ATOM 3010 O O . PHE B 1 114 ? -9.141 -35.25 -13.047 1 98.62 114 PHE B O 1
ATOM 3017 N N . SER B 1 115 ? -7.195 -36 -12.094 1 98.5 115 SER B N 1
ATOM 3018 C CA . SER B 1 115 ? -7.23 -35.125 -10.938 1 98.5 115 SER B CA 1
ATOM 3019 C C . SER B 1 115 ? -6.145 -34.062 -11.023 1 98.5 115 SER B C 1
ATOM 3021 O O . SER B 1 115 ? -4.992 -34.344 -11.344 1 98.5 115 SER B O 1
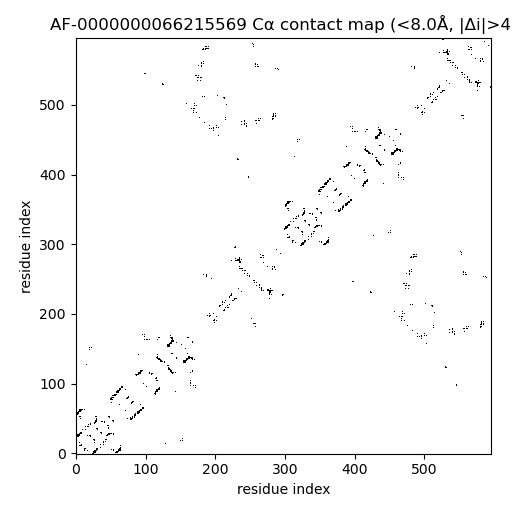ATOM 3023 N N . MET B 1 116 ? -6.586 -32.812 -10.789 1 98.81 116 MET B N 1
ATOM 3024 C CA . MET B 1 116 ? -5.645 -31.688 -10.828 1 98.81 116 MET B CA 1
ATOM 3025 C C . MET B 1 116 ? -5.949 -30.688 -9.727 1 98.81 116 MET B C 1
ATOM 3027 O O . MET B 1 116 ? -7.117 -30.438 -9.414 1 98.81 116 MET B O 1
ATOM 3031 N N . MET B 1 117 ? -4.926 -30.156 -9.086 1 98.81 117 MET B N 1
ATOM 3032 C CA . MET B 1 117 ? -5.051 -29.047 -8.148 1 98.81 117 MET B CA 1
ATOM 3033 C C . MET B 1 117 ? -3.988 -27.984 -8.422 1 98.81 117 MET B C 1
ATOM 3035 O O . MET B 1 117 ? -3 -28.25 -9.109 1 98.81 117 MET B O 1
ATOM 3039 N N . ASP B 1 118 ? -4.242 -26.75 -8.008 1 98.88 118 ASP B N 1
ATOM 3040 C CA . ASP B 1 118 ? -3.273 -25.656 -8.148 1 98.88 118 ASP B CA 1
ATOM 3041 C C . ASP B 1 118 ? -2.604 -25.344 -6.816 1 98.88 118 ASP B C 1
ATOM 3043 O O . ASP B 1 118 ? -3.275 -25.25 -5.785 1 98.88 118 ASP B O 1
ATOM 3047 N N . VAL B 1 119 ? -1.229 -25.156 -6.867 1 98.88 119 VAL B N 1
ATOM 3048 C CA . VAL B 1 119 ? -0.476 -24.812 -5.668 1 98.88 119 VAL B CA 1
ATOM 3049 C C . VAL B 1 119 ? 0.617 -23.797 -6.016 1 98.88 119 VAL B C 1
ATOM 3051 O O . VAL B 1 119 ? 1.807 -24.094 -5.887 1 98.88 119 VAL B O 1
ATOM 3054 N N . PRO B 1 120 ? 0.217 -22.609 -6.352 1 98.62 120 PRO B N 1
ATOM 3055 C CA . PRO B 1 120 ? 1.289 -21.625 -6.516 1 98.62 120 PRO B CA 1
ATOM 3056 C C . PRO B 1 120 ? 2.088 -21.406 -5.23 1 98.62 120 PRO B C 1
ATOM 3058 O O . PRO B 1 120 ? 1.723 -21.922 -4.176 1 98.62 120 PRO B O 1
ATOM 3061 N N . VAL B 1 121 ? 3.205 -20.719 -5.438 1 97.81 121 VAL B N 1
ATOM 3062 C CA . VAL B 1 121 ? 4.109 -20.609 -4.297 1 97.81 121 VAL B CA 1
ATOM 3063 C C . VAL B 1 121 ? 4.348 -19.125 -3.973 1 97.81 121 VAL B C 1
ATOM 3065 O O . VAL B 1 121 ? 4.156 -18.266 -4.828 1 97.81 121 VAL B O 1
ATOM 3068 N N . GLY B 1 122 ? 4.652 -18.875 -2.732 1 95.38 122 GLY B N 1
ATOM 3069 C CA . GLY B 1 122 ? 5.105 -17.578 -2.281 1 95.38 122 GLY B CA 1
ATOM 3070 C C . GLY B 1 122 ? 6.578 -17.547 -1.926 1 95.38 122 GLY B C 1
ATOM 3071 O O . GLY B 1 122 ? 7.254 -18.562 -1.961 1 95.38 122 GLY B O 1
ATOM 3072 N N . ARG B 1 123 ? 7.027 -16.406 -1.675 1 92 123 ARG B N 1
ATOM 3073 C CA . ARG B 1 123 ? 8.414 -16.125 -1.326 1 92 123 ARG B CA 1
ATOM 3074 C C . ARG B 1 123 ? 9.312 -16.188 -2.557 1 92 123 ARG B C 1
ATOM 3076 O O . ARG B 1 123 ? 8.883 -15.875 -3.666 1 92 123 ARG B O 1
ATOM 3083 N N . THR B 1 124 ? 10.664 -16.328 -2.332 1 90.5 124 THR B N 1
ATOM 3084 C CA . THR B 1 124 ? 11.57 -16.062 -3.443 1 90.5 124 THR B CA 1
ATOM 3085 C C . THR B 1 124 ? 12.352 -17.328 -3.814 1 90.5 124 THR B C 1
ATOM 3087 O O . THR B 1 124 ? 12.141 -18.391 -3.221 1 90.5 124 THR B O 1
ATOM 3090 N N . SER B 1 125 ? 13.203 -17.156 -4.816 1 92.56 125 SER B N 1
ATOM 3091 C CA . SER B 1 125 ? 14.039 -18.266 -5.27 1 92.56 125 SER B CA 1
ATOM 3092 C C . SER B 1 125 ? 14.984 -18.734 -4.164 1 92.56 125 SER B C 1
ATOM 3094 O O . SER B 1 125 ? 15.328 -19.922 -4.094 1 92.56 125 SER B O 1
ATOM 3096 N N . ALA B 1 126 ? 15.367 -17.828 -3.285 1 91.38 126 ALA B N 1
ATOM 3097 C CA . ALA B 1 126 ? 16.188 -18.234 -2.143 1 91.38 126 ALA B CA 1
ATOM 3098 C C . ALA B 1 126 ? 15.445 -19.234 -1.263 1 91.38 126 ALA B C 1
ATOM 3100 O O . ALA B 1 126 ? 16.047 -20.188 -0.752 1 91.38 126 ALA B O 1
ATOM 3101 N N . ASN B 1 127 ? 14.195 -19.031 -1.111 1 95.69 127 ASN B N 1
ATOM 3102 C CA . ASN B 1 127 ? 13.375 -19.953 -0.337 1 95.69 127 ASN B CA 1
ATOM 3103 C C . ASN B 1 127 ? 13.188 -21.281 -1.067 1 95.69 127 ASN B C 1
ATOM 3105 O O . ASN B 1 127 ? 13.086 -22.344 -0.435 1 95.69 127 ASN B O 1
ATOM 3109 N N . ALA B 1 128 ? 13.125 -21.234 -2.408 1 97.25 128 ALA B N 1
ATOM 3110 C CA . ALA B 1 128 ? 13.039 -22.469 -3.195 1 97.25 128 ALA B CA 1
ATOM 3111 C C . ALA B 1 128 ? 14.266 -23.344 -2.969 1 97.25 128 ALA B C 1
ATOM 3113 O O . ALA B 1 128 ? 14.148 -24.562 -2.863 1 97.25 128 ALA B O 1
ATOM 3114 N N . ILE B 1 129 ? 15.422 -22.703 -2.877 1 97.06 129 ILE B N 1
ATOM 3115 C CA . ILE B 1 129 ? 16.688 -23.406 -2.682 1 97.06 129 ILE B CA 1
ATOM 3116 C C . ILE B 1 129 ? 16.688 -24.062 -1.303 1 97.06 129 ILE B C 1
ATOM 3118 O O . ILE B 1 129 ? 17.047 -25.234 -1.171 1 97.06 129 ILE B O 1
ATOM 3122 N N . THR B 1 130 ? 16.172 -23.344 -0.267 1 97.5 130 THR B N 1
ATOM 3123 C CA . THR B 1 130 ? 16.281 -23.828 1.104 1 97.5 130 THR B CA 1
ATOM 3124 C C . THR B 1 130 ? 15.094 -24.734 1.452 1 97.5 130 THR B C 1
ATOM 3126 O O . THR B 1 130 ? 15.07 -25.344 2.521 1 97.5 130 THR B O 1
ATOM 3129 N N . GLY B 1 131 ? 14.125 -24.812 0.561 1 98.19 131 GLY B N 1
ATOM 3130 C CA . GLY B 1 131 ? 12.953 -25.641 0.82 1 98.19 131 GLY B CA 1
ATOM 3131 C C . GLY B 1 131 ? 12.008 -25.031 1.834 1 98.19 131 GLY B C 1
ATOM 3132 O O . GLY B 1 131 ? 11.43 -25.75 2.66 1 98.19 131 GLY B O 1
ATOM 3133 N N . THR B 1 132 ? 11.875 -23.703 1.817 1 97.88 132 THR B N 1
ATOM 3134 C CA . THR B 1 132 ? 11.055 -23.016 2.811 1 97.88 132 THR B CA 1
ATOM 3135 C C . THR B 1 132 ? 9.992 -22.156 2.135 1 97.88 132 THR B C 1
ATOM 3137 O O . THR B 1 132 ? 9.641 -21.078 2.635 1 97.88 132 THR B O 1
ATOM 3140 N N . LEU B 1 133 ? 9.438 -22.609 1.056 1 98 133 LEU B N 1
ATOM 3141 C CA . LEU B 1 133 ? 8.422 -21.875 0.312 1 98 133 LEU B CA 1
ATOM 3142 C C . LEU B 1 133 ? 7.105 -21.844 1.078 1 98 133 LEU B C 1
ATOM 3144 O O . LEU B 1 133 ? 6.863 -22.688 1.944 1 98 133 LEU B O 1
ATOM 3148 N N . LEU B 1 134 ? 6.406 -20.766 0.857 1 98 134 LEU B N 1
ATOM 3149 C CA . LEU B 1 134 ? 4.984 -20.719 1.188 1 98 134 LEU B CA 1
ATOM 3150 C C . LEU B 1 134 ? 4.156 -21.391 0.104 1 98 134 LEU B C 1
ATOM 3152 O O . LEU B 1 134 ? 4.258 -21.047 -1.073 1 98 134 LEU B O 1
ATOM 3156 N N . LEU B 1 135 ? 3.377 -22.406 0.503 1 98.62 135 LEU B N 1
ATOM 3157 C CA . LEU B 1 135 ? 2.578 -23.188 -0.44 1 98.62 135 LEU B CA 1
ATOM 3158 C C . LEU B 1 135 ? 1.106 -22.797 -0.352 1 98.62 135 LEU B C 1
ATOM 3160 O O . LEU B 1 135 ? 0.501 -22.875 0.719 1 98.62 135 LEU B O 1
ATOM 3164 N N . LEU B 1 136 ? 0.496 -22.359 -1.462 1 98.69 136 LEU B N 1
ATOM 3165 C CA . LEU B 1 136 ? -0.911 -21.969 -1.512 1 98.69 136 LEU B CA 1
ATOM 3166 C C . LEU B 1 136 ? -1.743 -23.047 -2.203 1 98.69 136 LEU B C 1
ATOM 3168 O O . LEU B 1 136 ? -1.856 -23.062 -3.432 1 98.69 136 LEU B O 1
ATOM 3172 N N . ALA B 1 137 ? -2.365 -23.859 -1.407 1 98.81 137 ALA B N 1
ATOM 3173 C CA . ALA B 1 137 ? -2.963 -25.094 -1.921 1 98.81 137 ALA B CA 1
ATOM 3174 C C . ALA B 1 137 ? -4.43 -24.875 -2.285 1 98.81 137 ALA B C 1
ATOM 3176 O O . ALA B 1 137 ? -5.27 -24.656 -1.406 1 98.81 137 ALA B O 1
ATOM 3177 N N . GLY B 1 138 ? -4.676 -24.922 -3.592 1 98.69 138 GLY B N 1
ATOM 3178 C CA . GLY B 1 138 ? -6.035 -24.891 -4.109 1 98.69 138 GLY B CA 1
ATOM 3179 C C . GLY B 1 138 ? -6.496 -26.25 -4.617 1 98.69 138 GLY B C 1
ATOM 3180 O O . GLY B 1 138 ? -6.352 -26.562 -5.801 1 98.69 138 GLY B O 1
ATOM 3181 N N . GLY B 1 139 ? -7.086 -27.078 -3.826 1 98.69 139 GLY B N 1
ATOM 3182 C CA . GLY B 1 139 ? -7.602 -28.391 -4.152 1 98.69 139 GLY B CA 1
ATOM 3183 C C . GLY B 1 139 ? -8.703 -28.859 -3.209 1 98.69 139 GLY B C 1
ATOM 3184 O O . GLY B 1 139 ? -9.039 -28.156 -2.256 1 98.69 139 GLY B O 1
ATOM 3185 N N . THR B 1 140 ? -9.344 -30.031 -3.566 1 98.44 140 THR B N 1
ATOM 3186 C CA . THR B 1 140 ? -10.25 -30.641 -2.605 1 98.44 140 THR B CA 1
ATOM 3187 C C . THR B 1 140 ? -9.516 -31.031 -1.326 1 98.44 140 THR B C 1
ATOM 3189 O O . THR B 1 140 ? -8.281 -31.094 -1.309 1 98.44 140 THR B O 1
ATOM 3192 N N . ALA B 1 141 ? -10.32 -31.234 -0.275 1 98.12 141 ALA B N 1
ATOM 3193 C CA . ALA B 1 141 ? -9.719 -31.625 0.995 1 98.12 141 ALA B CA 1
ATOM 3194 C C . ALA B 1 141 ? -8.859 -32.875 0.827 1 98.12 141 ALA B C 1
ATOM 3196 O O . ALA B 1 141 ? -7.762 -32.969 1.388 1 98.12 141 ALA B O 1
ATOM 3197 N N . GLU B 1 142 ? -9.312 -33.781 0.062 1 98.38 142 GLU B N 1
ATOM 3198 C CA . GLU B 1 142 ? -8.602 -35.031 -0.171 1 98.38 142 GLU B CA 1
ATOM 3199 C C . GLU B 1 142 ? -7.312 -34.781 -0.955 1 98.38 142 GLU B C 1
ATOM 3201 O O . GLU B 1 142 ? -6.273 -35.375 -0.64 1 98.38 142 GLU B O 1
ATOM 3206 N N . GLN B 1 143 ? -7.363 -33.969 -1.938 1 98.69 143 GLN B N 1
ATOM 3207 C CA . GLN B 1 143 ? -6.184 -33.656 -2.744 1 98.69 143 GLN B CA 1
ATOM 3208 C C . GLN B 1 143 ? -5.094 -33 -1.899 1 98.69 143 GLN B C 1
ATOM 3210 O O . GLN B 1 143 ? -3.926 -33.375 -1.98 1 98.69 143 GLN B O 1
ATOM 3215 N N . VAL B 1 144 ? -5.516 -32.062 -1.112 1 98.81 144 VAL B N 1
ATOM 3216 C CA . VAL B 1 144 ? -4.562 -31.312 -0.294 1 98.81 144 VAL B CA 1
ATOM 3217 C C . VAL B 1 144 ? -3.904 -32.25 0.714 1 98.81 144 VAL B C 1
ATOM 3219 O O . VAL B 1 144 ? -2.684 -32.219 0.892 1 98.81 144 VAL B O 1
ATOM 3222 N N . GLU B 1 145 ? -4.711 -33.062 1.349 1 98.5 145 GLU B N 1
ATOM 3223 C CA . GLU B 1 145 ? -4.176 -34.031 2.301 1 98.5 145 GLU B CA 1
ATOM 3224 C C . GLU B 1 145 ? -3.166 -34.938 1.635 1 98.5 145 GLU B C 1
ATOM 3226 O O . GLU B 1 145 ? -2.076 -35.188 2.166 1 98.5 145 GLU B O 1
ATOM 3231 N N . ARG B 1 146 ? -3.508 -35.438 0.521 1 98.38 146 ARG B N 1
ATOM 3232 C CA . ARG B 1 146 ? -2.678 -36.375 -0.219 1 98.38 146 ARG B CA 1
ATOM 3233 C C . ARG B 1 146 ? -1.368 -35.75 -0.656 1 98.38 146 ARG B C 1
ATOM 3235 O O . ARG B 1 146 ? -0.315 -36.375 -0.636 1 98.38 146 ARG B O 1
ATOM 3242 N N . ALA B 1 147 ? -1.421 -34.5 -1.044 1 98.62 147 ALA B N 1
ATOM 3243 C CA . ALA B 1 147 ? -0.274 -33.812 -1.64 1 98.62 147 ALA B CA 1
ATOM 3244 C C . ALA B 1 147 ? 0.646 -33.25 -0.563 1 98.62 147 ALA B C 1
ATOM 3246 O O . ALA B 1 147 ? 1.803 -32.906 -0.836 1 98.62 147 ALA B O 1
ATOM 3247 N N . THR B 1 148 ? 0.197 -33.062 0.656 1 98.62 148 THR B N 1
ATOM 3248 C CA . THR B 1 148 ? 0.858 -32.281 1.698 1 98.62 148 THR B CA 1
ATOM 3249 C C . THR B 1 148 ? 2.273 -32.781 1.944 1 98.62 148 THR B C 1
ATOM 3251 O O . THR B 1 148 ? 3.227 -32 1.985 1 98.62 148 THR B O 1
ATOM 3254 N N . PRO B 1 149 ? 2.512 -34.125 2.029 1 98 149 PRO B N 1
ATOM 3255 C CA . PRO B 1 149 ? 3.881 -34.562 2.297 1 98 149 PRO B CA 1
ATOM 3256 C C . PRO B 1 149 ? 4.859 -34.156 1.196 1 98 149 PRO B C 1
ATOM 3258 O O . PRO B 1 149 ? 5.996 -33.781 1.485 1 98 149 PRO B O 1
ATOM 3261 N N . ILE B 1 150 ? 4.379 -34.219 -0.045 1 97.75 150 ILE B N 1
ATOM 3262 C CA . ILE B 1 150 ? 5.219 -33.875 -1.187 1 97.75 150 ILE B CA 1
ATOM 3263 C C . ILE B 1 150 ? 5.449 -32.344 -1.223 1 97.75 150 ILE B C 1
ATOM 3265 O O . ILE B 1 150 ? 6.559 -31.906 -1.495 1 97.75 150 ILE B O 1
ATOM 3269 N N . LEU B 1 151 ? 4.406 -31.625 -0.915 1 98.69 151 LEU B N 1
ATOM 3270 C CA . LEU B 1 151 ? 4.48 -30.172 -0.93 1 98.69 151 LEU B CA 1
ATOM 3271 C C . LEU B 1 151 ? 5.422 -29.656 0.159 1 98.69 151 LEU B C 1
ATOM 3273 O O . LEU B 1 151 ? 6.234 -28.766 -0.086 1 98.69 151 LEU B O 1
ATOM 3277 N N . MET B 1 152 ? 5.414 -30.312 1.312 1 98.38 152 MET B N 1
ATOM 3278 C CA . MET B 1 152 ? 6.195 -29.859 2.459 1 98.38 152 MET B CA 1
ATOM 3279 C C . MET B 1 152 ? 7.672 -30.188 2.273 1 98.38 152 MET B C 1
ATOM 3281 O O . MET B 1 152 ? 8.531 -29.656 2.98 1 98.38 152 MET B O 1
ATOM 3285 N N . ALA B 1 153 ? 7.984 -31 1.301 1 98.25 153 ALA B N 1
ATOM 3286 C CA . ALA B 1 153 ? 9.375 -31.234 0.929 1 98.25 153 ALA B CA 1
ATOM 3287 C C . ALA B 1 153 ? 9.984 -30 0.267 1 98.25 153 ALA B C 1
ATOM 3289 O O . ALA B 1 153 ? 11.211 -29.859 0.218 1 98.25 153 ALA B O 1
ATOM 3290 N N . MET B 1 154 ? 9.117 -29.125 -0.21 1 98.56 154 MET B N 1
ATOM 3291 C CA . MET B 1 154 ? 9.57 -27.953 -0.956 1 98.56 154 MET B CA 1
ATOM 3292 C C . MET B 1 154 ? 9.258 -26.672 -0.198 1 98.56 154 MET B C 1
ATOM 3294 O O . MET B 1 154 ? 9.641 -25.578 -0.63 1 98.56 154 MET B O 1
ATOM 3298 N N . GLY B 1 155 ? 8.5 -26.781 0.879 1 98.25 155 GLY B N 1
ATOM 3299 C CA . GLY B 1 155 ? 8.047 -25.609 1.603 1 98.25 155 GLY B CA 1
ATOM 3300 C C . GLY B 1 155 ? 8.031 -25.797 3.107 1 98.25 155 GLY B C 1
ATOM 3301 O O . GLY B 1 155 ? 8.258 -26.906 3.598 1 98.25 155 GLY B O 1
ATOM 3302 N N . SER B 1 156 ? 7.852 -24.672 3.848 1 98 156 SER B N 1
ATOM 3303 C CA . SER B 1 156 ? 7.828 -24.719 5.305 1 98 156 SER B CA 1
ATOM 3304 C C . SER B 1 156 ? 6.469 -24.281 5.848 1 98 156 SER B C 1
ATOM 3306 O O . SER B 1 156 ? 6.215 -24.391 7.051 1 98 156 SER B O 1
ATOM 3308 N N . GLU B 1 157 ? 5.617 -23.75 5.02 1 97.62 157 GLU B N 1
ATOM 3309 C CA . GLU B 1 157 ? 4.273 -23.312 5.383 1 97.62 157 GLU B CA 1
ATOM 3310 C C . GLU B 1 157 ? 3.271 -23.625 4.273 1 97.62 157 GLU B C 1
ATOM 3312 O O . GLU B 1 157 ? 3.559 -23.406 3.094 1 97.62 157 GLU B O 1
ATOM 3317 N N . LEU B 1 158 ? 2.125 -24.219 4.617 1 98.12 158 LEU B N 1
ATOM 3318 C CA . LEU B 1 158 ? 1.064 -24.531 3.672 1 98.12 158 LEU B CA 1
ATOM 3319 C C . LEU B 1 158 ? -0.25 -23.891 4.082 1 98.12 158 LEU B C 1
ATOM 3321 O O . LEU B 1 158 ? -0.697 -24.047 5.223 1 98.12 158 LEU B O 1
ATOM 3325 N N . ILE B 1 159 ? -0.819 -23.078 3.221 1 97.69 159 ILE B N 1
ATOM 3326 C CA . ILE B 1 159 ? -2.133 -22.484 3.412 1 97.69 159 ILE B CA 1
ATOM 3327 C C . ILE B 1 159 ? -3.156 -23.172 2.518 1 97.69 159 ILE B C 1
ATOM 3329 O O . ILE B 1 159 ? -2.988 -23.234 1.298 1 97.69 159 ILE B O 1
ATOM 3333 N N . ASN B 1 160 ? -4.133 -23.719 3.146 1 97.62 160 ASN B N 1
ATOM 3334 C CA . ASN B 1 160 ? -5.266 -24.234 2.395 1 97.62 160 ASN B CA 1
ATOM 3335 C C . ASN B 1 160 ? -6.168 -23.125 1.882 1 97.62 160 ASN B C 1
ATOM 3337 O O . ASN B 1 160 ? -6.82 -22.438 2.67 1 97.62 160 ASN B O 1
ATOM 3341 N N . ALA B 1 161 ? -6.289 -22.938 0.542 1 97.44 161 ALA B N 1
ATOM 3342 C CA . ALA B 1 161 ? -6.965 -21.797 -0.065 1 97.44 161 ALA B CA 1
ATOM 3343 C C . ALA B 1 161 ? -8.461 -22.062 -0.206 1 97.44 161 ALA B C 1
ATOM 3345 O O . ALA B 1 161 ? -9.219 -21.172 -0.604 1 97.44 161 ALA B O 1
ATOM 3346 N N . GLY B 1 162 ? -8.883 -23.234 0.071 1 96 162 GLY B N 1
ATOM 3347 C CA . GLY B 1 162 ? -10.312 -23.469 0.234 1 96 162 GLY B CA 1
ATOM 3348 C C . GLY B 1 162 ? -10.961 -24.078 -0.991 1 96 162 GLY B C 1
ATOM 3349 O O . GLY B 1 162 ? -12.164 -23.906 -1.211 1 96 162 GLY B O 1
ATOM 3350 N N . GLY B 1 163 ? -10.258 -24.75 -1.898 1 97.62 163 GLY B N 1
ATOM 3351 C CA . GLY B 1 163 ? -10.859 -25.453 -3.025 1 97.62 163 GLY B CA 1
ATOM 3352 C C . GLY B 1 163 ? -10.055 -25.312 -4.305 1 97.62 163 GLY B C 1
ATOM 3353 O O . GLY B 1 163 ? -9.125 -24.516 -4.379 1 97.62 163 GLY B O 1
ATOM 3354 N N . PRO B 1 164 ? -10.438 -26.141 -5.355 1 98.38 164 PRO B N 1
ATOM 3355 C CA . PRO B 1 164 ? -9.727 -26.078 -6.637 1 98.38 164 PRO B CA 1
ATOM 3356 C C . PRO B 1 164 ? -9.758 -24.688 -7.27 1 98.38 164 PRO B C 1
ATOM 3358 O O . PRO B 1 164 ? -10.82 -24.062 -7.359 1 98.38 164 PRO B O 1
ATOM 3361 N N . GLY B 1 165 ? -8.602 -24.219 -7.691 1 98.5 165 GLY B N 1
ATOM 3362 C CA . GLY B 1 165 ? -8.5 -22.922 -8.352 1 98.5 165 GLY B CA 1
ATOM 3363 C C . GLY B 1 165 ? -8.297 -21.766 -7.379 1 98.5 165 GLY B C 1
ATOM 3364 O O . GLY B 1 165 ? -7.965 -20.656 -7.789 1 98.5 165 GLY B O 1
ATOM 3365 N N . MET B 1 166 ? -8.391 -22.016 -6.098 1 98.62 166 MET B N 1
ATOM 3366 C CA . MET B 1 166 ? -8.328 -20.938 -5.117 1 98.62 166 MET B CA 1
ATOM 3367 C C . MET B 1 166 ? -6.879 -20.578 -4.793 1 98.62 166 MET B C 1
ATOM 3369 O O . MET B 1 166 ? -6.59 -19.453 -4.398 1 98.62 166 MET B O 1
ATOM 3373 N N . GLY B 1 167 ? -5.973 -21.5 -4.973 1 98.75 167 GLY B N 1
ATOM 3374 C CA . GLY B 1 167 ? -4.57 -21.203 -4.734 1 98.75 167 GLY B CA 1
ATOM 3375 C C . GLY B 1 167 ? -4.043 -20.062 -5.598 1 98.75 167 GLY B C 1
ATOM 3376 O O . GLY B 1 167 ? -3.455 -19.109 -5.09 1 98.75 167 GLY B O 1
ATOM 3377 N N . ILE B 1 168 ? -4.328 -20.188 -6.891 1 98.81 168 ILE B N 1
ATOM 3378 C CA . ILE B 1 168 ? -3.842 -19.188 -7.844 1 98.81 168 ILE B CA 1
ATOM 3379 C C . ILE B 1 168 ? -4.555 -17.859 -7.617 1 98.81 168 ILE B C 1
ATOM 3381 O O . ILE B 1 168 ? -3.967 -16.797 -7.805 1 98.81 168 ILE B O 1
ATOM 3385 N N . ARG B 1 169 ? -5.812 -17.906 -7.156 1 98.75 169 ARG B N 1
ATOM 3386 C CA . ARG B 1 169 ? -6.531 -16.672 -6.852 1 98.75 169 ARG B CA 1
ATOM 3387 C C . ARG B 1 169 ? -5.887 -15.945 -5.68 1 98.75 169 ARG B C 1
ATOM 3389 O O . ARG B 1 169 ? -5.684 -14.727 -5.742 1 98.75 169 ARG B O 1
ATOM 3396 N N . VAL B 1 170 ? -5.516 -16.672 -4.617 1 98.5 170 VAL B N 1
ATOM 3397 C CA . VAL B 1 170 ? -4.855 -16.078 -3.465 1 98.5 170 VAL B CA 1
ATOM 3398 C C . VAL B 1 170 ? -3.51 -15.484 -3.887 1 98.5 170 VAL B C 1
ATOM 3400 O O . VAL B 1 170 ? -3.17 -14.359 -3.506 1 98.5 170 VAL B O 1
ATOM 3403 N N . LYS B 1 171 ? -2.785 -16.234 -4.629 1 98.5 171 LYS B N 1
ATOM 3404 C CA . LYS B 1 171 ? -1.479 -15.789 -5.109 1 98.5 171 LYS B CA 1
ATOM 3405 C C . LYS B 1 171 ? -1.599 -14.5 -5.914 1 98.5 171 LYS B C 1
ATOM 3407 O O . LYS B 1 171 ? -0.81 -13.57 -5.727 1 98.5 171 LYS B O 1
ATOM 3412 N N . LEU B 1 172 ? -2.547 -14.5 -6.824 1 98.56 172 LEU B N 1
ATOM 3413 C CA . LEU B 1 172 ? -2.73 -13.352 -7.699 1 98.56 172 LEU B CA 1
ATOM 3414 C C . LEU B 1 172 ? -3.018 -12.086 -6.887 1 98.56 172 LEU B C 1
ATOM 3416 O O . LEU B 1 172 ? -2.439 -11.031 -7.148 1 98.56 172 LEU B O 1
ATOM 3420 N N . ILE B 1 173 ? -3.922 -12.156 -5.93 1 98.75 173 ILE B N 1
ATOM 3421 C CA . ILE B 1 173 ? -4.297 -11.016 -5.102 1 98.75 173 ILE B CA 1
ATOM 3422 C C . ILE B 1 173 ? -3.092 -10.547 -4.293 1 98.75 173 ILE B C 1
ATOM 3424 O O . ILE B 1 173 ? -2.818 -9.352 -4.211 1 98.75 173 ILE B O 1
ATOM 3428 N N . ASN B 1 174 ? -2.387 -11.469 -3.705 1 98.38 174 ASN B N 1
ATOM 3429 C CA . ASN B 1 174 ? -1.194 -11.148 -2.926 1 98.38 174 ASN B CA 1
ATOM 3430 C C . ASN B 1 174 ? -0.142 -10.445 -3.775 1 98.38 174 ASN B C 1
ATOM 3432 O O . ASN B 1 174 ? 0.44 -9.445 -3.346 1 98.38 174 ASN B O 1
ATOM 3436 N N . ASN B 1 175 ? 0.127 -11.016 -4.922 1 98.31 175 ASN B N 1
ATOM 3437 C CA . ASN B 1 175 ? 1.148 -10.445 -5.793 1 98.31 175 ASN B CA 1
ATOM 3438 C C . ASN B 1 175 ? 0.727 -9.078 -6.332 1 98.31 175 ASN B C 1
ATOM 3440 O O . ASN B 1 175 ? 1.55 -8.172 -6.438 1 98.31 175 ASN B O 1
ATOM 3444 N N . TYR B 1 176 ? -0.592 -8.992 -6.688 1 98.81 176 TYR B N 1
ATOM 3445 C CA . TYR B 1 176 ? -1.084 -7.688 -7.129 1 98.81 176 TYR B CA 1
ATOM 3446 C C . TYR B 1 176 ? -0.795 -6.617 -6.082 1 98.81 176 TYR B C 1
ATOM 3448 O O . TYR B 1 176 ? -0.208 -5.578 -6.398 1 98.81 176 TYR B O 1
ATOM 3456 N N . MET B 1 177 ? -1.172 -6.867 -4.863 1 98.69 177 MET B N 1
ATOM 3457 C CA . MET B 1 177 ? -1.015 -5.914 -3.766 1 98.69 177 MET B CA 1
ATOM 3458 C C . MET B 1 177 ? 0.46 -5.621 -3.506 1 98.69 177 MET B C 1
ATOM 3460 O O . MET B 1 177 ? 0.859 -4.461 -3.406 1 98.69 177 MET B O 1
ATOM 3464 N N . SER B 1 178 ? 1.291 -6.652 -3.441 1 98.25 178 SER B N 1
ATOM 3465 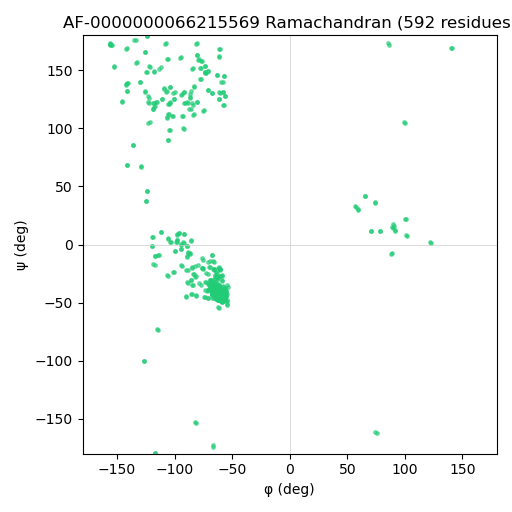C CA . SER B 1 178 ? 2.709 -6.496 -3.133 1 98.25 178 SER B CA 1
ATOM 3466 C C . SER B 1 178 ? 3.418 -5.66 -4.195 1 98.25 178 SER B C 1
ATOM 3468 O O . SER B 1 178 ? 4.172 -4.742 -3.869 1 98.25 178 SER B O 1
ATOM 3470 N N . ILE B 1 179 ? 3.176 -5.98 -5.43 1 98.75 179 ILE B N 1
ATOM 3471 C CA . ILE B 1 179 ? 3.902 -5.371 -6.539 1 98.75 179 ILE B CA 1
ATOM 3472 C C . ILE B 1 179 ? 3.465 -3.918 -6.707 1 98.75 179 ILE B C 1
ATOM 3474 O O . ILE B 1 179 ? 4.301 -3.021 -6.828 1 98.75 179 ILE B O 1
ATOM 3478 N N . ALA B 1 180 ? 2.133 -3.66 -6.68 1 98.88 180 ALA B N 1
ATOM 3479 C CA . ALA B 1 180 ? 1.639 -2.291 -6.805 1 98.88 180 ALA B CA 1
ATOM 3480 C C . ALA B 1 180 ? 2.074 -1.439 -5.617 1 98.88 180 ALA B C 1
ATOM 3482 O O . ALA B 1 180 ? 2.426 -0.269 -5.781 1 98.88 180 ALA B O 1
ATOM 3483 N N . LEU B 1 181 ? 2.084 -2.029 -4.434 1 98.75 181 LEU B N 1
ATOM 3484 C CA . LEU B 1 181 ? 2.512 -1.326 -3.229 1 98.75 181 LEU B CA 1
ATOM 3485 C C . LEU B 1 181 ? 3.98 -0.927 -3.326 1 98.75 181 LEU B C 1
ATOM 3487 O O . LEU B 1 181 ? 4.375 0.129 -2.826 1 98.75 181 LEU B O 1
ATOM 3491 N N . ASN B 1 182 ? 4.789 -1.726 -3.934 1 98.81 182 ASN B N 1
ATOM 3492 C CA . ASN B 1 182 ? 6.199 -1.408 -4.137 1 98.81 182 ASN B CA 1
ATOM 3493 C C . ASN B 1 182 ? 6.371 -0.128 -4.949 1 98.81 182 ASN B C 1
ATOM 3495 O O . ASN B 1 182 ? 7.176 0.734 -4.594 1 98.81 182 ASN B O 1
ATOM 3499 N N . ALA B 1 183 ? 5.621 0.018 -6.02 1 98.88 183 ALA B N 1
ATOM 3500 C CA . ALA B 1 183 ? 5.664 1.227 -6.84 1 98.88 183 ALA B CA 1
ATOM 3501 C C . ALA B 1 183 ? 5.152 2.436 -6.059 1 98.88 183 ALA B C 1
ATOM 3503 O O . ALA B 1 183 ? 5.727 3.523 -6.145 1 98.88 183 ALA B O 1
ATOM 3504 N N . LEU B 1 184 ? 4.078 2.268 -5.297 1 98.88 184 LEU B N 1
ATOM 3505 C CA . LEU B 1 184 ? 3.539 3.34 -4.469 1 98.88 184 LEU B CA 1
ATOM 3506 C C . LEU B 1 184 ? 4.562 3.793 -3.432 1 98.88 184 LEU B C 1
ATOM 3508 O O . LEU B 1 184 ? 4.742 4.996 -3.217 1 98.88 184 LEU B O 1
ATOM 3512 N N . SER B 1 185 ? 5.199 2.826 -2.789 1 98.75 185 SER B N 1
ATOM 3513 C CA . SER B 1 185 ? 6.234 3.115 -1.803 1 98.75 185 SER B CA 1
ATOM 3514 C C . SER B 1 185 ? 7.387 3.898 -2.424 1 98.75 185 SER B C 1
ATOM 3516 O O . SER B 1 185 ? 7.949 4.793 -1.787 1 98.75 185 SER B O 1
ATOM 3518 N N . ALA B 1 186 ? 7.746 3.557 -3.639 1 98.81 186 ALA B N 1
ATOM 3519 C CA . ALA B 1 186 ? 8.82 4.25 -4.336 1 98.81 186 ALA B CA 1
ATOM 3520 C C . ALA B 1 186 ? 8.469 5.719 -4.562 1 98.81 186 ALA B C 1
ATOM 3522 O O . ALA B 1 186 ? 9.328 6.598 -4.41 1 98.81 186 ALA B O 1
ATOM 3523 N N . GLU B 1 187 ? 7.188 5.992 -4.961 1 98.81 187 GLU B N 1
ATOM 3524 C CA . GLU B 1 187 ? 6.746 7.375 -5.102 1 98.81 187 GLU B CA 1
ATOM 3525 C C . GLU B 1 187 ? 6.938 8.156 -3.805 1 98.81 187 GLU B C 1
ATOM 3527 O O . GLU B 1 187 ? 7.461 9.266 -3.814 1 98.81 187 GLU B O 1
ATOM 3532 N N . ALA B 1 188 ? 6.516 7.551 -2.695 1 98.69 188 ALA B N 1
ATOM 3533 C CA . ALA B 1 188 ? 6.629 8.203 -1.394 1 98.69 188 ALA B CA 1
ATOM 3534 C C . ALA B 1 188 ? 8.094 8.469 -1.042 1 98.69 188 ALA B C 1
ATOM 3536 O O . ALA B 1 188 ? 8.438 9.562 -0.583 1 98.69 188 ALA B O 1
ATOM 3537 N N . ALA B 1 189 ? 8.969 7.516 -1.304 1 98.38 189 ALA B N 1
ATOM 3538 C CA . ALA B 1 189 ? 10.383 7.633 -0.962 1 98.38 189 ALA B CA 1
ATOM 3539 C C . ALA B 1 189 ? 11.062 8.727 -1.781 1 98.38 189 ALA B C 1
ATOM 3541 O O . ALA B 1 189 ? 11.844 9.516 -1.248 1 98.38 189 ALA B O 1
ATOM 3542 N N . VAL B 1 190 ? 10.758 8.773 -3.037 1 98.69 190 VAL B N 1
ATOM 3543 C CA . VAL B 1 190 ? 11.391 9.758 -3.908 1 98.69 190 VAL B CA 1
ATOM 3544 C C . VAL B 1 190 ? 10.883 11.156 -3.564 1 98.69 190 VAL B C 1
ATOM 3546 O O . VAL B 1 190 ? 11.641 12.133 -3.604 1 98.69 190 VAL B O 1
ATOM 3549 N N . LEU B 1 191 ? 9.586 11.266 -3.238 1 98.75 191 LEU B N 1
ATOM 3550 C CA . LEU B 1 191 ? 9.07 12.555 -2.795 1 98.75 191 LEU B CA 1
ATOM 3551 C C . LEU B 1 191 ? 9.758 13.008 -1.513 1 98.75 191 LEU B C 1
ATOM 3553 O O . LEU B 1 191 ? 10.016 14.203 -1.327 1 98.75 191 LEU B O 1
ATOM 3557 N N . CYS B 1 192 ? 10.07 12.078 -0.581 1 98.06 192 CYS B N 1
ATOM 3558 C CA . CYS B 1 192 ? 10.852 12.398 0.606 1 98.06 192 CYS B CA 1
ATOM 3559 C C . CYS B 1 192 ? 12.18 13.047 0.226 1 98.06 192 CYS B C 1
ATOM 3561 O O . CYS B 1 192 ? 12.555 14.078 0.791 1 98.06 192 CYS B O 1
ATOM 3563 N N . GLU B 1 193 ? 12.789 12.398 -0.707 1 97.75 193 GLU B N 1
ATOM 3564 C CA . GLU B 1 193 ? 14.086 12.906 -1.146 1 97.75 193 GLU B CA 1
ATOM 3565 C C . GLU B 1 193 ? 13.961 14.305 -1.736 1 97.75 193 GLU B C 1
ATOM 3567 O O . GLU B 1 193 ? 14.758 15.195 -1.424 1 97.75 193 GLU B O 1
ATOM 3572 N N . ALA B 1 194 ? 12.969 14.484 -2.557 1 98.25 194 ALA B N 1
ATOM 3573 C CA . ALA B 1 194 ? 12.75 15.781 -3.205 1 98.25 194 ALA B CA 1
ATOM 3574 C C . ALA B 1 194 ? 12.445 16.859 -2.178 1 98.25 194 ALA B C 1
ATOM 3576 O O . ALA B 1 194 ? 12.758 18.031 -2.393 1 98.25 194 ALA B O 1
ATOM 3577 N N . LEU B 1 195 ? 11.883 16.5 -1.067 1 98.06 195 LEU B N 1
ATOM 3578 C CA . LEU B 1 195 ? 11.492 17.422 -0.001 1 98.06 195 LEU B CA 1
ATOM 3579 C C . LEU B 1 195 ? 12.617 17.562 1.021 1 98.06 195 LEU B C 1
ATOM 3581 O O . LEU B 1 195 ? 12.422 18.188 2.07 1 98.06 195 LEU B O 1
ATOM 3585 N N . ASN B 1 196 ? 13.734 16.922 0.796 1 97.12 196 ASN B N 1
ATOM 3586 C CA . ASN B 1 196 ? 14.875 16.922 1.711 1 97.12 196 ASN B CA 1
ATOM 3587 C C . ASN B 1 196 ? 14.469 16.422 3.098 1 97.12 196 ASN B C 1
ATOM 3589 O O . ASN B 1 196 ? 14.914 16.969 4.109 1 97.12 196 ASN B O 1
ATOM 3593 N N . LEU B 1 197 ? 13.578 15.555 3.16 1 97.81 197 LEU B N 1
ATOM 3594 C CA . LEU B 1 197 ? 13.164 14.883 4.387 1 97.81 197 LEU B CA 1
ATOM 3595 C C . LEU B 1 197 ? 13.953 13.594 4.594 1 97.81 197 LEU B C 1
ATOM 3597 O O . LEU B 1 197 ? 13.945 12.711 3.73 1 97.81 197 LEU B O 1
ATOM 3601 N N . PRO B 1 198 ? 14.664 13.477 5.734 1 96.06 198 PRO B N 1
ATOM 3602 C CA . PRO B 1 198 ? 15.328 12.195 5.984 1 96.06 198 PRO B CA 1
ATOM 3603 C C . PRO B 1 198 ? 14.359 11.016 5.961 1 96.06 198 PRO B C 1
ATOM 3605 O O . PRO B 1 198 ? 13.336 11.031 6.652 1 96.06 198 PRO B O 1
ATOM 3608 N N . PHE B 1 199 ? 14.773 10.062 5.141 1 94.5 199 PHE B N 1
ATOM 3609 C CA . PHE B 1 199 ? 13.875 8.938 4.891 1 94.5 199 PHE B CA 1
ATOM 3610 C C . PHE B 1 199 ? 13.602 8.172 6.176 1 94.5 199 PHE B C 1
ATOM 3612 O O . PHE B 1 199 ? 12.492 7.68 6.383 1 94.5 199 PHE B O 1
ATOM 3619 N N . ASP B 1 200 ? 14.578 8.031 7.008 1 94.12 200 ASP B N 1
ATOM 3620 C CA . ASP B 1 200 ? 14.445 7.281 8.25 1 94.12 200 ASP B CA 1
ATOM 3621 C C . ASP B 1 200 ? 13.398 7.914 9.164 1 94.12 200 ASP B C 1
ATOM 3623 O O . ASP B 1 200 ? 12.68 7.207 9.875 1 94.12 200 ASP B O 1
ATOM 3627 N N . VAL B 1 201 ? 13.266 9.227 9.172 1 94.69 201 VAL B N 1
ATOM 3628 C CA . VAL B 1 201 ? 12.258 9.922 9.969 1 94.69 201 VAL B CA 1
ATOM 3629 C C . VAL B 1 201 ? 10.859 9.602 9.43 1 94.69 201 VAL B C 1
ATOM 3631 O O . VAL B 1 201 ? 9.938 9.336 10.203 1 94.69 201 VAL B O 1
ATOM 3634 N N . ALA B 1 202 ? 10.742 9.633 8.086 1 96.62 202 ALA B N 1
ATOM 3635 C CA . ALA B 1 202 ? 9.461 9.305 7.461 1 96.62 202 ALA B CA 1
ATOM 3636 C C . ALA B 1 202 ? 9.055 7.867 7.766 1 96.62 202 ALA B C 1
ATOM 3638 O O . ALA B 1 202 ? 7.902 7.609 8.125 1 96.62 202 ALA B O 1
ATOM 3639 N N . VAL B 1 203 ? 10.016 6.949 7.676 1 96.5 203 VAL B N 1
ATOM 3640 C CA . VAL B 1 203 ? 9.742 5.531 7.887 1 96.5 203 VAL B CA 1
ATOM 3641 C C . VAL B 1 203 ? 9.312 5.301 9.336 1 96.5 203 VAL B C 1
ATOM 3643 O O . VAL B 1 203 ? 8.422 4.488 9.602 1 96.5 203 VAL B O 1
ATOM 3646 N N . LYS B 1 204 ? 9.93 5.977 10.258 1 95.19 204 LYS B N 1
ATOM 3647 C CA . LYS B 1 204 ? 9.578 5.859 11.664 1 95.19 204 LYS B CA 1
ATOM 3648 C C . LYS B 1 204 ? 8.094 6.168 11.891 1 95.19 204 LYS B C 1
ATOM 3650 O O . LYS B 1 204 ? 7.406 5.438 12.602 1 95.19 204 LYS B O 1
ATOM 3655 N N . VAL B 1 205 ? 7.602 7.199 11.273 1 96.12 205 VAL B N 1
ATOM 3656 C CA . VAL B 1 205 ? 6.207 7.602 11.43 1 96.12 205 VAL B CA 1
ATOM 3657 C C . VAL B 1 205 ? 5.301 6.633 10.672 1 96.12 205 VAL B C 1
ATOM 3659 O O . VAL B 1 205 ? 4.293 6.164 11.211 1 96.12 205 VAL B O 1
ATOM 3662 N N . MET B 1 206 ? 5.645 6.277 9.43 1 96.69 206 MET B N 1
ATOM 3663 C CA . MET B 1 206 ? 4.812 5.41 8.602 1 96.69 206 MET B CA 1
ATOM 3664 C C . MET B 1 206 ? 4.68 4.027 9.227 1 96.69 206 MET B C 1
ATOM 3666 O O . MET B 1 206 ? 3.621 3.4 9.141 1 96.69 206 MET B O 1
ATOM 3670 N N . SER B 1 207 ? 5.723 3.545 9.914 1 93.88 207 SER B N 1
ATOM 3671 C CA . SER B 1 207 ? 5.727 2.201 10.484 1 93.88 207 SER B CA 1
ATOM 3672 C C . SER B 1 207 ? 4.684 2.068 11.586 1 93.88 207 SER B C 1
ATOM 3674 O O . SER B 1 207 ? 4.238 0.961 11.898 1 93.88 207 SER B O 1
ATOM 3676 N N . GLY B 1 208 ? 4.273 3.154 12.156 1 91.38 208 GLY B N 1
ATOM 3677 C CA . GLY B 1 208 ? 3.332 3.123 13.266 1 91.38 208 GLY B CA 1
ATOM 3678 C C . GLY B 1 208 ? 1.921 3.506 12.859 1 91.38 208 GLY B C 1
ATOM 3679 O O . GLY B 1 208 ? 1.021 3.559 13.695 1 91.38 208 GLY B O 1
ATOM 3680 N N . THR B 1 209 ? 1.671 3.77 11.617 1 94 209 THR B N 1
ATOM 3681 C CA . THR B 1 209 ? 0.377 4.23 11.125 1 94 209 THR B CA 1
ATOM 3682 C C . THR B 1 209 ? -0.146 3.309 10.031 1 94 209 THR B C 1
ATOM 3684 O O . THR B 1 209 ? 0.503 2.32 9.68 1 94 209 THR B O 1
ATOM 3687 N N . ALA B 1 210 ? -1.34 3.58 9.461 1 94.06 210 ALA B N 1
ATOM 3688 C CA . ALA B 1 210 ? -1.933 2.791 8.383 1 94.06 210 ALA B CA 1
ATOM 3689 C C . ALA B 1 210 ? -1.034 2.785 7.148 1 94.06 210 ALA B C 1
ATOM 3691 O O . ALA B 1 210 ? -1.12 1.88 6.316 1 94.06 210 ALA B O 1
ATOM 3692 N N . ALA B 1 211 ? -0.13 3.811 7.047 1 96.31 211 ALA B N 1
ATOM 3693 C CA . ALA B 1 211 ? 0.805 3.887 5.926 1 96.31 211 ALA B CA 1
ATOM 3694 C C . ALA B 1 211 ? 1.72 2.666 5.895 1 96.31 211 ALA B C 1
ATOM 3696 O O . ALA B 1 211 ? 2.072 2.176 4.816 1 96.31 211 ALA B O 1
ATOM 3697 N N . GLY B 1 212 ? 2.111 2.184 7.09 1 95.25 212 GLY B N 1
ATOM 3698 C CA . GLY B 1 212 ? 3.018 1.05 7.176 1 95.25 212 GLY B CA 1
ATOM 3699 C C . GLY B 1 212 ? 2.326 -0.235 7.59 1 95.25 212 GLY B C 1
ATOM 3700 O O . GLY B 1 212 ? 2.746 -1.326 7.199 1 95.25 212 GLY B O 1
ATOM 3701 N N . LYS B 1 213 ? 1.227 -0.097 8.336 1 93.75 213 LYS B N 1
ATOM 3702 C CA . LYS B 1 213 ? 0.58 -1.271 8.914 1 93.75 213 LYS B CA 1
ATOM 3703 C C . LYS B 1 213 ? -0.527 -1.795 8 1 93.75 213 LYS B C 1
ATOM 3705 O O . LYS B 1 213 ? -0.951 -2.945 8.133 1 93.75 213 LYS B O 1
ATOM 3710 N N . GLY B 1 214 ? -0.954 -0.934 7.098 1 95.44 214 GLY B N 1
ATOM 3711 C CA . GLY B 1 214 ? -2.035 -1.326 6.211 1 95.44 214 GLY B CA 1
ATOM 3712 C C . GLY B 1 214 ? -3.412 -1.077 6.797 1 95.44 214 GLY B C 1
ATOM 3713 O O . GLY B 1 214 ? -3.541 -0.786 7.988 1 95.44 214 GLY B O 1
ATOM 3714 N N . HIS B 1 215 ? -4.383 -1.258 5.988 1 96.75 215 HIS B N 1
ATOM 3715 C CA . HIS B 1 215 ? -5.734 -0.859 6.359 1 96.75 215 HIS B CA 1
ATOM 3716 C C . HIS B 1 215 ? -6.555 -2.059 6.824 1 96.75 215 HIS B C 1
ATOM 3718 O O . HIS B 1 215 ? -7.5 -1.908 7.602 1 96.75 215 HIS B O 1
ATOM 3724 N N . PHE B 1 216 ? -6.203 -3.254 6.426 1 94.44 216 PHE B N 1
ATOM 3725 C CA . PHE B 1 216 ? -6.992 -4.449 6.695 1 94.44 216 PHE B CA 1
ATOM 3726 C C . PHE B 1 216 ? -7.133 -4.684 8.195 1 94.44 216 PHE B C 1
ATOM 3728 O O . PHE B 1 216 ? -8.141 -5.227 8.648 1 94.44 216 PHE B O 1
ATOM 3735 N N . THR B 1 217 ? -6.145 -4.195 8.898 1 89.31 217 THR B N 1
ATOM 3736 C CA . THR B 1 217 ? -6.145 -4.504 10.32 1 89.31 217 THR B CA 1
ATOM 3737 C C . THR B 1 217 ? -6.215 -3.227 11.156 1 89.31 217 THR B C 1
ATOM 3739 O O . THR B 1 217 ? -6.195 -3.277 12.383 1 89.31 217 THR B O 1
ATOM 3742 N N . THR B 1 218 ? -6.23 -2.109 10.508 1 93.19 218 THR B N 1
ATOM 3743 C CA . THR B 1 218 ? -6.207 -0.858 11.258 1 93.19 218 THR B CA 1
ATOM 3744 C C . THR B 1 218 ? -7.504 -0.082 11.062 1 93.19 218 THR B C 1
ATOM 3746 O O . THR B 1 218 ? -8.461 -0.259 11.82 1 93.19 218 THR B O 1
ATOM 3749 N N . SER B 1 219 ? -7.73 0.518 9.938 1 94.38 219 SER B N 1
ATOM 3750 C CA . SER B 1 219 ? -8.82 1.472 9.742 1 94.38 219 SER B CA 1
ATOM 3751 C C . SER B 1 219 ? -10.102 0.77 9.312 1 94.38 219 SER B C 1
ATOM 3753 O O . SER B 1 219 ? -11.195 1.295 9.5 1 94.38 219 SER B O 1
ATOM 3755 N N . TRP B 1 220 ? -10 -0.428 8.75 1 96.81 220 TRP B N 1
ATOM 3756 C CA . TRP B 1 220 ? -11.156 -1.029 8.086 1 96.81 220 TRP B CA 1
ATOM 3757 C C . TRP B 1 220 ? -12.039 -1.767 9.094 1 96.81 220 TRP B C 1
ATOM 3759 O O . TRP B 1 220 ? -13.266 -1.645 9.062 1 96.81 220 TRP B O 1
ATOM 3769 N N . PRO B 1 221 ? -11.461 -2.578 10.102 1 96.25 221 PRO B N 1
ATOM 3770 C CA . PRO B 1 221 ? -12.266 -3.49 10.922 1 96.25 221 PRO B CA 1
ATOM 3771 C C . PRO B 1 221 ? -13.367 -2.77 11.703 1 96.25 221 PRO B C 1
ATOM 3773 O O . PRO B 1 221 ? -14.516 -3.213 11.703 1 96.25 221 PRO B O 1
ATOM 3776 N N . ASN B 1 222 ? -13.148 -1.618 12.305 1 94.75 222 ASN B N 1
ATOM 3777 C CA . ASN B 1 222 ? -14.141 -0.943 13.133 1 94.75 222 ASN B CA 1
ATOM 3778 C C . ASN B 1 222 ? -14.898 0.122 12.344 1 94.75 222 ASN B C 1
ATOM 3780 O O . ASN B 1 222 ? -15.648 0.907 12.922 1 94.75 222 ASN B O 1
ATOM 3784 N N . LYS B 1 223 ? -14.742 0.185 11.078 1 96.44 223 LYS B N 1
ATOM 3785 C CA . LYS B 1 223 ? -15.414 1.151 10.211 1 96.44 223 LYS B CA 1
ATOM 3786 C C . LYS B 1 223 ? -16.141 0.453 9.062 1 96.44 223 LYS B C 1
ATOM 3788 O O . LYS B 1 223 ? -17.109 -0.269 9.281 1 96.44 223 LYS B O 1
ATOM 3793 N N . VAL B 1 224 ? -15.555 0.42 7.844 1 97.62 224 VAL B N 1
ATOM 3794 C CA . VAL B 1 224 ? -16.297 -0.027 6.664 1 97.62 224 VAL B CA 1
ATOM 3795 C C . VAL B 1 224 ? -16.656 -1.502 6.812 1 97.62 224 VAL B C 1
ATOM 3797 O O . VAL B 1 224 ? -17.734 -1.925 6.398 1 97.62 224 VAL B O 1
ATOM 3800 N N . LEU B 1 225 ? -15.789 -2.344 7.422 1 96.62 225 LEU B N 1
ATOM 3801 C CA . LEU B 1 225 ? -16.062 -3.773 7.516 1 96.62 225 LEU B CA 1
ATOM 3802 C C . LEU B 1 225 ? -17.109 -4.062 8.586 1 96.62 225 LEU B C 1
ATOM 3804 O O . LEU B 1 225 ? -17.734 -5.121 8.578 1 96.62 225 LEU B O 1
ATOM 3808 N N . SER B 1 226 ? -17.328 -3.189 9.516 1 96.62 226 SER B N 1
ATOM 3809 C CA . SER B 1 226 ? -18.359 -3.34 10.531 1 96.62 226 SER B CA 1
ATOM 3810 C C . SER B 1 226 ? -19.641 -2.637 10.117 1 96.62 226 SER B C 1
ATOM 3812 O O . SER B 1 226 ? -20.625 -2.625 10.875 1 96.62 226 SER B O 1
ATOM 3814 N N . GLY B 1 227 ? -19.609 -1.962 9 1 96.94 227 GLY B N 1
ATOM 3815 C CA . GLY B 1 227 ? -20.797 -1.28 8.477 1 96.94 227 GLY B CA 1
ATOM 3816 C C . GLY B 1 227 ? -20.906 0.159 8.945 1 96.94 227 GLY B C 1
ATOM 3817 O O . GLY B 1 227 ? -21.938 0.805 8.742 1 96.94 227 GLY B O 1
ATOM 3818 N N . ASP B 1 228 ? -19.891 0.748 9.531 1 97.06 228 ASP B N 1
ATOM 3819 C CA . ASP B 1 228 ? -19.875 2.113 10.047 1 97.06 228 ASP B CA 1
ATOM 3820 C C . ASP B 1 228 ? -19.141 3.055 9.086 1 97.06 228 ASP B C 1
ATOM 3822 O O . ASP B 1 228 ? -17.922 3.006 8.969 1 97.06 228 ASP B O 1
ATOM 3826 N N . LEU B 1 229 ? -19.875 3.971 8.438 1 97.5 229 LEU B N 1
ATOM 3827 C CA . LEU B 1 229 ? -19.266 4.898 7.488 1 97.5 229 LEU B CA 1
ATOM 3828 C C . LEU B 1 229 ? -19.172 6.297 8.086 1 97.5 229 LEU B C 1
ATOM 3830 O O . LEU B 1 229 ? -18.797 7.25 7.391 1 97.5 229 LEU B O 1
ATOM 3834 N N . SER B 1 230 ? -19.547 6.438 9.398 1 96.06 230 SER B N 1
ATOM 3835 C CA . SER B 1 230 ? -19.375 7.734 10.047 1 96.06 230 SER B CA 1
ATOM 3836 C C . SER B 1 230 ? -17.906 8.133 10.125 1 96.06 230 SER B C 1
ATOM 3838 O O . SER B 1 230 ? -17.031 7.281 10.32 1 96.06 230 SER B O 1
ATOM 3840 N N . PRO B 1 231 ? -17.562 9.391 10.031 1 94.75 231 PRO B N 1
ATOM 3841 C CA . PRO B 1 231 ? -16.172 9.805 9.75 1 94.75 231 PRO B CA 1
ATOM 3842 C C . PRO B 1 231 ? -15.32 9.883 11.016 1 94.75 231 PRO B C 1
ATOM 3844 O O . PRO B 1 231 ? -15.656 10.609 11.953 1 94.75 231 PRO B O 1
ATOM 3847 N N . ALA B 1 232 ? -14.289 9.148 11.039 1 93 232 ALA B N 1
ATOM 3848 C CA . ALA B 1 232 ? -13.141 9.477 11.867 1 93 232 ALA B CA 1
ATOM 3849 C C . ALA B 1 232 ? -12.156 10.375 11.117 1 93 232 ALA B C 1
ATOM 3851 O O . ALA B 1 232 ? -11.461 11.195 11.727 1 93 232 ALA B O 1
ATOM 3852 N N . PHE B 1 233 ? -12.055 10.227 9.875 1 94.81 233 PHE B N 1
ATOM 3853 C CA . PHE B 1 233 ? -11.336 10.984 8.859 1 94.81 233 PHE B CA 1
ATOM 3854 C C . PHE B 1 233 ? -12.102 10.992 7.547 1 94.81 233 PHE B C 1
ATOM 3856 O O . PHE B 1 233 ? -12.414 9.938 6.992 1 94.81 233 PHE B O 1
ATOM 3863 N N . MET B 1 234 ? -12.422 12.156 7.023 1 96.5 234 MET B N 1
ATOM 3864 C CA . MET B 1 234 ? -13.375 12.273 5.93 1 96.5 234 MET B CA 1
ATOM 3865 C C . MET B 1 234 ? -12.695 12.039 4.582 1 96.5 234 MET B C 1
ATOM 3867 O O . MET B 1 234 ? -11.547 12.422 4.391 1 96.5 234 MET B O 1
ATOM 3871 N N . ILE B 1 235 ? -13.453 11.539 3.584 1 98.31 235 ILE B N 1
ATOM 3872 C CA . ILE B 1 235 ? -13.023 11.398 2.195 1 98.31 235 ILE B CA 1
ATOM 3873 C C . ILE B 1 235 ? -12.602 12.758 1.646 1 98.31 235 ILE B C 1
ATOM 3875 O O . ILE B 1 235 ? -11.594 12.867 0.943 1 98.31 235 ILE B O 1
ATOM 3879 N N . ASP B 1 236 ? -13.32 13.812 1.99 1 98 236 ASP B N 1
ATOM 3880 C CA . ASP B 1 236 ? -12.977 15.148 1.524 1 98 236 ASP B CA 1
ATOM 3881 C C . ASP B 1 236 ? -11.586 15.562 1.996 1 98 236 ASP B C 1
ATOM 3883 O O . ASP B 1 236 ? -10.836 16.188 1.25 1 98 236 ASP B O 1
ATOM 3887 N N . LEU B 1 237 ? -11.273 15.25 3.195 1 96.69 237 LEU B N 1
ATOM 3888 C CA . LEU B 1 237 ? -9.977 15.602 3.748 1 96.69 237 LEU B CA 1
ATOM 3889 C C . LEU B 1 237 ? -8.867 14.758 3.121 1 96.69 237 LEU B C 1
ATOM 3891 O O . LEU B 1 237 ? -7.77 15.258 2.871 1 96.69 237 LEU B O 1
ATOM 3895 N N . ALA B 1 238 ? -9.156 13.469 2.898 1 98.19 238 ALA B N 1
ATOM 3896 C CA . ALA B 1 238 ? -8.219 12.609 2.191 1 98.19 238 ALA B CA 1
ATOM 3897 C C . ALA B 1 238 ? -7.906 13.156 0.802 1 98.19 238 ALA B C 1
ATOM 3899 O O . ALA B 1 238 ? -6.742 13.211 0.395 1 98.19 238 ALA B O 1
ATOM 3900 N N . HIS B 1 239 ? -8.977 13.555 0.115 1 98.69 239 HIS B N 1
ATOM 3901 C CA . HIS B 1 239 ? -8.82 14.141 -1.212 1 98.69 239 HIS B CA 1
ATOM 3902 C C . HIS B 1 239 ? -7.973 15.406 -1.158 1 98.69 239 HIS B C 1
ATOM 3904 O O . HIS B 1 239 ? -7.09 15.602 -1.996 1 98.69 239 HIS B O 1
ATOM 3910 N N . LYS B 1 240 ? -8.18 16.25 -0.193 1 97.5 240 LYS B N 1
ATOM 3911 C CA . LYS B 1 240 ? -7.402 17.469 -0.006 1 97.5 240 LYS B CA 1
ATOM 3912 C C . LYS B 1 240 ? -5.926 17.156 0.19 1 97.5 240 LYS B C 1
ATOM 3914 O O . LYS B 1 240 ? -5.062 17.766 -0.441 1 97.5 240 LYS B O 1
ATOM 3919 N N . ASP B 1 241 ? -5.633 16.219 1.042 1 97.94 241 ASP B N 1
ATOM 3920 C CA . ASP B 1 241 ? -4.246 15.883 1.36 1 97.94 241 ASP B CA 1
ATOM 3921 C C . ASP B 1 241 ? -3.535 15.273 0.153 1 97.94 241 ASP B C 1
ATOM 3923 O O . ASP B 1 241 ? -2.35 15.531 -0.069 1 97.94 241 ASP B O 1
ATOM 3927 N N . LEU B 1 242 ? -4.238 14.438 -0.643 1 98.69 242 LEU B N 1
ATOM 3928 C CA . LEU B 1 242 ? -3.668 13.953 -1.893 1 98.69 242 LEU B CA 1
ATOM 3929 C C . LEU B 1 242 ? -3.383 15.102 -2.848 1 98.69 242 LEU B C 1
ATOM 3931 O O . LEU B 1 242 ? -2.352 15.109 -3.527 1 98.69 242 LEU B O 1
ATOM 3935 N N . GLY B 1 243 ? -4.352 16 -2.877 1 98.62 243 GLY B N 1
ATOM 3936 C CA . GLY B 1 243 ? -4.156 17.172 -3.717 1 98.62 243 GLY B CA 1
ATOM 3937 C C . GLY B 1 243 ? -2.904 17.969 -3.361 1 98.62 243 GLY B C 1
ATOM 3938 O O . GLY B 1 243 ? -2.152 18.375 -4.246 1 98.62 243 GLY B O 1
ATOM 3939 N N . ILE B 1 244 ? -2.639 18.172 -2.115 1 98.56 244 ILE B N 1
ATOM 3940 C CA . ILE B 1 244 ? -1.453 18.875 -1.65 1 98.56 244 ILE B CA 1
ATOM 3941 C C . ILE B 1 244 ? -0.198 18.109 -2.064 1 98.56 244 ILE B C 1
ATOM 3943 O O . ILE B 1 244 ? 0.738 18.703 -2.615 1 98.56 244 ILE B O 1
ATOM 3947 N N . ALA B 1 245 ? -0.182 16.797 -1.818 1 98.81 245 ALA B N 1
ATOM 3948 C CA . ALA B 1 245 ? 0.981 15.977 -2.145 1 98.81 245 ALA B CA 1
ATOM 3949 C C . ALA B 1 245 ? 1.301 16.047 -3.635 1 98.81 245 ALA B C 1
ATOM 3951 O O . ALA B 1 245 ? 2.463 16.188 -4.02 1 98.81 245 ALA B O 1
ATOM 3952 N N . LEU B 1 246 ? 0.28 15.961 -4.461 1 98.81 246 LEU B N 1
ATOM 3953 C CA . LEU B 1 246 ? 0.47 15.969 -5.91 1 98.81 246 LEU B CA 1
ATOM 3954 C C . LEU B 1 246 ? 0.945 17.344 -6.383 1 98.81 246 LEU B C 1
ATOM 3956 O O . LEU B 1 246 ? 1.761 17.438 -7.305 1 98.81 246 LEU B O 1
ATOM 3960 N N . ASP B 1 247 ? 0.424 18.359 -5.785 1 98.75 247 ASP B N 1
ATOM 3961 C CA . ASP B 1 247 ? 0.871 19.703 -6.141 1 98.75 247 ASP B CA 1
ATOM 3962 C C . ASP B 1 247 ? 2.34 19.906 -5.777 1 98.75 247 ASP B C 1
ATOM 3964 O O . ASP B 1 247 ? 3.109 20.453 -6.57 1 98.75 247 ASP B O 1
ATOM 3968 N N . VAL B 1 248 ? 2.729 19.5 -4.57 1 98.5 248 VAL B N 1
ATOM 3969 C CA . VAL B 1 248 ? 4.121 19.562 -4.133 1 98.5 248 VAL B CA 1
ATOM 3970 C C . VAL B 1 248 ? 5.004 18.781 -5.098 1 98.5 248 VAL B C 1
ATOM 3972 O O . VAL B 1 248 ? 6.043 19.266 -5.543 1 98.5 248 VAL B O 1
ATOM 3975 N N . ALA B 1 249 ? 4.598 17.594 -5.43 1 98.75 249 ALA B N 1
ATOM 3976 C CA . ALA B 1 249 ? 5.348 16.734 -6.344 1 98.75 249 ALA B CA 1
ATOM 3977 C C . ALA B 1 249 ? 5.531 17.406 -7.703 1 98.75 249 ALA B C 1
ATOM 3979 O O . ALA B 1 249 ? 6.617 17.359 -8.281 1 98.75 249 ALA B O 1
ATOM 3980 N N . ASN B 1 250 ? 4.469 17.984 -8.211 1 98.31 250 ASN B N 1
ATOM 3981 C CA . ASN B 1 250 ? 4.539 18.703 -9.484 1 98.31 250 ASN B CA 1
ATOM 3982 C C . ASN B 1 250 ? 5.551 19.844 -9.438 1 98.31 250 ASN B C 1
ATOM 3984 O O . ASN B 1 250 ? 6.348 20 -10.367 1 98.31 250 ASN B O 1
ATOM 3988 N N . GLN B 1 251 ? 5.531 20.594 -8.375 1 98.12 251 GLN B N 1
ATOM 3989 C CA . GLN B 1 251 ? 6.449 21.719 -8.227 1 98.12 251 GLN B CA 1
ATOM 3990 C C . GLN B 1 251 ? 7.895 21.234 -8.125 1 98.12 251 GLN B C 1
ATOM 3992 O O . GLN B 1 251 ? 8.812 21.938 -8.562 1 98.12 251 GLN B O 1
ATOM 3997 N N . LEU B 1 252 ? 8.062 20.094 -7.621 1 97.88 252 LEU B N 1
ATOM 3998 C CA . LEU B 1 252 ? 9.406 19.562 -7.426 1 97.88 252 LEU B CA 1
ATOM 3999 C C . LEU B 1 252 ? 9.781 18.609 -8.562 1 97.88 252 LEU B C 1
ATOM 4001 O O . LEU B 1 252 ? 10.812 17.938 -8.492 1 97.88 252 LEU B O 1
ATOM 4005 N N . HIS B 1 253 ? 8.914 18.422 -9.555 1 97.88 253 HIS B N 1
ATOM 4006 C CA . HIS B 1 253 ? 9.125 17.625 -10.758 1 97.88 253 HIS B CA 1
ATOM 4007 C C . HIS B 1 253 ? 9.281 16.141 -10.422 1 97.88 253 HIS B C 1
ATOM 4009 O O . HIS B 1 253 ? 10.18 15.477 -10.945 1 97.88 253 HIS B O 1
ATOM 4015 N N . VAL B 1 254 ? 8.461 15.648 -9.516 1 98.5 254 VAL B N 1
ATOM 4016 C CA . VAL B 1 254 ? 8.398 14.234 -9.164 1 98.5 254 VAL B CA 1
ATOM 4017 C C . VAL B 1 254 ? 7.121 13.617 -9.734 1 98.5 254 VAL B C 1
ATOM 4019 O O . VAL B 1 254 ? 6.027 13.875 -9.227 1 98.5 254 VAL B O 1
ATOM 4022 N N . PRO B 1 255 ? 7.184 12.75 -10.766 1 98.5 255 PRO B N 1
ATOM 4023 C CA . PRO B 1 255 ? 5.98 12.094 -11.281 1 98.5 255 PRO B CA 1
ATOM 4024 C C . PRO B 1 255 ? 5.371 11.109 -10.281 1 98.5 255 PRO B C 1
ATOM 4026 O O . PRO B 1 255 ? 6.09 10.297 -9.695 1 98.5 255 PRO B O 1
ATOM 4029 N N . MET B 1 256 ? 4.074 11.211 -10.047 1 98.5 256 MET B N 1
ATOM 4030 C CA . MET B 1 256 ? 3.363 10.352 -9.102 1 98.5 256 MET B CA 1
ATOM 4031 C C . MET B 1 256 ? 2.123 9.742 -9.75 1 98.5 256 MET B C 1
ATOM 4033 O O . MET B 1 256 ? 0.999 10.016 -9.32 1 98.5 256 MET B O 1
ATOM 4037 N N . PRO B 1 257 ? 2.301 8.852 -10.75 1 98.81 257 PRO B N 1
ATOM 4038 C CA . PRO B 1 257 ? 1.138 8.312 -11.461 1 98.81 257 PRO B CA 1
ATOM 4039 C C . PRO B 1 257 ? 0.185 7.551 -10.547 1 98.81 257 PRO B C 1
ATOM 4041 O O . PRO B 1 257 ? -1.033 7.609 -10.727 1 98.81 257 PRO B O 1
ATOM 4044 N N . LEU B 1 258 ? 0.62 6.777 -9.555 1 98.88 258 LEU B N 1
ATOM 4045 C CA . LEU B 1 258 ? -0.277 6.086 -8.633 1 98.88 258 LEU B CA 1
ATOM 4046 C C . LEU B 1 258 ? -1.023 7.082 -7.754 1 98.88 258 LEU B C 1
ATOM 4048 O O . LEU B 1 258 ? -2.223 6.926 -7.512 1 98.88 258 LEU B O 1
ATOM 4052 N N . GLY B 1 259 ? -0.264 8.109 -7.262 1 98.81 259 GLY B N 1
ATOM 4053 C CA . GLY B 1 259 ? -0.924 9.172 -6.516 1 98.81 259 GLY B CA 1
ATOM 4054 C C . GLY B 1 259 ? -2.039 9.844 -7.293 1 98.81 259 GLY B C 1
ATOM 4055 O O . GLY B 1 259 ? -3.119 10.094 -6.754 1 98.81 259 GLY B O 1
ATOM 4056 N N . ALA B 1 260 ? -1.776 10.133 -8.57 1 98.81 260 ALA B N 1
ATOM 4057 C CA . ALA B 1 260 ? -2.771 10.766 -9.43 1 98.81 260 ALA B CA 1
ATOM 4058 C C . ALA B 1 260 ? -3.992 9.867 -9.609 1 98.81 260 ALA B C 1
ATOM 4060 O O . ALA B 1 260 ? -5.129 10.336 -9.547 1 98.81 260 ALA B O 1
ATOM 4061 N N . ALA B 1 261 ? -3.773 8.586 -9.859 1 98.81 261 ALA B N 1
ATOM 4062 C CA . ALA B 1 261 ? -4.875 7.637 -9.992 1 98.81 261 ALA B CA 1
ATOM 4063 C C . ALA B 1 261 ? -5.695 7.566 -8.703 1 98.81 261 ALA B C 1
ATOM 4065 O O . ALA B 1 261 ? -6.926 7.535 -8.75 1 98.81 261 ALA B O 1
ATOM 4066 N N . SER B 1 262 ? -5.047 7.535 -7.578 1 98.81 262 SER B N 1
ATOM 4067 C CA . SER B 1 262 ? -5.719 7.496 -6.285 1 98.81 262 SER B CA 1
ATOM 4068 C C . SER B 1 262 ? -6.605 8.719 -6.082 1 98.81 262 SER B C 1
ATOM 4070 O O . SER B 1 262 ? -7.746 8.602 -5.629 1 98.81 262 SER B O 1
ATOM 4072 N N . ARG B 1 263 ? -6.074 9.875 -6.359 1 98.75 263 ARG B N 1
ATOM 4073 C CA . ARG B 1 263 ? -6.832 11.117 -6.195 1 98.75 263 ARG B CA 1
ATOM 4074 C C . ARG B 1 263 ? -8.133 11.07 -6.992 1 98.75 263 ARG B C 1
ATOM 4076 O O . ARG B 1 263 ? -9.164 11.555 -6.531 1 98.75 263 ARG B O 1
ATOM 4083 N N . GLU B 1 264 ? -8.102 10.484 -8.18 1 98.5 264 GLU B N 1
ATOM 4084 C CA . GLU B 1 264 ? -9.305 10.391 -9.008 1 98.5 264 GLU B CA 1
ATOM 4085 C C . GLU B 1 264 ? -10.32 9.43 -8.406 1 98.5 264 GLU B C 1
ATOM 4087 O O . GLU B 1 264 ? -11.531 9.641 -8.531 1 98.5 264 GLU B O 1
ATOM 4092 N N . VAL B 1 265 ? -9.852 8.383 -7.789 1 98.69 265 VAL B N 1
ATOM 4093 C CA . VAL B 1 265 ? -10.766 7.477 -7.094 1 98.69 265 VAL B CA 1
ATOM 4094 C C . VAL B 1 265 ? -11.508 8.234 -6 1 98.69 265 VAL B C 1
ATOM 4096 O O . VAL B 1 265 ? -12.727 8.078 -5.852 1 98.69 265 VAL B O 1
ATOM 4099 N N . TYR B 1 266 ? -10.828 9.039 -5.258 1 98.88 266 TYR B N 1
ATOM 4100 C CA . TYR B 1 266 ? -11.461 9.844 -4.219 1 98.88 266 TYR B CA 1
ATOM 4101 C C . TYR B 1 266 ? -12.375 10.898 -4.824 1 98.88 266 TYR B C 1
ATOM 4103 O O . TYR B 1 266 ? -13.422 11.219 -4.258 1 98.88 266 TYR B O 1
ATOM 4111 N N . SER B 1 267 ? -11.953 11.453 -5.988 1 98.81 267 SER B N 1
ATOM 4112 C CA . SER B 1 267 ? -12.82 12.398 -6.691 1 98.81 267 SER B CA 1
ATOM 4113 C C . SER B 1 267 ? -14.164 11.758 -7.047 1 98.81 267 SER B C 1
ATOM 4115 O O . SER B 1 267 ? -15.211 12.383 -6.891 1 98.81 267 SER B O 1
ATOM 4117 N N . GLN B 1 268 ? -14.125 10.562 -7.5 1 98.5 268 GLN B N 1
ATOM 4118 C CA . GLN B 1 268 ? -15.336 9.836 -7.84 1 98.5 268 GLN B CA 1
ATOM 4119 C C . GLN B 1 268 ? -16.219 9.617 -6.609 1 98.5 268 GLN B C 1
ATOM 4121 O O . GLN B 1 268 ? -17.438 9.742 -6.684 1 98.5 268 GLN B O 1
ATOM 4126 N N . ALA B 1 269 ? -15.578 9.25 -5.543 1 98.56 269 ALA B N 1
ATOM 4127 C CA . ALA B 1 269 ? -16.328 9.047 -4.305 1 98.56 269 ALA B CA 1
ATOM 4128 C C . ALA B 1 269 ? -17.031 10.328 -3.867 1 98.56 269 ALA B C 1
ATOM 4130 O O . ALA B 1 269 ? -18.188 10.297 -3.455 1 98.56 269 ALA B O 1
ATOM 4131 N N . ARG B 1 270 ? -16.328 11.469 -3.928 1 98.56 270 ARG B N 1
ATOM 4132 C CA . ARG B 1 270 ? -16.906 12.758 -3.59 1 98.56 270 ARG B CA 1
ATOM 4133 C C . ARG B 1 270 ? -18.094 13.086 -4.496 1 98.56 270 ARG B C 1
ATOM 4135 O O . ARG B 1 270 ? -19.141 13.523 -4.023 1 98.56 270 ARG B O 1
ATOM 4142 N N . ALA B 1 271 ? -17.891 12.828 -5.785 1 98.31 271 ALA B N 1
ATOM 4143 C CA . ALA B 1 271 ? -18.953 13.086 -6.762 1 98.31 271 ALA B CA 1
ATOM 4144 C C . ALA B 1 271 ? -20.172 12.219 -6.484 1 98.31 271 ALA B C 1
ATOM 4146 O O . ALA B 1 271 ? -21.312 12.625 -6.762 1 98.31 271 ALA B O 1
ATOM 4147 N N . ALA B 1 272 ? -20.031 11.117 -5.91 1 97.38 272 ALA B N 1
ATOM 4148 C CA . ALA B 1 272 ? -21.109 10.18 -5.594 1 97.38 272 ALA B CA 1
ATOM 4149 C C . ALA B 1 272 ? -21.766 10.523 -4.262 1 97.38 272 ALA B C 1
ATOM 4151 O O . ALA B 1 272 ? -22.656 9.805 -3.791 1 97.38 272 ALA B O 1
ATOM 4152 N N . GLY B 1 273 ? -21.328 11.625 -3.623 1 97.56 273 GLY B N 1
ATOM 4153 C CA . GLY B 1 273 ? -21.953 12.109 -2.406 1 97.56 273 GLY B CA 1
ATOM 4154 C C . GLY B 1 273 ? -21.359 11.523 -1.146 1 97.56 273 GLY B C 1
ATOM 4155 O O . GLY B 1 273 ? -21.953 11.609 -0.067 1 97.56 273 GLY B O 1
ATOM 4156 N N . ARG B 1 274 ? -20.109 10.922 -1.235 1 97.94 274 ARG B N 1
ATOM 4157 C CA . ARG B 1 274 ? -19.516 10.234 -0.085 1 97.94 274 ARG B CA 1
ATOM 4158 C C . ARG B 1 274 ? -18.531 11.141 0.642 1 97.94 274 ARG B C 1
ATOM 4160 O O . ARG B 1 274 ? -17.797 10.68 1.523 1 97.94 274 ARG B O 1
ATOM 4167 N N . GLY B 1 275 ? -18.484 12.367 0.282 1 98.19 275 GLY B N 1
ATOM 4168 C CA . GLY B 1 275 ? -17.453 13.281 0.744 1 98.19 275 GLY B CA 1
ATOM 4169 C C . GLY B 1 275 ? -17.344 13.336 2.256 1 98.19 275 GLY B C 1
ATOM 4170 O O . GLY B 1 275 ? -16.234 13.422 2.793 1 98.19 275 GLY B O 1
ATOM 4171 N N . ARG B 1 276 ? -18.406 13.227 3.016 1 97.12 276 ARG B N 1
ATOM 4172 C CA . ARG B 1 276 ? -18.391 13.398 4.465 1 97.12 276 ARG B CA 1
ATOM 4173 C C . ARG B 1 276 ? -18.328 12.047 5.172 1 97.12 276 ARG B C 1
ATOM 4175 O O . ARG B 1 276 ? -18.344 11.984 6.402 1 97.12 276 ARG B O 1
ATOM 4182 N N . GLN B 1 277 ? -18.219 10.945 4.426 1 97.94 277 GLN B N 1
ATOM 4183 C CA . GLN B 1 277 ? -18.047 9.617 5.008 1 97.94 277 GLN B CA 1
ATOM 4184 C C . GLN B 1 277 ? -16.594 9.375 5.398 1 97.94 277 GLN B C 1
ATOM 4186 O O . GLN B 1 277 ? -15.703 10.125 5 1 97.94 277 GLN B O 1
ATOM 4191 N N . ASP B 1 278 ? -16.453 8.328 6.266 1 97.62 278 ASP B N 1
ATOM 4192 C CA . ASP B 1 278 ? -15.102 7.898 6.598 1 97.62 278 ASP B CA 1
ATOM 4193 C C . ASP B 1 278 ? -14.32 7.512 5.34 1 97.62 278 ASP B C 1
ATOM 4195 O O . ASP B 1 278 ? -14.891 6.93 4.41 1 97.62 278 ASP B O 1
ATOM 4199 N N . TRP B 1 279 ? -13.031 7.785 5.348 1 97.88 279 TRP B N 1
ATOM 4200 C CA . TRP B 1 279 ? -12.219 7.496 4.168 1 97.88 279 TRP B CA 1
ATOM 4201 C C . TRP B 1 279 ? -12.234 6.008 3.848 1 97.88 279 TRP B C 1
ATOM 4203 O O . TRP B 1 279 ? -12.008 5.609 2.703 1 97.88 279 TRP B O 1
ATOM 4213 N N . SER B 1 280 ? -12.547 5.098 4.762 1 98 280 SER B N 1
ATOM 4214 C CA . SER B 1 280 ? -12.656 3.666 4.496 1 98 280 SER B CA 1
ATOM 4215 C C . SER B 1 280 ? -13.812 3.359 3.559 1 98 280 SER B C 1
ATOM 4217 O O . SER B 1 280 ? -13.867 2.289 2.951 1 98 280 SER B O 1
ATOM 4219 N N . ALA B 1 281 ? -14.719 4.289 3.361 1 98.25 281 ALA B N 1
ATOM 4220 C CA . ALA B 1 281 ? -15.867 4.129 2.477 1 98.25 281 ALA B CA 1
ATOM 4221 C C . ALA B 1 281 ? -15.43 4.043 1.018 1 98.25 281 ALA B C 1
ATOM 4223 O O . ALA B 1 281 ? -16.219 3.66 0.148 1 98.25 281 ALA B O 1
ATOM 4224 N N . ILE B 1 282 ? -14.18 4.301 0.765 1 98.62 282 ILE B N 1
ATOM 4225 C CA . ILE B 1 282 ? -13.625 4.164 -0.578 1 98.62 282 ILE B CA 1
ATOM 4226 C C . ILE B 1 282 ? -13.812 2.729 -1.069 1 98.62 282 ILE B C 1
ATOM 4228 O O . ILE B 1 282 ? -14.016 2.496 -2.264 1 98.62 282 ILE B O 1
ATOM 4232 N N . LEU B 1 283 ? -13.805 1.755 -0.17 1 98.5 283 LEU B N 1
ATOM 4233 C CA . LEU B 1 283 ? -14.07 0.368 -0.533 1 98.5 283 LEU B CA 1
ATOM 4234 C C . LEU B 1 283 ? -15.422 0.243 -1.231 1 98.5 283 LEU B C 1
ATOM 4236 O O . LEU B 1 283 ? -15.531 -0.412 -2.27 1 98.5 283 LEU B O 1
ATOM 4240 N N . GLU B 1 284 ? -16.469 0.917 -0.678 1 98.19 284 GLU B N 1
ATOM 4241 C CA . GLU B 1 284 ? -17.797 0.876 -1.267 1 98.19 284 GLU B CA 1
ATOM 4242 C C . GLU B 1 284 ? -17.828 1.581 -2.619 1 98.19 284 GLU B C 1
ATOM 4244 O O . GLU B 1 284 ? -18.547 1.158 -3.531 1 98.19 284 GLU B O 1
ATOM 4249 N N . GLN B 1 285 ? -17.078 2.656 -2.713 1 97.88 285 GLN B N 1
ATOM 4250 C CA . GLN B 1 285 ? -17.016 3.359 -3.988 1 97.88 285 GLN B CA 1
ATOM 4251 C C . GLN B 1 285 ? -16.406 2.479 -5.078 1 97.88 285 GLN B C 1
ATOM 4253 O O . GLN B 1 285 ? -16.891 2.477 -6.215 1 97.88 285 GLN B O 1
ATOM 4258 N N . VAL B 1 286 ? -15.344 1.751 -4.73 1 98.38 286 VAL B N 1
ATOM 4259 C CA . VAL B 1 286 ? -14.68 0.875 -5.691 1 98.38 286 VAL B CA 1
ATOM 4260 C C . VAL B 1 286 ? -15.617 -0.268 -6.078 1 98.38 286 VAL B C 1
ATOM 4262 O O . VAL B 1 286 ? -15.664 -0.669 -7.242 1 98.38 286 VAL B O 1
ATOM 4265 N N . ARG B 1 287 ? -16.422 -0.806 -5.156 1 97.81 287 ARG B N 1
ATOM 4266 C CA . ARG B 1 287 ? -17.438 -1.812 -5.457 1 97.81 287 ARG B CA 1
ATOM 4267 C C . ARG B 1 287 ? -18.422 -1.299 -6.496 1 97.81 287 ARG B C 1
ATOM 4269 O O . ARG B 1 287 ? -18.688 -1.974 -7.492 1 97.81 287 ARG B O 1
ATOM 4276 N N . VAL B 1 288 ? -18.891 -0.086 -6.238 1 97.06 288 VAL B N 1
ATOM 4277 C CA . VAL B 1 288 ? -19.906 0.508 -7.113 1 97.06 288 VAL B CA 1
ATOM 4278 C C . VAL B 1 288 ? -19.312 0.726 -8.508 1 97.06 288 VAL B C 1
ATOM 4280 O O . VAL B 1 288 ? -19.984 0.488 -9.516 1 97.06 288 VAL B O 1
ATOM 4283 N N . SER B 1 289 ? -18.094 1.16 -8.516 1 97.38 289 SER B N 1
ATOM 4284 C CA . SER B 1 289 ? -17.422 1.39 -9.789 1 97.38 289 SER B CA 1
ATOM 4285 C C . SER B 1 289 ? -17.266 0.089 -10.57 1 97.38 289 SER B C 1
ATOM 4287 O O . SER B 1 289 ? -17.125 0.106 -11.797 1 97.38 289 SER B O 1
ATOM 4289 N N . ALA B 1 290 ? -17.266 -1.016 -9.898 1 97.94 290 ALA B N 1
ATOM 4290 C CA . ALA B 1 290 ? -17.125 -2.33 -10.523 1 97.94 290 ALA B CA 1
ATOM 4291 C C . ALA B 1 290 ? -18.5 -2.924 -10.844 1 97.94 290 ALA B C 1
ATOM 4293 O O . ALA B 1 290 ? -18.609 -4.105 -11.18 1 97.94 290 ALA B O 1
ATOM 4294 N N . GLY B 1 291 ? -19.594 -2.129 -10.711 1 97.12 291 GLY B N 1
ATOM 4295 C CA . GLY B 1 291 ? -20.938 -2.58 -11.008 1 97.12 291 GLY B CA 1
ATOM 4296 C C . GLY B 1 291 ? -21.547 -3.438 -9.914 1 97.12 291 GLY B C 1
ATOM 4297 O O . GLY B 1 291 ? -22.578 -4.078 -10.117 1 97.12 291 GLY B O 1
ATOM 4298 N N . MET B 1 292 ? -20.891 -3.443 -8.805 1 96.19 292 MET B N 1
ATOM 4299 C CA . MET B 1 292 ? -21.391 -4.203 -7.66 1 96.19 292 MET B CA 1
ATOM 4300 C C . MET B 1 292 ? -22.219 -3.312 -6.734 1 96.19 292 MET B C 1
ATOM 4302 O O . MET B 1 292 ? -22.141 -2.084 -6.812 1 96.19 292 MET B O 1
ATOM 4306 N N . THR B 1 293 ? -23.031 -3.938 -5.902 1 94.94 293 THR B N 1
ATOM 4307 C CA . THR B 1 293 ? -23.828 -3.201 -4.926 1 94.94 293 THR B CA 1
ATOM 4308 C C . THR B 1 293 ? -23.016 -2.9 -3.676 1 94.94 293 THR B C 1
ATOM 4310 O O . THR B 1 293 ? -22.297 -3.764 -3.178 1 94.94 293 THR B O 1
ATOM 4313 N N . ALA B 1 294 ? -23.125 -1.651 -3.201 1 95.06 294 ALA B N 1
ATOM 4314 C CA . ALA B 1 294 ? -22.5 -1.318 -1.927 1 95.06 294 ALA B CA 1
ATOM 4315 C C . ALA B 1 294 ? -23.031 -2.207 -0.804 1 95.06 294 ALA B C 1
ATOM 4317 O O . ALA B 1 294 ? -24.219 -2.51 -0.752 1 95.06 294 ALA B O 1
ATOM 4318 N N . LYS B 1 295 ? -22.125 -2.631 0.073 1 94.31 295 LYS B N 1
ATOM 4319 C CA . LYS B 1 295 ? -22.547 -3.504 1.168 1 94.31 295 LYS B CA 1
ATOM 4320 C C . LYS B 1 295 ? -23.047 -2.691 2.357 1 94.31 295 LYS B C 1
ATOM 4322 O O . LYS B 1 295 ? -23.891 -3.168 3.133 1 94.31 295 LYS B O 1
ATOM 4327 N N . VAL B 1 296 ? -22.469 -1.501 2.482 1 90.31 296 VAL B N 1
ATOM 4328 C CA . VAL B 1 296 ? -22.922 -0.607 3.547 1 90.31 296 VAL B CA 1
ATOM 4329 C C . VAL B 1 296 ? -23.766 0.519 2.955 1 90.31 296 VAL B C 1
ATOM 4331 O O . VAL B 1 296 ? -23.281 1.31 2.145 1 90.31 296 VAL B O 1
ATOM 4334 N N . LYS B 1 297 ? -25.141 0.568 3.262 1 77 297 LYS B N 1
ATOM 4335 C CA . LYS B 1 297 ? -26.062 1.54 2.697 1 77 297 LYS B CA 1
ATOM 4336 C C . LYS B 1 297 ? -25.812 2.938 3.252 1 77 297 LYS B C 1
ATOM 4338 O O . LYS B 1 297 ? -25.422 3.088 4.414 1 77 297 LYS B O 1
ATOM 4343 N N . MET B 1 298 ? -25.766 3.9 2.301 1 75.31 298 MET B N 1
ATOM 4344 C CA . MET B 1 298 ? -25.562 5.309 2.631 1 75.31 298 MET B CA 1
ATOM 4345 C C . MET B 1 298 ? -26.672 5.812 3.559 1 75.31 298 MET B C 1
ATOM 4347 O O . MET B 1 298 ? -27.797 5.316 3.516 1 75.31 298 MET B O 1
#

Solvent-accessible surface area (backbone atoms only — not comparable to full-atom values): 29176 Å² total; per-residue (Å²): 124,51,41,31,12,42,36,30,44,52,81,52,27,37,35,32,54,49,32,36,44,74,70,58,33,45,41,24,31,31,47,93,50,62,66,48,42,49,59,43,37,76,70,69,35,39,81,32,93,38,44,13,62,19,22,47,86,20,50,34,35,38,37,36,46,87,37,48,68,58,48,49,40,44,38,69,37,89,60,5,25,64,79,27,48,48,65,83,21,40,34,36,38,34,35,74,48,48,48,70,53,48,44,50,52,39,52,53,35,43,75,74,56,35,46,56,30,28,35,18,68,43,85,42,43,68,26,23,62,73,24,50,16,37,36,27,35,1,24,49,74,66,52,45,62,69,43,41,71,66,52,49,41,31,16,71,44,77,44,79,49,78,24,66,43,30,8,37,46,42,50,45,47,35,48,39,43,28,53,37,47,50,50,50,50,25,44,47,52,45,51,29,55,74,66,71,40,62,62,68,63,42,47,60,55,22,59,76,34,52,46,26,53,29,44,80,80,54,63,27,55,83,17,46,74,64,56,40,47,71,54,58,49,32,30,50,56,49,40,49,50,40,50,44,49,53,51,53,27,56,76,67,48,39,76,45,61,41,56,53,37,30,42,51,55,44,49,52,32,39,74,72,68,42,29,72,24,14,47,52,43,51,41,42,44,50,28,41,69,34,75,41,78,56,85,58,82,130,124,51,41,30,14,42,35,30,44,49,83,51,26,39,34,32,53,49,33,37,43,74,72,58,33,46,42,24,31,31,47,93,50,62,67,48,41,51,57,42,36,76,70,68,36,40,80,32,94,38,44,12,63,20,22,47,85,20,50,32,36,38,36,36,47,87,37,50,68,57,48,49,40,45,38,68,37,90,61,4,24,65,80,26,49,48,65,85,20,41,35,36,38,35,35,74,46,50,48,71,51,48,44,49,50,40,52,55,34,44,76,74,56,34,46,59,31,27,35,19,68,43,85,40,44,68,28,22,62,71,23,50,17,36,35,26,36,2,23,49,75,66,53,45,63,69,43,42,71,66,52,49,42,30,16,72,45,77,45,79,49,80,23,66,43,29,6,37,46,43,50,47,50,36,49,40,42,28,52,37,46,49,51,50,49,26,44,48,53,47,50,29,55,74,66,72,42,62,60,68,62,42,48,59,55,21,60,76,34,52,45,26,53,30,43,80,81,54,65,26,54,84,17,45,73,64,57,39,46,70,54,58,49,32,31,50,56,49,39,50,51,38,50,44,48,52,52,53,26,56,76,66,47,40,76,45,62,41,57,53,38,31,43,50,54,43,49,51,32,39,74,73,68,41,28,73,24,14,47,52,45,50,41,41,43,50,29,40,69,33,76,40,77,56,85,58,81,130

InterPro domains:
  IPR002204 3-hydroxyisobutyrate dehydrogenase-related, conserved site [PS00895] (6-19)
  IPR006115 6-phosphogluconate dehydrogenase, NADP-binding [PF03446] (4-159)
  IPR008927 6-phosphogluconate dehydrogenase-like, C-terminal domain superfamily [SSF48179] (163-286)
  IPR013328 6-phosphogluconate dehydrogenase, domain 2 [G3DSA:1.10.1040.10] (163-294)
  IPR015815 3-hydroxyisobutyrate dehydrogenase-related [PIRSF000103] (2-292)
  IPR029154 3-hydroxyisobutyrate dehydrogenase-like, NAD-binding domain [PF14833] (165-284)
  IPR030876 3-sulfolactaldehyde reductase [MF_01913] (1-292)
  IPR030876 3-sulfolactaldehyde reductase [NF012005] (1-298)
  IPR036291 NAD(P)-binding domain superfamily [SSF51735] (1-160)